Protein AF-A0A812N1G1-F1 (afdb_monomer_lite)

pLDDT: mean 72.77, std 21.5, range [26.52, 98.0]

Structure (mmCIF, N/CA/C/O backbone):
data_AF-A0A812N1G1-F1
#
_entry.id   AF-A0A812N1G1-F1
#
loop_
_atom_site.group_PDB
_atom_site.id
_atom_site.type_symbol
_atom_site.label_atom_id
_atom_site.label_alt_id
_atom_site.label_comp_id
_atom_site.label_asym_id
_atom_site.label_entity_id
_atom_site.label_seq_id
_atom_site.pdbx_PDB_ins_code
_atom_site.Cartn_x
_atom_site.Cartn_y
_atom_site.Cartn_z
_atom_site.occupancy
_atom_site.B_iso_or_equiv
_atom_site.auth_seq_id
_atom_site.auth_comp_id
_atom_site.auth_asym_id
_atom_site.auth_atom_id
_atom_site.pdbx_PDB_model_num
ATOM 1 N N . MET A 1 1 ? 7.914 1.542 13.125 1.00 34.09 1 MET A N 1
ATOM 2 C CA . MET A 1 1 ? 8.104 1.304 11.676 1.00 34.09 1 MET A CA 1
ATOM 3 C C . MET A 1 1 ? 8.320 -0.183 11.468 1.00 34.09 1 MET A C 1
ATOM 5 O O . MET A 1 1 ? 9.021 -0.764 12.292 1.00 34.09 1 MET A O 1
ATOM 9 N N . PRO A 1 2 ? 7.745 -0.803 10.423 1.00 41.12 2 PRO A N 1
ATOM 10 C CA . PRO A 1 2 ? 8.189 -2.124 9.988 1.00 41.12 2 PRO A CA 1
ATOM 11 C C . PRO A 1 2 ? 9.714 -2.097 9.828 1.00 41.12 2 PRO A C 1
ATOM 13 O O . PRO A 1 2 ? 10.240 -1.083 9.353 1.00 41.12 2 PRO A O 1
ATOM 16 N N . PRO A 1 3 ? 10.448 -3.144 10.231 1.00 51.81 3 PRO A N 1
ATOM 17 C CA . PRO A 1 3 ? 11.862 -3.180 9.941 1.00 51.81 3 PRO A CA 1
ATOM 18 C C . PRO A 1 3 ? 11.994 -3.311 8.424 1.00 51.81 3 PRO A C 1
ATOM 20 O O . PRO A 1 3 ? 11.591 -4.312 7.835 1.00 51.81 3 PRO A O 1
ATOM 23 N N . TYR A 1 4 ? 12.544 -2.285 7.785 1.00 61.75 4 TYR A N 1
ATOM 24 C CA . TYR A 1 4 ? 12.966 -2.333 6.391 1.00 61.75 4 TYR A CA 1
ATOM 25 C C . TYR A 1 4 ? 14.481 -2.571 6.369 1.00 61.75 4 TYR A C 1
ATOM 27 O O . TYR A 1 4 ? 15.245 -1.646 6.096 1.00 61.75 4 TYR A O 1
ATOM 35 N N . PRO A 1 5 ? 14.972 -3.789 6.683 1.00 64.75 5 PRO A N 1
ATOM 36 C CA . PRO A 1 5 ? 16.406 -4.042 6.807 1.00 64.75 5 PRO A CA 1
ATOM 37 C C . PRO A 1 5 ? 17.161 -3.805 5.495 1.00 64.75 5 PRO A C 1
ATOM 39 O O . PRO A 1 5 ? 18.369 -3.621 5.504 1.00 64.75 5 PRO A O 1
ATOM 42 N N . TRP A 1 6 ? 16.488 -3.785 4.342 1.00 66.44 6 TRP A N 1
ATOM 43 C CA . TRP A 1 6 ? 17.113 -3.390 3.078 1.00 66.44 6 TRP A CA 1
ATOM 44 C C . TRP A 1 6 ? 17.483 -1.894 3.030 1.00 66.44 6 TRP A C 1
ATOM 46 O O . TRP A 1 6 ? 18.548 -1.581 2.506 1.00 66.44 6 TRP A O 1
ATOM 56 N N . LEU A 1 7 ? 16.697 -1.000 3.649 1.00 64.31 7 LEU A N 1
ATOM 57 C CA . LEU A 1 7 ? 17.009 0.437 3.744 1.00 64.31 7 LEU A CA 1
ATOM 58 C C . LEU A 1 7 ? 18.233 0.711 4.628 1.00 64.31 7 LEU A C 1
ATOM 60 O O . LEU A 1 7 ? 18.977 1.655 4.385 1.00 64.31 7 LEU A O 1
ATOM 64 N N . MET A 1 8 ? 18.456 -0.140 5.631 1.00 73.31 8 MET A N 1
ATOM 65 C CA . MET A 1 8 ? 19.569 -0.018 6.579 1.00 73.31 8 MET A CA 1
ATOM 66 C C . MET A 1 8 ? 20.859 -0.693 6.085 1.00 73.31 8 MET A C 1
ATOM 68 O O . MET A 1 8 ? 21.927 -0.457 6.642 1.00 73.31 8 MET A O 1
ATOM 72 N N . ARG A 1 9 ? 20.777 -1.537 5.045 1.00 76.12 9 ARG A N 1
ATOM 73 C CA . ARG A 1 9 ? 21.927 -2.263 4.475 1.00 76.12 9 ARG A CA 1
ATOM 74 C C . ARG A 1 9 ? 22.626 -1.506 3.350 1.00 76.12 9 ARG A C 1
ATOM 76 O O . ARG A 1 9 ? 23.819 -1.711 3.138 1.00 76.12 9 ARG A O 1
ATOM 83 N N . LYS A 1 10 ? 21.903 -0.661 2.611 1.00 81.88 10 LYS A N 1
ATOM 84 C CA . LYS A 1 10 ? 22.451 0.023 1.436 1.00 81.88 10 LYS A CA 1
ATOM 85 C C . LYS A 1 10 ? 23.124 1.337 1.828 1.00 81.88 10 LYS A C 1
ATOM 87 O O . LYS A 1 10 ? 22.560 2.135 2.579 1.00 81.88 10 LYS A O 1
ATOM 92 N N . LYS A 1 11 ? 24.348 1.532 1.334 1.00 87.25 11 LYS A N 1
ATOM 93 C CA . LYS A 1 11 ? 25.136 2.740 1.580 1.00 87.25 11 LYS A CA 1
ATOM 94 C C . LYS A 1 11 ? 24.773 3.843 0.595 1.00 87.25 11 LYS A C 1
ATOM 96 O O . LYS A 1 11 ? 24.503 3.560 -0.569 1.00 87.25 11 LYS A O 1
ATOM 101 N N . LEU A 1 12 ? 24.795 5.079 1.071 1.00 86.75 12 LEU A N 1
ATOM 102 C CA . LEU A 1 12 ? 24.632 6.272 0.263 1.00 86.75 12 LEU A CA 1
ATOM 103 C C . LEU A 1 12 ? 25.886 6.493 -0.591 1.00 86.75 12 LEU A C 1
ATOM 105 O O . LEU A 1 12 ? 27.005 6.535 -0.082 1.00 86.75 12 LEU A O 1
ATOM 109 N N . ASP A 1 13 ? 25.682 6.646 -1.894 1.00 89.31 13 ASP A N 1
ATOM 110 C CA . ASP A 1 13 ? 26.738 6.941 -2.860 1.00 89.31 13 ASP A CA 1
ATOM 111 C C . ASP A 1 13 ? 27.028 8.450 -2.897 1.00 89.31 13 ASP A C 1
ATOM 113 O O . ASP A 1 13 ? 26.476 9.201 -3.709 1.00 89.31 13 ASP A O 1
ATOM 117 N N . PHE A 1 14 ? 27.889 8.889 -1.978 1.00 88.19 14 PHE A N 1
ATOM 118 C CA . PHE A 1 14 ? 28.350 10.275 -1.900 1.00 88.19 14 PHE A CA 1
ATOM 119 C C . PHE A 1 14 ? 29.261 10.676 -3.069 1.00 88.19 14 PHE A C 1
ATOM 121 O O . PHE A 1 14 ? 29.336 11.860 -3.392 1.00 88.19 14 PHE A O 1
ATOM 128 N N . ASP A 1 15 ? 29.942 9.722 -3.706 1.00 90.69 15 ASP A N 1
ATOM 129 C CA . ASP A 1 15 ? 30.887 9.988 -4.797 1.00 90.69 15 ASP A CA 1
ATOM 130 C C . ASP A 1 15 ? 30.173 10.466 -6.065 1.00 90.69 15 ASP A C 1
ATOM 132 O O . ASP A 1 15 ? 30.719 11.253 -6.834 1.00 90.69 15 ASP A O 1
ATOM 136 N N . SER A 1 16 ? 28.913 10.069 -6.253 1.00 90.19 16 SER A N 1
ATOM 137 C CA . SER A 1 16 ? 28.097 10.545 -7.375 1.00 90.19 16 SER A CA 1
ATOM 138 C C . SER A 1 16 ? 27.524 11.962 -7.207 1.00 90.19 16 SER A C 1
ATOM 140 O O . SER A 1 16 ? 26.968 12.508 -8.163 1.00 90.19 16 SER A O 1
ATOM 142 N N . ILE A 1 17 ? 27.619 12.577 -6.021 1.00 89.44 17 ILE A N 1
ATOM 143 C CA . ILE A 1 17 ? 26.977 13.872 -5.725 1.00 89.44 17 ILE A CA 1
ATOM 144 C C . ILE A 1 17 ? 27.522 15.020 -6.591 1.00 89.44 17 ILE A C 1
ATOM 146 O O . ILE A 1 17 ? 26.694 15.714 -7.188 1.00 89.44 17 ILE A O 1
ATOM 150 N N . PRO A 1 18 ? 28.850 15.204 -6.743 1.00 90.50 18 PRO A N 1
ATOM 151 C CA . PRO A 1 18 ? 29.418 16.218 -7.634 1.00 90.50 18 PRO A CA 1
ATOM 152 C C . PRO A 1 18 ? 28.842 16.144 -9.056 1.00 90.50 18 PRO A C 1
ATOM 154 O O . PRO A 1 18 ? 28.328 17.129 -9.587 1.00 90.50 18 PRO A O 1
ATOM 157 N N . LEU A 1 19 ? 28.821 14.943 -9.646 1.00 89.88 19 LEU A N 1
ATOM 158 C CA . LEU A 1 19 ? 28.306 14.722 -10.999 1.00 89.88 19 LEU A CA 1
ATOM 159 C C . LEU A 1 19 ? 26.812 15.055 -11.118 1.00 89.88 19 LEU A C 1
ATOM 161 O O . LEU A 1 19 ? 26.378 15.653 -12.102 1.00 89.88 19 LEU A O 1
ATOM 165 N N . ARG A 1 20 ? 26.013 14.705 -10.105 1.00 89.31 20 ARG A N 1
ATOM 166 C CA . ARG A 1 20 ? 24.575 15.014 -10.079 1.00 89.31 20 ARG A CA 1
ATOM 167 C C . ARG A 1 20 ? 24.312 16.514 -9.966 1.00 89.31 20 ARG A C 1
ATOM 169 O O . ARG A 1 20 ? 23.401 17.008 -10.625 1.00 89.31 20 ARG A O 1
ATOM 176 N N . VAL A 1 21 ? 25.091 17.234 -9.158 1.00 86.25 21 VAL A N 1
ATOM 177 C CA . VAL A 1 21 ? 24.985 18.698 -9.034 1.00 86.25 21 VAL A CA 1
ATOM 178 C C . VAL A 1 21 ? 25.343 19.373 -10.357 1.00 86.25 21 VAL A C 1
ATOM 180 O O . VAL A 1 21 ? 24.583 20.220 -10.820 1.00 86.25 21 VAL A O 1
ATOM 183 N N . MET A 1 22 ? 26.411 18.925 -11.018 1.00 86.12 22 MET A N 1
ATOM 184 C CA . MET A 1 22 ? 26.810 19.404 -12.346 1.00 86.12 22 MET A CA 1
ATOM 185 C C . MET A 1 22 ? 25.721 19.157 -13.404 1.00 86.12 22 MET A C 1
ATOM 187 O O . MET A 1 22 ? 25.381 20.050 -14.184 1.00 86.12 22 MET A O 1
ATOM 191 N N . ALA A 1 23 ? 25.113 17.966 -13.408 1.00 88.38 23 ALA A N 1
ATOM 192 C CA . ALA A 1 23 ? 23.999 17.650 -14.300 1.00 88.38 23 ALA A CA 1
ATOM 193 C C . ALA A 1 23 ? 22.779 18.549 -14.027 1.00 88.38 23 ALA A C 1
ATOM 195 O O . ALA A 1 23 ? 22.167 19.064 -14.959 1.00 88.38 23 ALA A O 1
ATOM 196 N N . MET A 1 24 ? 22.451 18.803 -12.756 1.00 84.88 24 MET A N 1
ATOM 197 C CA . MET A 1 24 ? 21.364 19.711 -12.373 1.00 84.88 24 MET A CA 1
ATOM 198 C C . MET A 1 24 ? 21.645 21.168 -12.772 1.00 84.88 24 MET A C 1
ATOM 200 O O . MET A 1 24 ? 20.750 21.832 -13.290 1.00 84.88 24 MET A O 1
ATOM 204 N N . GLN A 1 25 ? 22.877 21.653 -12.604 1.00 83.19 25 GLN A N 1
ATOM 205 C CA . GLN A 1 25 ? 23.302 22.977 -13.079 1.00 83.19 25 GLN A CA 1
ATOM 206 C C . GLN A 1 25 ? 23.191 23.088 -14.608 1.00 83.19 25 GLN A C 1
ATOM 208 O O . GLN A 1 25 ? 22.691 24.090 -15.114 1.00 83.19 25 GLN A O 1
ATOM 213 N N . THR A 1 26 ? 23.565 22.034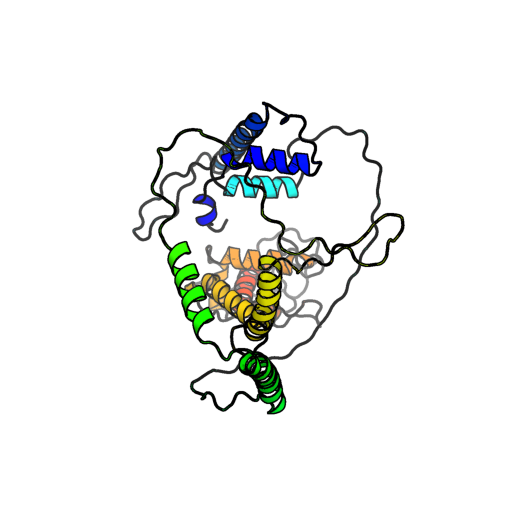 -15.344 1.00 85.25 26 THR A N 1
ATOM 214 C CA . THR A 1 26 ? 23.403 21.958 -16.812 1.00 85.25 26 THR A CA 1
ATOM 215 C C . THR A 1 26 ? 21.933 22.060 -17.232 1.00 85.25 26 THR A C 1
ATOM 217 O O . THR A 1 26 ? 21.614 22.642 -18.266 1.00 85.25 26 THR A O 1
ATOM 220 N N . LEU A 1 27 ? 21.022 21.541 -16.405 1.00 87.06 27 LEU A N 1
ATOM 221 C CA . LEU A 1 27 ? 19.570 21.645 -16.585 1.00 87.06 27 LEU A CA 1
ATOM 222 C C . LEU A 1 27 ? 18.979 22.969 -16.060 1.00 87.06 27 LEU A C 1
ATOM 224 O O . LEU A 1 27 ? 17.759 23.127 -16.034 1.00 87.06 27 LEU A O 1
ATOM 228 N N . GLY A 1 28 ? 19.818 23.925 -15.649 1.00 79.50 28 GLY A N 1
ATOM 229 C CA . GLY A 1 28 ? 19.403 25.259 -15.212 1.00 79.50 28 GLY A CA 1
ATOM 230 C C . GLY A 1 28 ? 19.010 25.370 -13.736 1.00 79.50 28 GLY A C 1
ATOM 231 O O . GLY A 1 28 ? 18.420 26.378 -13.347 1.00 79.50 28 GLY A O 1
ATOM 232 N N . VAL A 1 29 ? 19.318 24.375 -12.896 1.00 79.25 29 VAL A N 1
ATOM 233 C CA . VAL A 1 29 ? 19.081 24.461 -11.445 1.00 79.25 29 VAL A CA 1
ATOM 234 C C . VAL A 1 29 ? 20.180 25.313 -10.789 1.00 79.25 29 VAL A C 1
ATOM 236 O O . VAL A 1 29 ? 21.358 24.957 -10.882 1.00 79.25 29 VAL A O 1
ATOM 239 N N . PRO A 1 30 ? 19.842 26.420 -10.101 1.00 78.12 30 PRO A N 1
ATOM 240 C CA . PRO A 1 30 ? 20.842 27.335 -9.563 1.00 78.12 30 PRO A CA 1
ATOM 241 C C . PRO A 1 30 ? 21.447 26.798 -8.257 1.00 78.12 30 PRO A C 1
ATOM 243 O O . PRO A 1 30 ? 20.855 26.923 -7.184 1.00 78.12 30 PRO A O 1
ATOM 246 N N . TYR A 1 31 ? 22.660 26.249 -8.347 1.00 80.12 31 TYR A N 1
ATOM 247 C CA . TYR A 1 31 ? 23.514 25.896 -7.205 1.00 80.12 31 TYR A CA 1
ATOM 248 C C . TYR A 1 31 ? 24.803 26.734 -7.207 1.00 80.12 31 TYR A C 1
ATOM 250 O O . TYR A 1 31 ? 25.881 26.189 -7.457 1.00 80.12 31 TYR A O 1
ATOM 258 N N . PRO A 1 32 ? 24.712 28.053 -6.952 1.00 80.06 32 PRO A N 1
ATOM 259 C CA . PRO A 1 32 ? 25.849 28.972 -7.068 1.00 80.06 32 PRO A CA 1
ATOM 260 C C . PRO A 1 32 ? 26.983 28.666 -6.079 1.00 80.06 32 PRO A C 1
ATOM 262 O O . PRO A 1 32 ? 28.134 29.023 -6.308 1.00 80.06 32 PRO A O 1
ATOM 265 N N . GLN A 1 33 ? 26.681 27.982 -4.973 1.00 81.44 33 GLN A N 1
ATOM 266 C CA . GLN A 1 33 ? 27.672 27.569 -3.980 1.00 81.44 33 GLN A CA 1
ATOM 267 C C . GLN A 1 33 ? 28.557 26.388 -4.427 1.00 81.44 33 GLN A C 1
ATOM 269 O O . GLN A 1 33 ? 29.555 26.107 -3.770 1.00 81.44 33 GLN A O 1
ATOM 274 N N . TYR A 1 34 ? 28.210 25.707 -5.526 1.00 84.62 34 TYR A N 1
ATOM 275 C CA . TYR A 1 34 ? 28.883 24.491 -6.007 1.00 84.62 34 TYR A CA 1
ATOM 276 C C . TYR A 1 34 ? 29.448 24.653 -7.429 1.00 84.62 34 TYR A C 1
ATOM 278 O O . TYR A 1 34 ? 29.406 23.724 -8.232 1.00 84.62 34 TYR A O 1
ATOM 286 N N . GLU A 1 35 ? 29.937 25.845 -7.773 1.00 76.75 35 GLU A N 1
ATOM 287 C CA . GLU A 1 35 ? 30.547 26.134 -9.079 1.00 76.75 35 GLU A CA 1
ATOM 288 C C . GLU A 1 35 ? 32.069 25.885 -9.083 1.00 76.75 35 GLU A C 1
ATOM 290 O O . GLU A 1 35 ? 32.763 26.168 -8.102 1.00 76.75 35 GLU A O 1
ATOM 295 N N . GLY A 1 36 ? 32.602 25.390 -10.207 1.00 74.06 36 GLY A N 1
ATOM 296 C CA . GLY A 1 36 ? 34.043 25.194 -10.419 1.00 74.06 36 GLY A CA 1
ATOM 297 C C . GLY A 1 36 ? 34.683 24.228 -9.414 1.00 74.06 36 GLY A C 1
ATOM 298 O O . GLY A 1 36 ? 34.166 23.137 -9.177 1.00 74.06 36 GLY A O 1
ATOM 299 N N . ASP A 1 37 ? 35.790 24.646 -8.794 1.00 70.44 37 ASP A N 1
ATOM 300 C CA . ASP A 1 37 ? 36.552 23.848 -7.816 1.00 70.44 37 ASP A CA 1
ATOM 301 C C . ASP A 1 37 ? 35.759 23.521 -6.530 1.00 70.44 37 ASP A C 1
ATOM 303 O O . ASP A 1 37 ? 36.173 22.675 -5.737 1.00 70.44 37 ASP A O 1
ATOM 307 N N . ASN A 1 38 ? 34.595 24.151 -6.322 1.00 76.81 38 ASN A N 1
ATOM 308 C CA . ASN A 1 38 ? 33.728 23.917 -5.164 1.00 76.81 38 ASN A CA 1
ATOM 309 C C . ASN A 1 38 ? 32.743 22.751 -5.358 1.00 76.81 38 ASN A C 1
ATOM 311 O O . ASN A 1 38 ? 31.931 22.488 -4.472 1.00 76.81 38 ASN A O 1
ATOM 315 N N . LEU A 1 39 ? 32.780 22.030 -6.482 1.00 78.38 39 LEU A N 1
ATOM 316 C CA . LEU A 1 39 ? 31.870 20.903 -6.717 1.00 78.38 39 LEU A CA 1
ATOM 317 C C . LEU A 1 39 ? 32.075 19.764 -5.696 1.00 78.38 39 LEU A C 1
ATOM 319 O O . LEU A 1 39 ? 31.113 19.139 -5.250 1.00 78.38 39 LEU A O 1
ATOM 323 N N . GLU A 1 40 ? 33.315 19.564 -5.240 1.00 84.75 40 GLU A N 1
ATOM 324 C CA . GLU A 1 40 ? 33.643 18.617 -4.164 1.00 84.75 40 GLU A CA 1
ATOM 325 C C . GLU A 1 40 ? 33.078 19.046 -2.799 1.00 84.75 40 GLU A C 1
ATOM 327 O O . GLU A 1 40 ? 32.810 18.203 -1.938 1.00 84.75 40 GLU A O 1
ATOM 332 N N . GLN A 1 41 ? 32.802 20.342 -2.604 1.00 85.94 41 GLN A N 1
ATOM 333 C CA . GLN A 1 41 ? 32.149 20.837 -1.390 1.00 85.94 41 GLN A CA 1
ATOM 334 C C . GLN A 1 41 ? 30.716 20.301 -1.266 1.00 85.94 41 GLN A C 1
ATOM 336 O O . GLN A 1 41 ? 30.262 20.039 -0.155 1.00 85.94 41 GLN A O 1
ATOM 341 N N . ALA A 1 42 ? 30.023 20.038 -2.382 1.00 83.81 42 ALA A N 1
ATOM 342 C CA . ALA A 1 42 ? 28.674 19.465 -2.362 1.00 83.81 42 ALA A CA 1
ATOM 343 C C . ALA A 1 42 ? 28.642 18.077 -1.704 1.00 83.81 42 ALA A C 1
ATOM 345 O O . ALA A 1 42 ? 27.695 17.732 -0.994 1.00 83.81 42 ALA A O 1
ATOM 346 N N . LYS A 1 43 ? 29.700 17.285 -1.905 1.00 87.94 43 LYS A N 1
ATOM 347 C CA . LYS A 1 43 ? 29.862 15.982 -1.259 1.00 87.94 43 LYS A CA 1
ATOM 348 C C . LYS A 1 43 ? 30.072 16.135 0.247 1.00 87.94 43 LYS A C 1
ATOM 350 O O . LYS A 1 43 ? 29.409 15.445 1.022 1.00 87.94 43 LYS A O 1
ATOM 355 N N . ALA A 1 44 ? 30.957 17.042 0.660 1.00 86.25 44 ALA A N 1
ATOM 356 C CA . ALA A 1 44 ? 31.222 17.312 2.073 1.00 86.25 44 ALA A CA 1
ATOM 357 C C . ALA A 1 44 ? 29.969 17.827 2.804 1.00 86.25 44 ALA A C 1
ATOM 359 O O . ALA A 1 44 ? 29.649 17.355 3.897 1.00 86.25 44 ALA A O 1
ATOM 360 N N . ASP A 1 45 ? 29.215 18.727 2.175 1.00 85.62 45 ASP A N 1
ATOM 361 C CA . ASP A 1 45 ? 27.966 19.265 2.714 1.00 85.62 45 ASP A CA 1
ATOM 362 C C . ASP A 1 45 ? 26.897 18.174 2.855 1.00 85.62 45 ASP A C 1
ATOM 364 O O . ASP A 1 45 ? 26.227 18.083 3.887 1.00 85.62 45 ASP A O 1
ATOM 368 N N . ALA A 1 46 ? 26.775 17.288 1.862 1.00 85.25 46 ALA A N 1
ATOM 369 C CA . ALA A 1 46 ? 25.856 16.156 1.928 1.00 85.25 46 ALA A CA 1
ATOM 370 C C . ALA A 1 46 ? 26.224 15.169 3.047 1.00 85.25 46 ALA A C 1
ATOM 372 O O . ALA A 1 46 ? 25.338 14.676 3.748 1.00 85.25 46 ALA A O 1
ATOM 373 N N . GLN A 1 47 ? 27.517 14.898 3.254 1.00 88.00 47 GLN A N 1
ATOM 374 C CA . GLN A 1 47 ? 27.992 14.067 4.367 1.00 88.00 47 GLN A CA 1
ATOM 375 C C . GLN A 1 47 ? 27.690 14.713 5.721 1.00 88.00 47 GLN A C 1
ATOM 377 O O . GLN A 1 47 ? 27.203 14.041 6.632 1.00 88.00 47 GLN A O 1
ATOM 382 N N . ALA A 1 48 ? 27.926 16.020 5.848 1.00 85.94 48 ALA A N 1
ATOM 383 C CA . ALA A 1 48 ? 27.611 16.767 7.060 1.00 85.94 48 ALA A CA 1
ATOM 384 C C . ALA A 1 48 ? 26.104 16.743 7.359 1.00 85.94 48 ALA A C 1
ATOM 386 O O . ALA A 1 48 ? 25.700 16.492 8.496 1.00 85.94 48 ALA A O 1
ATOM 387 N N . GLN A 1 49 ? 25.264 16.930 6.339 1.00 84.31 49 GLN A N 1
ATOM 388 C CA . GLN A 1 49 ? 23.813 16.862 6.480 1.00 84.31 49 GLN A CA 1
ATOM 389 C C . GLN A 1 49 ? 23.342 15.457 6.875 1.00 84.31 49 GLN A C 1
ATOM 391 O O . GLN A 1 49 ? 22.525 15.318 7.785 1.00 84.31 49 GLN A O 1
ATOM 396 N N . ALA A 1 50 ? 23.881 14.410 6.249 1.00 86.38 50 ALA A N 1
ATOM 397 C CA . ALA A 1 50 ? 23.542 13.033 6.592 1.00 86.38 50 ALA A CA 1
ATOM 398 C C . ALA A 1 50 ? 23.937 12.688 8.038 1.00 86.38 50 ALA A C 1
ATOM 400 O O . ALA A 1 50 ? 23.159 12.055 8.753 1.00 86.38 50 ALA A O 1
ATOM 401 N N . ALA A 1 51 ? 25.094 13.169 8.506 1.00 87.25 51 ALA A N 1
ATOM 402 C CA . ALA A 1 51 ? 25.534 13.005 9.890 1.00 87.25 51 ALA A CA 1
ATOM 403 C C . ALA A 1 51 ? 24.619 13.726 10.896 1.00 87.25 51 ALA A C 1
ATOM 405 O O . ALA A 1 51 ? 24.326 13.178 11.960 1.00 87.25 51 ALA A O 1
ATOM 406 N N . LEU A 1 52 ? 24.135 14.929 10.564 1.00 87.25 52 LEU A N 1
ATOM 407 C CA . LEU A 1 52 ? 23.186 15.667 11.405 1.00 87.25 52 LEU A CA 1
ATOM 408 C C . LEU A 1 52 ? 21.862 14.917 11.553 1.00 87.25 52 LEU A C 1
ATOM 410 O O . LEU A 1 52 ? 21.395 14.722 12.675 1.00 87.25 52 LEU A O 1
ATOM 414 N N . ILE A 1 53 ? 21.299 14.448 10.439 1.00 85.69 53 ILE A N 1
ATOM 415 C CA . ILE A 1 53 ? 20.045 13.687 10.448 1.00 85.69 53 ILE A CA 1
ATOM 416 C C . ILE A 1 53 ? 20.248 12.382 11.224 1.00 85.69 53 ILE A C 1
ATOM 418 O O . ILE A 1 53 ? 19.492 12.085 12.143 1.00 85.69 53 ILE A O 1
ATOM 422 N N . ALA A 1 54 ? 21.310 11.626 10.934 1.00 87.00 54 ALA A N 1
ATOM 423 C CA . ALA A 1 54 ? 21.632 10.396 11.657 1.00 87.00 54 ALA A CA 1
ATOM 424 C C . ALA A 1 54 ? 21.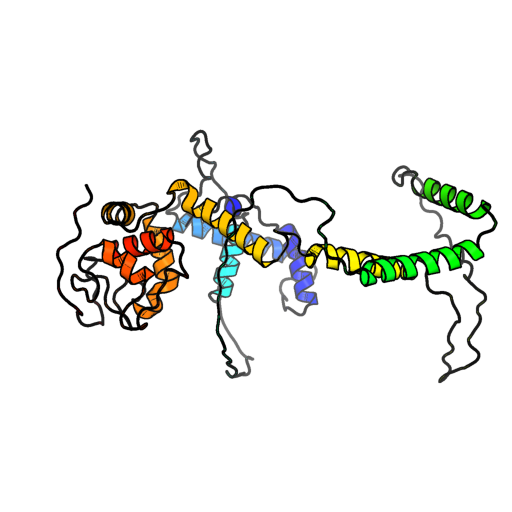732 10.610 13.177 1.00 87.00 54 ALA A C 1
ATOM 426 O O . ALA A 1 54 ? 21.204 9.809 13.952 1.00 87.00 54 ALA A O 1
ATOM 427 N N . LYS A 1 55 ? 22.362 11.708 13.612 1.00 86.50 55 LYS A N 1
ATOM 428 C CA . LYS A 1 55 ? 22.459 12.074 15.028 1.00 86.50 55 LYS A CA 1
ATOM 429 C C . LYS A 1 55 ? 21.085 12.338 15.643 1.00 86.50 55 LYS A C 1
ATOM 431 O O . LYS A 1 55 ? 20.800 11.814 16.718 1.00 86.50 55 LYS A O 1
ATOM 436 N N . GLU A 1 56 ? 20.232 13.095 14.959 1.00 85.88 56 GLU A N 1
ATOM 437 C CA . GLU A 1 56 ? 18.865 13.365 15.413 1.00 85.88 56 GLU A CA 1
ATOM 438 C C . GLU A 1 56 ? 18.073 12.062 15.595 1.00 85.88 56 GLU A C 1
ATOM 440 O O . GLU A 1 56 ? 17.395 11.876 16.604 1.00 85.88 56 GLU A O 1
ATOM 445 N N . PHE A 1 57 ? 18.227 11.105 14.679 1.00 82.44 57 PHE A N 1
ATOM 446 C CA . PHE A 1 57 ? 17.590 9.791 14.789 1.00 82.44 57 PHE A CA 1
ATOM 447 C C . PHE A 1 57 ? 18.050 8.993 16.011 1.00 82.44 57 PHE A C 1
ATOM 449 O O . PHE A 1 57 ? 17.243 8.284 16.617 1.00 82.44 57 PHE A O 1
ATOM 456 N N . VAL A 1 58 ? 19.331 9.080 16.374 1.00 83.50 58 VAL A N 1
ATOM 457 C CA . VAL A 1 58 ? 19.863 8.440 17.588 1.00 83.50 58 VAL A CA 1
ATOM 458 C C . VAL A 1 58 ? 19.326 9.135 18.840 1.00 83.50 58 VAL A C 1
ATOM 460 O O . VAL A 1 58 ? 18.926 8.460 19.788 1.00 83.50 58 VAL A O 1
ATOM 463 N N . GLU A 1 59 ? 19.252 10.467 18.844 1.00 85.31 59 GLU A N 1
ATOM 464 C CA . GLU A 1 59 ? 18.669 11.244 19.947 1.00 85.31 59 GLU A CA 1
ATOM 465 C C . GLU A 1 59 ? 17.178 10.918 20.146 1.00 85.31 59 GLU A C 1
ATOM 467 O O . GLU A 1 59 ? 16.752 10.641 21.271 1.00 85.31 59 GLU A O 1
ATOM 472 N N . GLN A 1 60 ? 16.400 10.848 19.060 1.00 81.25 60 GLN A N 1
ATOM 473 C CA . GLN A 1 60 ? 14.995 10.419 19.081 1.00 81.25 60 GLN A CA 1
ATOM 474 C C . GLN A 1 60 ? 14.835 8.969 19.563 1.00 81.25 60 GLN A C 1
ATOM 476 O O . GLN A 1 60 ? 13.842 8.638 20.211 1.00 81.25 60 GLN A O 1
ATOM 481 N N . ASN A 1 61 ? 15.837 8.119 19.327 1.00 81.69 61 ASN A N 1
ATOM 482 C CA . ASN A 1 61 ? 15.903 6.756 19.853 1.00 81.69 61 ASN A CA 1
ATOM 483 C C . ASN A 1 61 ? 16.470 6.687 21.287 1.00 81.69 61 ASN A C 1
ATOM 485 O O . ASN A 1 61 ? 17.093 5.699 21.672 1.00 81.69 61 ASN A O 1
ATOM 489 N N . GLN A 1 62 ? 16.293 7.743 22.092 1.00 85.00 62 GLN A N 1
ATOM 490 C CA . GLN A 1 62 ? 16.760 7.824 23.486 1.00 85.00 62 GLN A CA 1
ATOM 491 C C . GLN A 1 62 ? 18.278 7.609 23.638 1.00 85.00 62 GLN A C 1
ATOM 493 O O . GLN A 1 62 ? 18.752 7.081 24.648 1.00 85.00 62 GLN A O 1
ATOM 498 N N . GLY A 1 63 ? 19.052 7.978 22.616 1.00 78.38 63 GLY A N 1
ATOM 499 C CA . GLY A 1 63 ? 20.499 7.769 22.569 1.00 78.38 63 GLY A CA 1
ATOM 500 C C . GLY A 1 63 ? 20.923 6.318 22.322 1.00 78.38 63 GLY A C 1
ATOM 501 O O . GLY A 1 63 ? 22.117 6.027 22.380 1.00 78.38 63 GLY A O 1
ATOM 502 N N . GLN A 1 64 ? 19.984 5.401 22.064 1.00 76.56 64 GLN A N 1
ATOM 503 C CA . GLN A 1 64 ? 20.305 4.014 21.739 1.00 76.56 64 GLN A CA 1
ATOM 504 C C . GLN A 1 64 ? 20.733 3.898 20.267 1.00 76.56 64 GLN A C 1
ATOM 506 O O . GLN A 1 64 ? 20.060 4.445 19.384 1.00 76.56 64 GLN A O 1
ATOM 511 N N . PRO A 1 65 ? 21.824 3.171 19.963 1.00 74.50 65 PRO A N 1
ATOM 512 C CA . PRO A 1 65 ? 22.218 2.914 18.585 1.00 74.50 65 PRO A CA 1
ATOM 513 C C . PRO A 1 65 ? 21.189 2.022 17.881 1.00 74.50 65 PRO A C 1
ATOM 515 O O . PRO A 1 65 ? 20.534 1.181 18.501 1.00 74.50 65 PRO A O 1
ATOM 518 N N . TYR A 1 66 ? 21.071 2.177 16.565 1.00 75.62 66 TYR A N 1
ATOM 519 C CA . TYR A 1 66 ? 20.270 1.269 15.749 1.00 75.62 66 TYR A CA 1
ATOM 520 C C . TYR A 1 66 ? 21.030 -0.043 15.565 1.00 75.62 66 TYR A C 1
ATOM 522 O O . TYR A 1 66 ? 22.239 -0.037 15.355 1.00 75.62 66 TYR A O 1
ATOM 530 N N . THR A 1 67 ? 20.333 -1.171 15.654 1.00 74.50 67 THR A N 1
ATOM 531 C CA . THR A 1 67 ? 20.926 -2.510 15.540 1.00 74.50 67 THR A CA 1
ATOM 532 C C . THR A 1 67 ? 20.273 -3.281 14.404 1.00 74.50 67 THR A C 1
ATOM 534 O O . THR A 1 67 ? 19.095 -3.076 14.094 1.00 74.50 67 THR A O 1
ATOM 537 N N . GLU A 1 68 ? 21.047 -4.143 13.744 1.00 69.00 68 GLU A N 1
ATOM 538 C CA . GLU A 1 68 ? 20.481 -5.075 12.770 1.00 69.00 68 GLU A CA 1
ATOM 539 C C . GLU A 1 68 ? 19.471 -6.011 13.444 1.00 69.00 68 GLU A C 1
ATOM 541 O O . GLU A 1 68 ? 19.554 -6.310 14.639 1.00 69.00 68 GLU A O 1
ATOM 546 N N . LEU A 1 69 ? 18.501 -6.487 12.660 1.00 63.81 69 LEU A N 1
ATOM 547 C CA . LEU A 1 69 ? 17.611 -7.539 13.133 1.00 63.81 69 LEU A CA 1
ATOM 548 C C . LEU A 1 69 ? 18.439 -8.774 13.520 1.00 63.81 69 LEU A C 1
ATOM 550 O O . LEU A 1 69 ? 19.414 -9.073 12.825 1.00 63.81 69 LEU A O 1
ATOM 554 N N . PRO A 1 70 ? 18.046 -9.509 14.577 1.00 65.25 70 PRO A N 1
ATOM 555 C CA . PRO A 1 70 ? 18.731 -10.733 14.953 1.00 65.25 70 PRO A CA 1
ATOM 556 C C . PRO A 1 70 ? 18.809 -11.699 13.771 1.00 65.25 70 PRO A C 1
ATOM 558 O O . PRO A 1 70 ? 17.847 -11.835 13.006 1.00 65.25 70 PRO A O 1
ATOM 561 N N . ASP A 1 71 ? 19.944 -12.377 13.620 1.00 66.44 71 ASP A N 1
ATOM 562 C CA . ASP A 1 71 ? 20.066 -13.420 12.605 1.00 66.44 71 ASP A CA 1
ATOM 563 C C . ASP A 1 71 ? 19.121 -14.604 12.912 1.00 66.44 71 ASP A C 1
ATOM 565 O O . ASP A 1 71 ? 18.506 -14.699 13.977 1.00 66.44 71 ASP A O 1
ATOM 569 N N . ARG A 1 72 ? 18.993 -15.556 11.976 1.00 58.88 72 ARG A N 1
ATOM 570 C CA . ARG A 1 72 ? 18.165 -16.765 12.184 1.00 58.88 72 ARG A CA 1
ATOM 571 C C . ARG A 1 72 ? 18.606 -17.614 13.387 1.00 58.88 72 ARG A C 1
ATOM 573 O O . ARG A 1 72 ? 17.842 -18.480 13.804 1.00 58.88 72 ARG A O 1
ATOM 580 N N . ALA A 1 73 ? 19.811 -17.392 13.912 1.00 64.38 73 ALA A N 1
ATOM 581 C CA . ALA A 1 73 ? 20.348 -18.062 15.090 1.00 64.38 73 ALA A CA 1
ATOM 582 C C . ALA A 1 73 ? 20.100 -17.271 16.393 1.00 64.38 73 ALA A C 1
ATOM 584 O O . ALA A 1 73 ? 20.451 -17.756 17.467 1.00 64.38 73 ALA A O 1
ATOM 585 N N . GLY A 1 74 ? 19.456 -16.099 16.320 1.00 61.06 74 GLY A N 1
ATOM 586 C CA . GLY A 1 74 ? 19.130 -15.256 17.469 1.00 61.06 74 GLY A CA 1
ATOM 587 C C . GLY A 1 74 ? 20.297 -14.409 17.979 1.00 61.06 74 GLY A C 1
ATOM 588 O O . GLY A 1 74 ? 20.204 -13.859 19.077 1.00 61.06 74 GLY A O 1
ATOM 589 N N . ASN A 1 75 ? 21.388 -14.287 17.218 1.00 70.25 75 ASN A N 1
ATOM 590 C CA . ASN A 1 75 ? 22.499 -13.418 17.589 1.00 70.25 75 ASN A CA 1
ATOM 591 C C . ASN A 1 75 ? 22.081 -11.949 17.440 1.00 70.25 75 ASN A C 1
ATOM 593 O O . ASN A 1 75 ? 21.484 -11.567 16.433 1.00 70.25 75 ASN A O 1
ATOM 597 N N . LEU A 1 76 ? 22.397 -11.125 18.445 1.00 61.19 76 LEU A N 1
ATOM 598 C CA . LEU A 1 76 ? 22.170 -9.676 18.418 1.00 61.19 76 LEU A CA 1
ATOM 599 C C . LEU A 1 76 ? 22.896 -9.051 17.219 1.00 61.19 76 LEU A C 1
ATOM 601 O O . LEU A 1 76 ? 24.095 -9.266 17.037 1.00 61.19 76 LEU A O 1
ATOM 605 N N . GLY A 1 77 ? 22.160 -8.280 16.417 1.00 65.25 77 GLY A N 1
ATOM 606 C CA . GLY A 1 77 ? 22.695 -7.598 15.247 1.00 65.25 77 GLY A CA 1
ATOM 607 C C . GLY A 1 77 ? 23.740 -6.541 15.604 1.00 65.25 77 GLY A C 1
ATOM 608 O O . GLY A 1 77 ? 23.711 -5.944 16.684 1.00 65.25 77 GLY A O 1
ATOM 609 N N . GLN A 1 78 ? 24.677 -6.300 14.686 1.00 73.38 78 GLN A N 1
ATOM 610 C CA . GLN A 1 78 ? 25.713 -5.285 14.861 1.00 73.38 78 GLN A CA 1
ATOM 611 C C . GLN A 1 78 ? 25.090 -3.878 14.923 1.00 73.38 78 GLN A C 1
ATOM 613 O O . GLN A 1 78 ? 24.060 -3.609 14.301 1.00 73.38 78 GLN A O 1
ATOM 618 N N . SER A 1 79 ? 25.717 -2.973 15.682 1.00 75.69 79 SER A N 1
ATOM 619 C CA . SER A 1 79 ? 25.364 -1.549 15.676 1.00 75.69 79 SER A CA 1
ATOM 620 C C . SER A 1 79 ? 25.544 -0.969 14.273 1.00 75.69 79 SER A C 1
ATOM 622 O O . SER A 1 79 ? 26.602 -1.129 13.663 1.00 75.69 79 SER A O 1
ATOM 624 N N . ILE A 1 80 ? 24.528 -0.262 13.792 1.00 79.62 80 ILE A N 1
ATOM 625 C CA . ILE A 1 80 ? 24.478 0.354 12.470 1.00 79.62 80 ILE A CA 1
ATOM 626 C C . ILE A 1 80 ? 24.838 1.832 12.609 1.00 79.62 80 ILE A C 1
ATOM 628 O O . ILE A 1 80 ? 24.166 2.575 13.324 1.00 79.62 80 ILE A O 1
ATOM 632 N N . ASP A 1 81 ? 25.876 2.262 11.897 1.00 83.69 81 ASP A N 1
ATOM 633 C CA . ASP A 1 81 ? 26.090 3.682 11.622 1.00 83.69 81 ASP A CA 1
ATOM 634 C C . ASP A 1 81 ? 25.089 4.128 10.551 1.00 83.69 81 ASP A C 1
ATOM 636 O O . ASP A 1 81 ? 25.004 3.510 9.487 1.00 83.69 81 ASP A O 1
ATOM 640 N N . LEU A 1 82 ? 24.289 5.147 10.865 1.00 84.88 82 LEU A N 1
ATOM 641 C CA . LEU A 1 82 ? 23.234 5.646 9.989 1.00 84.88 82 LEU A CA 1
ATOM 642 C C . LEU A 1 82 ? 23.727 6.698 8.996 1.00 84.88 82 LEU A C 1
ATOM 644 O O . LEU A 1 82 ? 23.092 6.862 7.957 1.00 84.88 82 LEU A O 1
ATOM 648 N N . ALA A 1 83 ? 24.824 7.404 9.285 1.00 85.50 83 ALA A N 1
ATOM 649 C CA . ALA A 1 83 ? 25.234 8.579 8.511 1.00 85.50 83 ALA A CA 1
ATOM 650 C C . ALA A 1 83 ? 25.543 8.254 7.039 1.00 85.50 83 ALA A C 1
ATOM 652 O O . ALA A 1 83 ? 25.395 9.112 6.172 1.00 85.50 83 ALA A O 1
ATOM 653 N N . ASP A 1 84 ? 25.927 7.011 6.746 1.00 86.75 84 ASP A N 1
ATOM 654 C CA . ASP A 1 84 ? 26.229 6.533 5.399 1.00 86.75 84 ASP A CA 1
ATOM 655 C C . ASP A 1 84 ? 25.102 5.701 4.768 1.00 86.75 84 ASP A C 1
ATOM 657 O O . ASP A 1 84 ? 25.347 5.039 3.764 1.00 86.75 84 ASP A O 1
ATOM 661 N N . LYS A 1 85 ? 23.883 5.681 5.325 1.00 88.69 85 LYS A N 1
ATOM 662 C CA . LYS A 1 85 ? 22.790 4.807 4.854 1.00 88.69 85 LYS A CA 1
ATOM 663 C C . LYS A 1 85 ? 21.791 5.53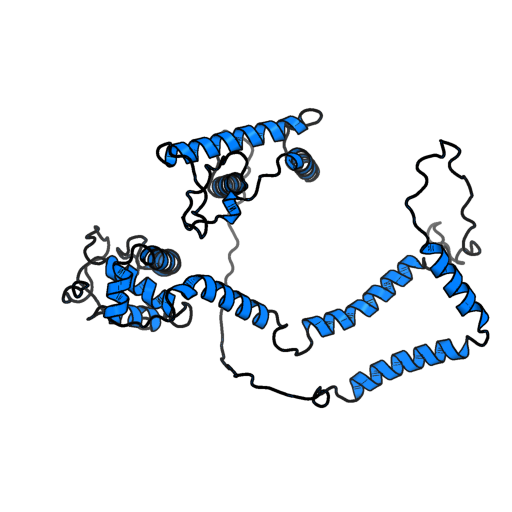0 3.960 1.00 88.69 85 LYS A C 1
ATOM 665 O O . LYS A 1 85 ? 21.368 6.646 4.253 1.00 88.69 85 LYS A O 1
ATOM 670 N N . GLU A 1 86 ? 21.321 4.853 2.909 1.00 84.00 86 GLU A N 1
ATOM 671 C CA . GLU A 1 86 ? 20.327 5.414 1.972 1.00 84.00 86 GLU A CA 1
ATOM 672 C C . GLU A 1 86 ? 19.004 5.797 2.645 1.00 84.00 86 GLU A C 1
ATOM 674 O O . GLU A 1 86 ? 18.314 6.704 2.179 1.00 84.00 86 GLU A O 1
ATOM 679 N N . VAL A 1 87 ? 18.663 5.154 3.767 1.00 83.31 87 VAL A N 1
ATOM 680 C CA . VAL A 1 87 ? 17.493 5.526 4.574 1.00 83.31 87 VAL A CA 1
ATOM 681 C C . VAL A 1 87 ? 17.516 7.004 4.976 1.00 83.31 87 VAL A C 1
ATOM 683 O O . VAL A 1 87 ? 16.473 7.652 4.946 1.00 83.31 87 VAL A O 1
ATOM 686 N N . ILE A 1 88 ? 18.694 7.561 5.281 1.00 86.88 88 ILE A N 1
ATOM 687 C CA . ILE A 1 88 ? 18.844 8.967 5.667 1.00 86.88 88 ILE A CA 1
ATOM 688 C C . ILE A 1 88 ? 18.534 9.885 4.486 1.00 86.88 88 ILE A C 1
ATOM 690 O O . ILE A 1 88 ? 17.820 10.872 4.651 1.00 86.88 88 ILE A O 1
ATOM 694 N N . ALA A 1 89 ? 18.978 9.525 3.279 1.00 81.25 89 ALA A N 1
ATOM 695 C CA . ALA A 1 89 ? 18.655 10.273 2.066 1.00 81.25 89 ALA A CA 1
ATOM 696 C C . ALA A 1 89 ? 17.154 10.226 1.737 1.00 81.25 89 ALA A C 1
ATOM 698 O O . ALA A 1 89 ? 16.569 11.248 1.379 1.00 81.25 89 ALA A O 1
ATOM 699 N N . LEU A 1 90 ? 16.510 9.065 1.899 1.00 80.31 90 LEU A N 1
ATOM 700 C CA . LEU A 1 90 ? 15.068 8.919 1.693 1.00 80.31 90 LEU A CA 1
ATOM 701 C C . LEU A 1 90 ? 14.266 9.771 2.685 1.00 80.31 90 LEU A C 1
ATOM 703 O O . LEU A 1 90 ? 13.320 10.449 2.288 1.00 80.31 90 LEU A O 1
ATOM 707 N N . VAL A 1 91 ? 14.646 9.766 3.964 1.00 78.56 91 VAL A N 1
ATOM 708 C CA . VAL A 1 91 ? 13.996 10.606 4.977 1.00 78.56 91 VAL A CA 1
ATOM 709 C C . VAL A 1 91 ? 14.197 12.085 4.664 1.00 78.56 91 VAL A C 1
ATOM 711 O O . VAL A 1 91 ? 13.218 12.827 4.672 1.00 78.56 91 VAL A O 1
ATOM 714 N N . ALA A 1 92 ? 15.420 12.508 4.331 1.00 77.06 92 ALA A N 1
ATOM 715 C CA . ALA A 1 92 ? 15.708 13.890 3.948 1.00 77.06 92 ALA A CA 1
ATOM 716 C C . ALA A 1 92 ? 14.851 14.335 2.750 1.00 77.06 92 ALA A C 1
ATOM 718 O O . ALA A 1 92 ? 14.308 15.440 2.735 1.00 77.06 92 ALA A O 1
ATOM 719 N N . PHE A 1 93 ? 14.677 13.451 1.763 1.00 75.75 93 PHE A N 1
ATOM 720 C CA . PHE A 1 93 ? 13.810 13.686 0.612 1.00 75.75 93 PHE A CA 1
ATOM 721 C C . PHE A 1 93 ? 12.339 13.838 1.018 1.00 75.75 93 PHE A C 1
ATOM 723 O O . PHE A 1 93 ? 11.693 14.804 0.620 1.00 75.75 93 PHE A O 1
ATOM 730 N N . ILE A 1 94 ? 11.811 12.936 1.849 1.00 71.56 94 ILE A N 1
ATOM 731 C CA . ILE A 1 94 ? 10.421 13.002 2.329 1.00 71.56 94 ILE A CA 1
ATOM 732 C C . ILE A 1 94 ? 10.190 14.263 3.173 1.00 71.56 94 ILE A C 1
ATOM 734 O O . ILE A 1 94 ? 9.166 14.922 3.005 1.00 71.56 94 ILE A O 1
ATOM 738 N N . GLN A 1 95 ? 11.143 14.641 4.032 1.00 68.88 95 GLN A N 1
ATOM 739 C CA . GLN A 1 95 ? 11.100 15.894 4.792 1.00 68.88 95 GLN A CA 1
ATOM 740 C C . GLN A 1 95 ? 11.067 17.104 3.854 1.00 68.88 95 GLN A C 1
ATOM 742 O O . GLN A 1 95 ? 10.222 17.978 4.022 1.00 68.88 95 GLN A O 1
ATOM 747 N N . ARG A 1 96 ? 11.904 17.113 2.808 1.00 63.91 96 ARG A N 1
ATOM 748 C CA . ARG A 1 96 ? 11.934 18.174 1.790 1.00 63.91 96 ARG A CA 1
ATOM 749 C C . ARG A 1 96 ? 10.626 18.288 1.002 1.00 63.91 96 ARG A C 1
ATOM 751 O O . ARG A 1 96 ? 10.199 19.399 0.706 1.00 63.91 96 ARG A O 1
ATOM 758 N N . VAL A 1 97 ? 9.994 17.165 0.667 1.00 68.06 97 VAL A N 1
ATOM 759 C CA . VAL A 1 97 ? 8.665 17.134 0.027 1.00 68.06 97 VAL A CA 1
ATOM 760 C C . VAL A 1 97 ? 7.565 17.558 1.017 1.00 68.06 97 VAL A C 1
ATOM 762 O O . VAL A 1 97 ? 6.532 18.079 0.605 1.00 68.06 97 VAL A O 1
ATOM 765 N N . GLY A 1 98 ? 7.800 17.366 2.320 1.00 55.75 98 GLY A N 1
ATOM 766 C CA . GLY A 1 98 ? 6.872 17.648 3.413 1.00 55.75 98 GLY A CA 1
ATOM 767 C C . GLY A 1 98 ? 6.864 19.086 3.953 1.00 55.75 98 GLY A C 1
ATOM 768 O O . GLY A 1 98 ? 5.805 19.480 4.433 1.00 55.75 98 GLY A O 1
ATOM 769 N N . THR A 1 99 ? 7.978 19.847 3.921 1.00 55.84 99 THR A N 1
ATOM 770 C CA . THR A 1 99 ? 8.133 21.338 3.993 1.00 55.84 99 THR A CA 1
ATOM 771 C C . THR A 1 99 ? 9.582 21.776 4.334 1.00 55.84 99 THR A C 1
ATOM 773 O O . THR A 1 99 ? 10.421 20.959 4.695 1.00 55.84 99 THR A O 1
ATOM 776 N N . ASP A 1 100 ? 9.883 23.076 4.156 1.00 52.59 100 ASP A N 1
ATOM 777 C CA . ASP A 1 100 ? 11.223 23.681 3.986 1.00 52.59 100 ASP A CA 1
ATOM 778 C C . ASP A 1 100 ? 12.156 23.621 5.216 1.00 52.59 100 ASP A C 1
ATOM 780 O O . ASP A 1 100 ? 11.824 24.110 6.295 1.00 52.59 100 ASP A O 1
ATOM 784 N N . LEU A 1 101 ? 13.362 23.073 5.029 1.00 50.25 101 LEU A N 1
ATOM 785 C CA . LEU A 1 101 ? 14.268 22.704 6.117 1.00 50.25 101 LEU A CA 1
ATOM 786 C C . LEU A 1 101 ? 14.970 23.884 6.818 1.00 50.25 101 LEU A C 1
ATOM 788 O O . LEU A 1 101 ? 15.448 23.647 7.919 1.00 50.25 101 LEU A O 1
ATOM 792 N N . PHE A 1 102 ? 14.997 25.125 6.285 1.00 49.97 102 PHE A N 1
ATOM 793 C CA . PHE A 1 102 ? 15.572 26.302 7.000 1.00 49.97 102 PHE A CA 1
ATOM 794 C C . PHE A 1 102 ? 15.077 27.717 6.568 1.00 49.97 102 PHE A C 1
ATOM 796 O O . PHE A 1 102 ? 15.785 28.699 6.790 1.00 49.97 102 PHE A O 1
ATOM 803 N N . LYS A 1 103 ? 13.916 27.900 5.923 1.00 45.69 103 LYS A N 1
ATOM 804 C CA . LYS A 1 103 ? 13.563 29.179 5.231 1.00 45.69 103 LYS A CA 1
ATOM 805 C C . LYS A 1 103 ? 13.619 30.452 6.138 1.00 45.69 103 LYS A C 1
ATOM 807 O O . LYS A 1 103 ? 13.207 30.374 7.292 1.00 45.69 103 LYS A O 1
ATOM 812 N N . THR A 1 104 ? 14.142 31.642 5.739 1.00 47.22 104 THR A N 1
ATOM 813 C CA . THR A 1 104 ? 13.696 32.639 4.692 1.00 47.22 104 THR A CA 1
ATOM 814 C C . THR A 1 104 ? 14.638 33.884 4.600 1.00 47.22 104 THR A C 1
ATOM 816 O O . THR A 1 104 ? 15.301 34.101 5.614 1.00 47.22 104 THR A O 1
ATOM 819 N N . PRO A 1 105 ? 14.704 34.756 3.532 1.00 43.50 105 PRO A N 1
ATOM 820 C CA . PRO A 1 105 ? 13.540 35.451 2.914 1.00 43.50 105 PRO A CA 1
ATOM 821 C C . PRO A 1 105 ? 13.550 35.863 1.409 1.00 43.50 105 PRO A C 1
ATOM 823 O O . PRO A 1 105 ? 14.578 35.967 0.751 1.00 43.50 105 PRO A O 1
ATOM 826 N N . ASP A 1 106 ? 12.331 36.121 0.910 1.00 52.53 106 ASP A N 1
ATOM 827 C CA . ASP A 1 106 ? 11.895 36.325 -0.490 1.00 52.53 106 ASP A CA 1
ATOM 828 C C . ASP A 1 106 ? 12.091 37.753 -1.057 1.00 52.53 106 ASP A C 1
ATOM 830 O O . ASP A 1 106 ? 12.084 38.709 -0.285 1.00 52.53 106 ASP A O 1
ATOM 834 N N . ALA A 1 107 ? 12.110 37.912 -2.401 1.00 36.34 107 ALA A N 1
ATOM 835 C CA . ALA A 1 107 ? 11.648 39.139 -3.095 1.00 36.34 107 ALA A CA 1
ATOM 836 C C . ALA A 1 107 ? 11.425 39.027 -4.635 1.00 36.34 107 ALA A C 1
ATOM 838 O O . ALA A 1 107 ? 11.700 39.991 -5.345 1.00 36.34 107 ALA A O 1
ATOM 839 N N . SER A 1 108 ? 10.951 37.911 -5.210 1.00 33.44 108 SER A N 1
ATOM 840 C CA . SER A 1 108 ? 10.542 37.931 -6.640 1.00 33.44 108 SER A CA 1
ATOM 841 C C . SER A 1 108 ? 9.535 36.861 -7.073 1.00 33.44 108 SER A C 1
ATOM 843 O O . SER A 1 108 ? 9.471 36.522 -8.252 1.00 33.44 108 SER A O 1
ATOM 845 N N . ALA A 1 109 ? 8.742 36.311 -6.154 1.00 34.97 109 ALA A N 1
ATOM 846 C CA . ALA A 1 109 ? 7.651 35.427 -6.551 1.00 34.97 109 ALA A CA 1
ATOM 847 C C . ALA A 1 109 ? 6.462 36.273 -7.032 1.00 34.97 109 ALA A C 1
ATOM 849 O O . ALA A 1 109 ? 5.634 36.703 -6.231 1.00 34.97 109 ALA A O 1
ATOM 850 N N . GLU A 1 110 ? 6.411 36.543 -8.337 1.00 33.69 110 GLU A N 1
ATOM 851 C CA . GLU A 1 110 ? 5.155 36.886 -9.003 1.00 33.69 110 GLU A CA 1
ATOM 852 C C . GLU A 1 110 ? 4.182 35.702 -8.907 1.00 33.69 110 GLU A C 1
ATOM 854 O O . GLU A 1 110 ? 4.549 34.535 -9.059 1.00 33.69 110 GLU A O 1
ATOM 859 N N . GLU A 1 111 ? 2.934 36.040 -8.595 1.00 36.88 111 GLU A N 1
ATOM 860 C CA . GLU A 1 111 ? 1.806 35.142 -8.380 1.00 36.88 111 GLU A CA 1
ATOM 861 C C . GLU A 1 111 ? 1.405 34.400 -9.664 1.00 36.88 111 GLU A C 1
ATOM 863 O O . GLU A 1 111 ? 1.212 35.022 -10.708 1.00 36.88 111 GLU A O 1
ATOM 868 N N . VAL A 1 112 ? 1.130 33.093 -9.572 1.00 30.38 112 VAL A N 1
ATOM 869 C CA . VAL A 1 112 ? 0.221 32.419 -10.515 1.00 30.38 112 VAL A CA 1
ATOM 870 C C . VAL A 1 112 ? -0.775 31.569 -9.726 1.00 30.38 112 VAL A C 1
ATOM 872 O O . VAL A 1 112 ? -0.408 30.797 -8.842 1.00 30.38 112 VAL A O 1
ATOM 875 N N . SER A 1 113 ? -2.055 31.801 -10.017 1.00 32.09 113 SER A N 1
ATOM 876 C CA . SER A 1 113 ? -3.222 31.393 -9.233 1.00 32.09 113 SER A CA 1
ATOM 877 C C . SER A 1 113 ? -3.791 30.015 -9.641 1.00 32.09 113 SER A C 1
ATOM 879 O O . SER A 1 113 ? -3.359 29.436 -10.641 1.00 32.09 113 SER A O 1
ATOM 881 N N . PRO A 1 114 ? -4.751 29.465 -8.866 1.00 40.91 114 PRO A N 1
ATOM 882 C CA . PRO A 1 114 ? -5.208 28.088 -8.975 1.00 40.91 114 PRO A CA 1
ATOM 883 C C . PRO A 1 114 ? -6.415 27.954 -9.914 1.00 40.91 114 PRO A C 1
ATOM 885 O O . PRO A 1 114 ? -7.520 28.382 -9.584 1.00 40.91 114 PRO A O 1
ATOM 888 N N . ALA A 1 115 ? -6.224 27.293 -11.053 1.00 30.59 115 ALA A N 1
ATOM 889 C CA . ALA A 1 115 ? -7.298 26.709 -11.853 1.00 30.59 115 ALA A CA 1
ATOM 890 C C . ALA A 1 115 ? -6.709 25.671 -12.819 1.00 30.59 115 ALA A C 1
ATOM 892 O O . ALA A 1 115 ? -6.149 26.045 -13.839 1.00 30.59 115 ALA A O 1
ATOM 893 N N . ASP A 1 116 ? -6.803 24.380 -12.499 1.00 30.48 116 ASP A N 1
ATOM 894 C CA . ASP A 1 116 ? -7.683 23.499 -13.273 1.00 30.48 116 ASP A CA 1
ATOM 895 C C . ASP A 1 116 ? -7.836 22.136 -12.589 1.00 30.48 116 ASP A C 1
ATOM 897 O O . ASP A 1 116 ? -6.883 21.527 -12.103 1.00 30.48 116 ASP A O 1
ATOM 901 N N . SER A 1 117 ? -9.075 21.671 -12.533 1.00 39.81 117 SER A N 1
ATOM 902 C CA . SER A 1 117 ? -9.501 20.428 -11.898 1.00 39.81 117 SER A CA 1
ATOM 903 C C . SER A 1 117 ? -10.360 19.644 -12.886 1.00 39.81 117 SER A C 1
ATOM 905 O O . SER A 1 117 ? -11.330 20.192 -13.399 1.00 39.81 117 SER A O 1
ATOM 907 N N . GLY A 1 118 ? -10.088 18.354 -13.077 1.00 29.52 118 GLY A N 1
ATOM 908 C CA . GLY A 1 118 ? -10.970 17.400 -13.773 1.00 29.52 118 GLY A CA 1
ATOM 909 C C . GLY A 1 118 ? -10.440 15.987 -13.513 1.00 29.52 118 GLY A C 1
ATOM 910 O O . GLY A 1 118 ? -9.308 15.716 -13.885 1.00 29.52 118 GLY A O 1
ATOM 911 N N . VAL A 1 119 ? -11.015 15.115 -12.673 1.00 31.94 119 VAL A N 1
ATOM 912 C CA . VAL A 1 119 ? -12.354 14.480 -12.585 1.00 31.94 119 VAL A CA 1
ATOM 913 C C . VAL A 1 119 ? -12.620 13.442 -13.693 1.00 31.94 119 VAL A C 1
ATOM 915 O O . VAL A 1 119 ? -12.443 13.728 -14.870 1.00 31.94 119 VAL A O 1
ATOM 918 N N . LEU A 1 120 ? -13.178 12.300 -13.244 1.00 26.52 120 LEU A N 1
ATOM 919 C CA . LEU A 1 120 ? -13.807 11.156 -13.941 1.00 26.52 120 LEU A CA 1
ATOM 920 C C . LEU A 1 120 ? -12.853 9.972 -14.219 1.00 26.52 120 LEU A C 1
ATOM 922 O O . LEU A 1 120 ? -11.816 10.144 -14.830 1.00 26.52 120 LEU A O 1
ATOM 926 N N . GLY A 1 121 ? -13.110 8.722 -13.825 1.00 28.80 121 GLY A N 1
ATOM 927 C CA . GLY A 1 121 ? -14.312 8.111 -13.263 1.00 28.80 121 GLY A CA 1
ATOM 928 C C . GLY A 1 121 ? -14.658 6.786 -13.967 1.00 28.80 121 GLY A C 1
ATOM 929 O O . GLY A 1 121 ? -14.867 6.771 -15.169 1.00 28.80 121 GLY A O 1
ATOM 930 N N . THR A 1 122 ? -14.817 5.735 -13.150 1.00 28.11 122 THR A N 1
ATOM 931 C CA . THR A 1 122 ? -15.829 4.649 -13.232 1.00 28.11 122 THR A CA 1
ATOM 932 C C . THR A 1 122 ? -15.655 3.498 -14.251 1.00 28.11 122 THR A C 1
ATOM 934 O O . THR A 1 122 ? -15.709 3.723 -15.450 1.00 28.11 122 THR A O 1
ATOM 937 N N . THR A 1 123 ? -15.426 2.261 -13.753 1.00 29.58 123 THR A N 1
ATOM 938 C CA . THR A 1 123 ? -16.339 1.062 -13.730 1.00 29.58 123 THR A CA 1
ATOM 939 C C . THR A 1 123 ? -16.480 0.316 -15.075 1.00 29.58 123 THR A C 1
ATOM 941 O O . THR A 1 123 ? -16.527 0.968 -16.101 1.00 29.58 123 THR A O 1
ATOM 944 N N . ALA A 1 124 ? -16.600 -1.011 -15.224 1.00 27.42 124 ALA A N 1
ATOM 945 C CA . ALA A 1 124 ? -17.016 -2.152 -14.392 1.00 27.42 124 ALA A CA 1
ATOM 946 C C . ALA A 1 124 ? -16.441 -3.447 -15.054 1.00 27.42 124 ALA A C 1
ATOM 948 O O . ALA A 1 124 ? -16.319 -3.496 -16.272 1.00 27.42 124 ALA A O 1
ATOM 949 N N . GLU A 1 125 ? -15.885 -4.413 -14.315 1.00 31.19 125 GLU A N 1
ATOM 950 C CA . GLU A 1 125 ? -16.542 -5.651 -13.830 1.00 31.19 125 GLU A CA 1
ATOM 951 C C . GLU A 1 125 ? -16.714 -6.779 -14.882 1.00 31.19 125 GLU A C 1
ATOM 953 O O . GLU A 1 125 ? -17.597 -6.714 -15.732 1.00 31.19 125 GLU A O 1
ATOM 958 N N . LYS A 1 126 ? -15.941 -7.875 -14.766 1.00 26.61 126 LYS A N 1
ATOM 959 C CA . LYS A 1 126 ? -16.463 -9.202 -14.364 1.00 26.61 126 LYS A CA 1
ATOM 960 C C . LYS A 1 126 ? -15.393 -10.300 -14.297 1.00 26.61 126 LYS A C 1
ATOM 962 O O . LYS A 1 126 ? -14.475 -10.380 -15.101 1.00 26.61 126 LYS A O 1
ATOM 967 N N . SER A 1 127 ? -15.604 -11.141 -13.293 1.00 33.03 127 SER A N 1
ATOM 968 C CA . SER A 1 127 ? -14.865 -12.304 -12.809 1.00 33.03 127 SER A CA 1
ATOM 969 C C . SER A 1 127 ? -14.871 -13.515 -13.744 1.00 33.03 127 SER A C 1
ATOM 971 O O . SER A 1 127 ? -15.952 -13.898 -14.186 1.00 33.03 127 SER A O 1
ATOM 973 N N . VAL A 1 128 ? -13.735 -14.210 -13.875 1.00 26.86 128 VAL A N 1
ATOM 974 C CA . VAL A 1 128 ? -13.662 -15.674 -14.063 1.00 26.86 128 VAL A CA 1
ATOM 975 C C . VAL A 1 128 ? -12.312 -16.157 -13.515 1.00 26.86 128 VAL A C 1
ATOM 977 O O . VAL A 1 128 ? -11.271 -15.715 -13.987 1.00 26.86 128 VAL A O 1
ATOM 980 N N . THR A 1 129 ? -12.310 -17.060 -12.535 1.00 39.47 129 THR A N 1
ATOM 981 C CA . THR A 1 129 ? -11.158 -17.935 -12.271 1.00 39.47 129 THR A CA 1
ATOM 982 C C . THR A 1 129 ? -11.283 -19.175 -13.155 1.00 39.47 129 THR A C 1
ATOM 984 O O . THR A 1 129 ? -12.382 -19.723 -13.275 1.00 39.47 129 THR A O 1
ATOM 987 N N . PRO A 1 130 ? -10.180 -19.662 -13.743 1.00 34.09 130 PRO A N 1
ATOM 988 C CA . PRO A 1 130 ? -10.067 -21.101 -13.897 1.00 34.09 130 PRO A CA 1
ATOM 989 C C . PRO A 1 130 ? -8.726 -21.624 -13.377 1.00 34.09 130 PRO A C 1
ATOM 991 O O . PRO A 1 130 ? -7.645 -21.181 -13.752 1.00 34.09 130 PRO A O 1
ATOM 994 N N . GLU A 1 131 ? -8.858 -22.607 -12.493 1.00 36.56 131 GLU A N 1
ATOM 995 C CA . GLU A 1 131 ? -8.020 -23.801 -12.404 1.00 36.56 131 GLU A CA 1
ATOM 996 C C . GLU A 1 131 ? -7.329 -24.127 -13.741 1.00 36.56 131 GLU A C 1
ATOM 998 O O . GLU A 1 131 ? -8.004 -24.328 -14.750 1.00 36.56 131 GLU A O 1
ATOM 1003 N N . ILE A 1 132 ? -5.997 -24.237 -13.759 1.00 29.39 132 ILE A N 1
ATOM 1004 C CA . ILE A 1 132 ? -5.284 -24.811 -14.907 1.00 29.39 132 ILE A CA 1
ATOM 1005 C C . ILE A 1 132 ? -4.583 -26.088 -14.456 1.00 29.39 132 ILE A C 1
ATOM 1007 O O . ILE A 1 132 ? -3.456 -26.093 -13.962 1.00 29.39 132 ILE A O 1
ATOM 1011 N N . MET A 1 133 ? -5.295 -27.193 -14.668 1.00 28.45 133 MET A N 1
ATOM 1012 C CA . MET A 1 133 ? -4.721 -28.514 -14.875 1.00 28.45 133 MET A CA 1
ATOM 1013 C C . MET A 1 133 ? -4.479 -28.716 -16.379 1.00 28.45 133 MET A C 1
ATOM 1015 O O . MET A 1 133 ? -5.422 -28.866 -17.139 1.00 28.45 133 MET A O 1
ATOM 1019 N N . VAL A 1 134 ? -3.192 -28.771 -16.739 1.00 41.69 134 VAL A N 1
ATOM 1020 C CA . VAL A 1 134 ? -2.533 -29.733 -17.650 1.00 41.69 134 VAL A CA 1
ATOM 1021 C C . VAL A 1 134 ? -2.977 -29.850 -19.132 1.00 41.69 134 VAL A C 1
ATOM 1023 O O . VAL A 1 134 ? -4.101 -30.229 -19.426 1.00 41.69 134 VAL A O 1
ATOM 1026 N N . LYS A 1 135 ? -1.949 -29.794 -20.012 1.00 40.25 135 LYS A N 1
ATOM 1027 C CA . LYS A 1 135 ? -1.819 -30.310 -21.405 1.00 40.25 135 LYS A CA 1
ATOM 1028 C C . LYS A 1 135 ? -2.665 -29.634 -22.484 1.00 40.25 135 LYS A C 1
ATOM 1030 O O . LYS A 1 135 ? -3.822 -29.990 -22.578 1.00 40.25 135 LYS A O 1
ATOM 1035 N N . GLU A 1 136 ? -2.025 -28.921 -23.422 1.00 33.38 136 GLU A N 1
ATOM 1036 C CA . GLU A 1 136 ? -2.392 -28.971 -24.852 1.00 33.38 136 GLU A CA 1
ATOM 1037 C C . GLU A 1 136 ? -1.175 -28.805 -25.784 1.00 33.38 136 GLU A C 1
ATOM 1039 O O . GLU A 1 136 ? -0.118 -28.295 -25.409 1.00 33.38 136 GLU A O 1
ATOM 1044 N N . SER A 1 137 ? -1.343 -29.377 -26.976 1.00 39.62 137 SER A N 1
ATOM 1045 C CA . SER A 1 137 ? -0.392 -29.586 -28.069 1.00 39.62 137 SER A CA 1
ATOM 1046 C C . SER A 1 137 ? -0.301 -28.351 -28.977 1.00 39.62 137 SER A C 1
ATOM 1048 O O . SER A 1 137 ? -1.213 -27.538 -29.029 1.00 39.62 137 SER A O 1
ATOM 1050 N N . ILE A 1 138 ? 0.772 -28.258 -29.767 1.00 36.41 138 ILE A N 1
ATOM 1051 C CA . ILE A 1 138 ? 1.118 -27.173 -30.713 1.00 36.41 138 ILE A CA 1
ATOM 1052 C C . ILE A 1 138 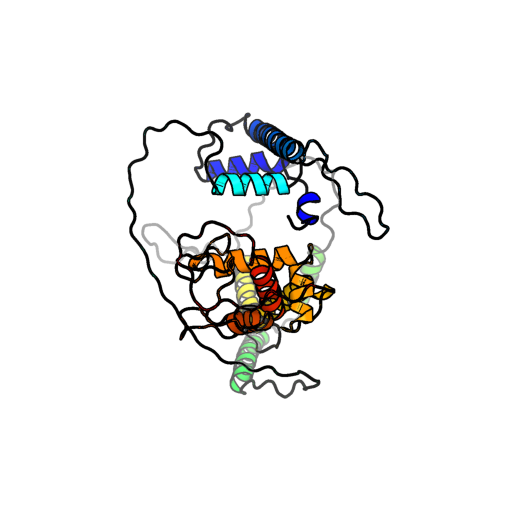? 0.041 -26.959 -31.817 1.00 36.41 138 ILE A C 1
ATOM 1054 O O . ILE A 1 138 ? 0.141 -26.037 -32.621 1.00 36.41 138 ILE A O 1
ATOM 1058 N N . ALA A 1 139 ? -1.009 -27.784 -31.869 1.00 35.59 139 ALA A N 1
ATOM 1059 C CA . ALA A 1 139 ? -2.016 -27.782 -32.929 1.00 35.59 139 ALA A CA 1
ATOM 1060 C C . ALA A 1 139 ? -3.165 -26.763 -32.757 1.00 35.59 139 ALA A C 1
ATOM 1062 O O . ALA A 1 139 ? -3.831 -26.470 -33.746 1.00 35.59 139 ALA A O 1
ATOM 1063 N N . ASP A 1 140 ? -3.377 -26.184 -31.568 1.00 39.84 140 ASP A N 1
ATOM 1064 C CA . ASP A 1 140 ? -4.557 -25.335 -31.291 1.00 39.84 140 ASP A CA 1
ATOM 1065 C C . ASP A 1 140 ? -4.293 -23.815 -31.376 1.00 39.84 140 ASP A C 1
ATOM 1067 O O . ASP A 1 140 ? -5.141 -22.983 -31.045 1.00 39.84 140 ASP A O 1
ATOM 1071 N N . LEU A 1 141 ? -3.125 -23.417 -31.893 1.00 46.88 141 LEU A N 1
ATOM 1072 C CA . LEU A 1 141 ? -2.818 -22.029 -32.245 1.00 46.88 141 LEU A CA 1
ATOM 1073 C C . LEU A 1 141 ? -3.622 -21.628 -33.491 1.00 46.88 141 LEU A C 1
ATOM 1075 O O . LEU A 1 141 ? -3.176 -21.836 -34.617 1.00 46.88 141 LEU A O 1
ATOM 1079 N N . GLY A 1 142 ? -4.807 -21.046 -33.292 1.00 40.72 142 GLY A N 1
ATOM 1080 C CA . GLY A 1 142 ? -5.703 -20.522 -34.331 1.00 40.72 142 GLY A CA 1
ATOM 1081 C C . GLY A 1 142 ? -5.142 -19.350 -35.153 1.00 40.72 142 GLY A C 1
ATOM 1082 O O . GLY A 1 142 ? -5.781 -18.303 -35.261 1.00 40.72 142 GLY A O 1
ATOM 1083 N N . LEU A 1 143 ? -3.967 -19.509 -35.767 1.00 44.78 143 LEU A N 1
ATOM 1084 C CA . LEU A 1 143 ? -3.540 -18.668 -36.876 1.00 44.78 143 LEU A CA 1
ATOM 1085 C C . LEU A 1 143 ? -4.440 -18.982 -38.071 1.00 44.78 143 LEU A C 1
ATOM 1087 O O . LEU A 1 143 ? -4.414 -20.079 -38.627 1.00 44.78 143 LEU A O 1
ATOM 1091 N N . THR A 1 144 ? -5.244 -18.005 -38.485 1.00 45.47 144 THR A N 1
ATOM 1092 C CA . THR A 1 144 ? -5.952 -18.110 -39.763 1.00 45.47 144 THR A CA 1
ATOM 1093 C C . THR A 1 144 ? -4.932 -18.326 -40.891 1.00 45.47 144 THR A C 1
ATOM 1095 O O . THR A 1 144 ? -3.851 -17.725 -40.862 1.00 45.47 144 THR A O 1
ATOM 1098 N N . PRO A 1 145 ? -5.248 -19.162 -41.899 1.00 41.66 145 PRO A N 1
ATOM 1099 C CA . PRO A 1 145 ? -4.294 -19.577 -42.929 1.00 41.66 145 PRO A CA 1
ATOM 1100 C C . PRO A 1 145 ? -3.658 -18.405 -43.693 1.00 41.66 145 PRO A C 1
ATOM 1102 O O . PRO A 1 145 ? -2.588 -18.571 -44.260 1.00 41.66 145 PRO A O 1
ATOM 1105 N N . TYR A 1 146 ? -4.247 -17.206 -43.648 1.00 39.81 146 TYR A N 1
ATOM 1106 C CA . TYR A 1 146 ? -3.739 -16.002 -44.305 1.00 39.81 146 TYR A CA 1
ATOM 1107 C C . TYR A 1 146 ? -2.515 -15.364 -43.625 1.00 39.81 146 TYR A C 1
ATOM 1109 O O . TYR A 1 146 ? -1.687 -14.782 -44.321 1.00 39.81 146 TYR A O 1
ATOM 1117 N N . ALA A 1 147 ? -2.350 -15.491 -42.302 1.00 44.00 147 ALA A N 1
ATOM 1118 C CA . ALA A 1 147 ? -1.220 -14.876 -41.589 1.00 44.00 147 ALA A CA 1
ATOM 1119 C C . ALA A 1 147 ? 0.099 -15.638 -41.815 1.00 44.00 147 ALA A C 1
ATOM 1121 O O . ALA A 1 147 ? 1.158 -15.034 -41.971 1.00 44.00 147 ALA A O 1
ATOM 1122 N N . VAL A 1 148 ? 0.018 -16.969 -41.910 1.00 45.06 148 VAL A N 1
ATOM 1123 C CA . VAL A 1 148 ? 1.163 -17.834 -42.235 1.00 45.06 148 VAL A CA 1
ATOM 1124 C C . VAL A 1 148 ? 1.483 -17.770 -43.730 1.00 45.06 148 VAL A C 1
ATOM 1126 O O . VAL A 1 148 ? 2.654 -17.706 -44.095 1.00 45.06 148 VAL A O 1
ATOM 1129 N N . TYR A 1 149 ? 0.464 -17.696 -44.599 1.00 40.09 149 TYR A N 1
ATOM 1130 C CA . TYR A 1 149 ? 0.681 -17.512 -46.038 1.00 40.09 149 TYR A CA 1
ATOM 1131 C C . TYR A 1 149 ? 1.323 -16.155 -46.345 1.00 40.09 149 TYR A C 1
ATOM 1133 O O . TYR A 1 149 ? 2.245 -16.107 -47.145 1.00 40.09 149 TYR A O 1
ATOM 1141 N N . GLY A 1 150 ? 0.915 -15.075 -45.664 1.00 42.66 150 GLY A N 1
ATOM 1142 C CA . GLY A 1 150 ? 1.499 -13.741 -45.840 1.00 42.66 150 GLY A CA 1
ATOM 1143 C C . GLY A 1 150 ? 2.993 -13.690 -45.507 1.00 42.66 150 GLY A C 1
ATOM 1144 O O . GLY A 1 150 ? 3.783 -13.209 -46.318 1.00 42.66 150 GLY A O 1
ATOM 1145 N N . LEU A 1 151 ? 3.399 -14.269 -44.372 1.00 46.03 151 LEU A N 1
ATOM 1146 C CA . LEU A 1 151 ? 4.808 -14.346 -43.964 1.00 46.03 151 LEU A CA 1
ATOM 1147 C C . LEU A 1 151 ? 5.634 -15.281 -44.864 1.00 46.03 151 LEU A C 1
ATOM 1149 O O . LEU A 1 151 ? 6.737 -14.915 -45.262 1.00 46.03 151 LEU A O 1
ATOM 1153 N N . LEU A 1 152 ? 5.094 -16.437 -45.265 1.00 45.00 152 LEU A N 1
ATOM 1154 C CA . LEU A 1 152 ? 5.789 -17.357 -46.175 1.00 45.00 152 LEU A CA 1
ATOM 1155 C C . LEU A 1 152 ? 5.904 -16.808 -47.602 1.00 45.00 152 LEU A C 1
ATOM 1157 O O . LEU A 1 152 ? 6.909 -17.055 -48.261 1.00 45.00 152 LEU A O 1
ATOM 1161 N N . THR A 1 153 ? 4.932 -16.024 -48.078 1.00 47.41 153 THR A N 1
ATOM 1162 C CA . THR A 1 153 ? 5.046 -15.344 -49.378 1.00 47.41 153 THR A CA 1
ATOM 1163 C C . THR A 1 153 ? 6.042 -14.191 -49.343 1.00 47.41 153 THR A C 1
ATOM 1165 O O . THR A 1 153 ? 6.739 -13.984 -50.328 1.00 47.41 153 THR A O 1
ATOM 1168 N N . PHE A 1 154 ? 6.182 -13.482 -48.219 1.00 46.72 154 PHE A N 1
ATOM 1169 C CA . PHE A 1 154 ? 7.138 -12.379 -48.107 1.00 46.72 154 PHE A CA 1
ATOM 1170 C C . PHE A 1 154 ? 8.586 -12.889 -48.030 1.00 46.72 154 PHE A C 1
ATOM 1172 O O . PHE A 1 154 ? 9.447 -12.404 -48.761 1.00 46.72 154 PHE A O 1
ATOM 1179 N N . PHE A 1 155 ? 8.840 -13.941 -47.240 1.00 50.97 155 PHE A N 1
ATOM 1180 C CA . PHE A 1 155 ? 10.153 -14.596 -47.191 1.00 50.97 155 PHE A CA 1
ATOM 1181 C C . PHE A 1 155 ? 10.452 -15.433 -48.441 1.00 50.97 155 PHE A C 1
ATOM 1183 O O . PHE A 1 155 ? 11.595 -15.468 -48.878 1.00 50.97 155 PHE A O 1
ATOM 1190 N N . GLY A 1 156 ? 9.446 -16.061 -49.058 1.00 47.16 156 GLY A N 1
ATOM 1191 C CA . GLY A 1 156 ? 9.612 -16.826 -50.297 1.00 47.16 156 GLY A CA 1
ATOM 1192 C C . GLY A 1 156 ? 9.892 -15.949 -51.519 1.00 47.16 156 GLY A C 1
ATOM 1193 O O . GLY A 1 156 ? 10.696 -16.328 -52.362 1.00 47.16 156 GLY A O 1
ATOM 1194 N N . VAL A 1 157 ? 9.286 -14.759 -51.602 1.00 46.56 157 VAL A N 1
ATOM 1195 C CA . VAL A 1 157 ? 9.582 -13.776 -52.657 1.00 46.56 157 VAL A CA 1
ATOM 1196 C C . VAL A 1 157 ? 10.941 -13.118 -52.419 1.00 46.56 157 VAL A C 1
ATOM 1198 O O . VAL A 1 157 ? 11.692 -12.966 -53.373 1.00 46.56 157 VAL A O 1
ATOM 1201 N N . TYR A 1 158 ? 11.312 -12.809 -51.170 1.00 50.25 158 TYR A N 1
ATOM 1202 C CA . TYR A 1 158 ? 12.652 -12.300 -50.852 1.00 50.25 158 TYR A CA 1
ATOM 1203 C C . TYR A 1 158 ? 13.746 -13.337 -51.157 1.00 50.25 158 TYR A C 1
ATOM 1205 O O . TYR A 1 158 ? 14.704 -13.009 -51.845 1.00 50.25 158 TYR A O 1
ATOM 1213 N N . ALA A 1 159 ? 13.550 -14.600 -50.756 1.00 48.12 159 ALA A N 1
ATOM 1214 C CA . ALA A 1 159 ? 14.465 -15.703 -51.052 1.00 48.12 159 ALA A CA 1
ATOM 1215 C C . ALA A 1 159 ? 14.536 -16.047 -52.550 1.00 48.12 159 ALA A C 1
ATOM 1217 O O . ALA A 1 159 ? 15.595 -16.424 -53.032 1.00 48.12 159 ALA A O 1
ATOM 1218 N N . ALA A 1 160 ? 13.443 -15.906 -53.308 1.00 42.75 160 ALA A N 1
ATOM 1219 C CA . ALA A 1 160 ? 13.463 -16.094 -54.761 1.00 42.75 160 ALA A CA 1
ATOM 1220 C C . ALA A 1 160 ? 14.152 -14.926 -55.491 1.00 42.75 160 ALA A C 1
ATOM 1222 O O . ALA A 1 160 ? 14.848 -15.152 -56.473 1.00 42.75 160 ALA A O 1
ATOM 1223 N N . ILE A 1 161 ? 13.998 -13.689 -55.001 1.00 49.16 161 ILE A N 1
ATOM 1224 C CA . ILE A 1 161 ? 14.677 -12.500 -55.545 1.00 49.16 161 ILE A CA 1
ATOM 1225 C C . ILE A 1 161 ? 16.186 -12.533 -55.256 1.00 49.16 161 ILE A C 1
ATOM 1227 O O . ILE A 1 161 ? 16.964 -12.042 -56.075 1.00 49.16 161 ILE A O 1
ATOM 1231 N N . THR A 1 162 ? 16.608 -13.108 -54.124 1.00 48.12 162 THR A N 1
ATOM 1232 C CA . THR A 1 162 ? 18.030 -13.299 -53.801 1.00 48.12 162 THR A CA 1
ATOM 1233 C C . THR A 1 162 ? 18.624 -14.548 -54.455 1.00 48.12 162 THR A C 1
ATOM 1235 O O . THR A 1 162 ? 19.763 -14.491 -54.905 1.00 48.12 162 THR A O 1
ATOM 1238 N N . ALA A 1 163 ? 17.868 -15.642 -54.599 1.00 41.72 163 ALA A N 1
ATOM 1239 C CA . ALA A 1 163 ? 18.343 -16.860 -55.265 1.00 41.72 163 ALA A CA 1
ATOM 1240 C C . ALA A 1 163 ? 18.519 -16.706 -56.787 1.00 4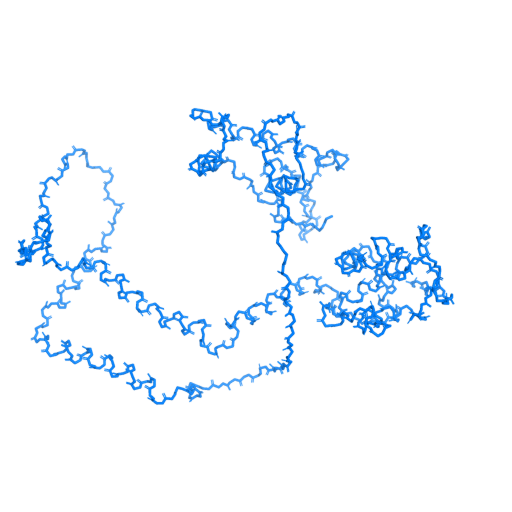1.72 163 ALA A C 1
ATOM 1242 O O . ALA A 1 163 ? 19.386 -17.355 -57.355 1.00 41.72 163 ALA A O 1
ATOM 1243 N N . ASP A 1 164 ? 17.765 -15.821 -57.451 1.00 39.50 164 ASP A N 1
ATOM 1244 C CA . ASP A 1 164 ? 17.929 -15.533 -58.892 1.00 39.50 164 ASP A CA 1
ATOM 1245 C C . ASP A 1 164 ? 19.136 -14.609 -59.186 1.00 39.50 164 ASP A C 1
ATOM 1247 O O . ASP A 1 164 ? 19.366 -14.209 -60.326 1.00 39.50 164 ASP A O 1
ATOM 1251 N N . ARG A 1 165 ? 19.904 -14.223 -58.152 1.00 48.44 165 ARG A N 1
ATOM 1252 C CA . ARG A 1 165 ? 21.072 -13.329 -58.255 1.00 48.44 165 ARG A CA 1
ATOM 1253 C C . ARG A 1 165 ? 22.393 -13.915 -57.757 1.00 48.44 165 ARG A C 1
ATOM 1255 O O . ARG A 1 165 ? 23.408 -13.244 -57.907 1.00 48.44 165 ARG A O 1
ATOM 1262 N N . VAL A 1 166 ? 22.401 -15.120 -57.193 1.00 44.66 166 VAL A N 1
ATOM 1263 C CA . VAL A 1 166 ? 23.608 -15.733 -56.622 1.00 44.66 166 VAL A CA 1
ATOM 1264 C C . VAL A 1 166 ? 23.842 -17.065 -57.321 1.00 44.66 166 VAL A C 1
ATOM 1266 O O . VAL A 1 166 ? 23.275 -18.087 -56.951 1.00 44.66 166 VAL A O 1
ATOM 1269 N N . GLU A 1 167 ? 24.645 -17.020 -58.380 1.00 47.59 167 GLU A N 1
ATOM 1270 C CA . GLU A 1 167 ? 25.135 -18.199 -59.105 1.00 47.59 167 GLU A CA 1
ATOM 1271 C C . GLU A 1 167 ? 26.644 -18.418 -58.875 1.00 47.59 167 GLU A C 1
ATOM 1273 O O . GLU A 1 167 ? 27.272 -19.174 -59.609 1.00 47.59 167 GLU A O 1
ATOM 1278 N N . ASP A 1 168 ? 27.232 -17.777 -57.858 1.00 47.09 168 ASP A N 1
ATOM 1279 C CA . ASP A 1 168 ? 28.652 -17.926 -57.530 1.00 47.09 168 ASP A CA 1
ATOM 1280 C C . ASP A 1 168 ? 28.843 -18.068 -56.011 1.00 47.09 168 ASP A C 1
ATOM 1282 O O . ASP A 1 168 ? 28.610 -17.136 -55.241 1.00 47.09 168 ASP A O 1
ATOM 1286 N N . ASP A 1 169 ? 29.231 -19.270 -55.580 1.00 50.72 169 ASP A N 1
ATOM 1287 C CA . ASP A 1 169 ? 29.408 -19.662 -54.173 1.00 50.72 169 ASP A CA 1
ATOM 1288 C C . ASP A 1 169 ? 30.666 -19.029 -53.527 1.00 50.72 169 ASP A C 1
ATOM 1290 O O . ASP A 1 169 ? 30.960 -19.282 -52.359 1.00 50.72 169 ASP A O 1
ATOM 1294 N N . SER A 1 170 ? 31.407 -18.184 -54.256 1.00 51.94 170 SER A N 1
ATOM 1295 C CA . SER A 1 170 ? 32.656 -17.563 -53.794 1.00 51.94 170 SER A CA 1
ATOM 1296 C C . SER A 1 170 ? 32.469 -16.448 -52.759 1.00 51.94 170 SER A C 1
ATOM 1298 O O . SER A 1 170 ? 33.371 -16.210 -51.962 1.00 51.94 170 SER A O 1
ATOM 1300 N N . GLU A 1 171 ? 31.314 -15.771 -52.726 1.00 53.56 171 GLU A N 1
ATOM 1301 C CA . GLU A 1 171 ? 31.088 -14.654 -51.785 1.00 53.56 171 GLU A CA 1
ATOM 1302 C C . GLU A 1 171 ? 30.740 -15.119 -50.360 1.00 53.56 171 GLU A C 1
ATOM 1304 O O . GLU A 1 171 ? 30.908 -14.372 -49.396 1.00 53.56 171 GLU A O 1
ATOM 1309 N N . LEU A 1 172 ? 30.276 -16.363 -50.195 1.00 50.16 172 LEU A N 1
ATOM 1310 C CA . LEU A 1 172 ? 29.963 -16.924 -48.877 1.00 50.16 172 LEU A CA 1
ATOM 1311 C C . LEU A 1 172 ? 31.222 -17.340 -48.104 1.00 50.16 172 LEU A C 1
ATOM 1313 O O . LEU A 1 172 ? 31.237 -17.223 -46.880 1.00 50.16 172 LEU A O 1
ATOM 1317 N N . GLU A 1 173 ? 32.275 -17.778 -48.799 1.00 53.16 173 GLU A N 1
ATOM 1318 C CA . GLU A 1 173 ? 33.570 -18.086 -48.176 1.00 53.16 173 GLU A CA 1
ATOM 1319 C C . GLU A 1 173 ? 34.293 -16.801 -47.730 1.00 53.16 173 GLU A C 1
ATOM 1321 O O . GLU A 1 173 ? 34.825 -16.752 -46.621 1.00 53.16 173 GLU A O 1
ATOM 1326 N N . GLU A 1 174 ? 34.203 -15.721 -48.517 1.00 56.47 174 GLU A N 1
ATOM 1327 C CA . GLU A 1 174 ? 34.787 -14.409 -48.187 1.00 56.47 174 GLU A CA 1
ATOM 1328 C C . GLU A 1 174 ? 34.106 -13.759 -46.967 1.00 56.47 174 GLU A C 1
ATOM 1330 O O . GLU A 1 174 ? 34.758 -13.157 -46.111 1.00 56.47 174 GLU A O 1
ATOM 1335 N N . PHE A 1 175 ? 32.788 -13.943 -46.825 1.00 44.47 175 PHE A N 1
ATOM 1336 C CA . PHE A 1 175 ? 32.033 -13.445 -45.671 1.00 44.47 175 PHE A CA 1
ATOM 1337 C C . PHE A 1 175 ? 32.354 -14.203 -44.372 1.00 44.47 175 PHE A C 1
ATOM 1339 O O . PHE A 1 175 ? 32.247 -13.642 -43.279 1.00 44.47 175 PHE A O 1
ATOM 1346 N N . GLN A 1 176 ? 32.740 -15.477 -44.476 1.00 51.81 176 GLN A N 1
ATOM 1347 C CA . GLN A 1 176 ? 33.055 -16.319 -43.325 1.00 51.81 176 GLN A CA 1
ATOM 1348 C C . GLN A 1 176 ? 34.479 -16.059 -42.801 1.00 51.81 176 GLN A C 1
ATOM 1350 O O . GLN A 1 176 ? 34.659 -15.986 -41.585 1.00 51.81 176 GLN A O 1
ATOM 1355 N N . GLU A 1 177 ? 35.452 -15.807 -43.688 1.00 55.59 177 GLU A N 1
ATOM 1356 C CA . GLU A 1 177 ? 36.812 -15.380 -43.302 1.00 55.59 177 GLU A CA 1
ATOM 1357 C C . GLU A 1 177 ? 36.825 -14.000 -42.623 1.00 55.59 177 GLU A C 1
ATOM 1359 O O . GLU A 1 177 ? 37.501 -13.819 -41.609 1.00 55.59 177 GLU A O 1
ATOM 1364 N N . LEU A 1 178 ? 36.027 -13.044 -43.117 1.00 56.84 178 LEU A N 1
ATOM 1365 C CA . LEU A 1 178 ? 35.894 -11.704 -42.522 1.00 56.84 178 LEU A CA 1
ATOM 1366 C C . LEU A 1 178 ? 35.310 -11.731 -41.104 1.00 56.84 178 LEU A C 1
ATOM 1368 O O . LEU A 1 178 ? 35.659 -10.907 -40.260 1.00 56.84 178 LEU A O 1
ATOM 1372 N N . PHE A 1 179 ? 34.406 -12.672 -40.833 1.00 46.91 179 PHE A N 1
ATOM 1373 C CA . PHE A 1 179 ? 33.785 -12.798 -39.519 1.00 46.91 179 PHE A CA 1
ATOM 1374 C C . PHE A 1 179 ? 34.722 -13.467 -38.506 1.00 46.91 179 PHE A C 1
ATOM 1376 O O . PHE A 1 179 ? 34.715 -13.096 -37.334 1.00 46.91 179 PHE A O 1
ATOM 1383 N N . GLU A 1 180 ? 35.552 -14.419 -38.943 1.00 52.62 180 GLU A N 1
ATOM 1384 C CA . GLU A 1 180 ? 36.552 -15.061 -38.081 1.00 52.62 180 GLU A CA 1
ATOM 1385 C C . GLU A 1 180 ? 37.729 -14.128 -37.752 1.00 52.62 180 GLU A C 1
ATOM 1387 O O . GLU A 1 180 ? 38.224 -14.179 -36.626 1.00 52.62 180 GLU A O 1
ATOM 1392 N N . SER A 1 181 ? 38.116 -13.212 -38.651 1.00 50.25 181 SER A N 1
ATOM 1393 C CA . SER A 1 181 ? 39.199 -12.250 -38.380 1.00 50.25 181 SER A CA 1
ATOM 1394 C C . SER A 1 181 ? 38.849 -11.169 -37.350 1.00 50.25 181 SER A C 1
ATOM 1396 O O . SER A 1 181 ? 39.740 -10.629 -36.702 1.00 50.25 181 SER A O 1
ATOM 1398 N N . GLU A 1 182 ? 37.564 -10.852 -37.169 1.00 55.56 182 GLU A N 1
ATOM 1399 C CA . GLU A 1 182 ? 37.102 -9.830 -36.211 1.00 55.56 182 GLU A CA 1
ATOM 1400 C C . GLU A 1 182 ? 36.937 -10.390 -34.778 1.00 55.56 182 GLU A C 1
ATOM 1402 O O . GLU A 1 182 ? 36.639 -9.656 -33.835 1.00 55.56 182 GLU A O 1
ATOM 1407 N N . LEU A 1 183 ? 37.100 -11.708 -34.606 1.00 48.09 183 LEU A N 1
ATOM 1408 C CA . LEU A 1 183 ? 36.910 -12.433 -33.343 1.00 48.09 183 LEU A CA 1
ATOM 1409 C C . LEU A 1 183 ? 38.225 -12.755 -32.608 1.00 48.09 183 LEU A C 1
ATOM 1411 O O . LEU A 1 183 ? 38.177 -13.314 -31.509 1.00 48.09 183 LEU A O 1
ATOM 1415 N N . GLU A 1 184 ? 39.382 -12.383 -33.162 1.00 46.66 184 GLU A N 1
ATOM 1416 C CA . GLU A 1 184 ? 40.688 -12.560 -32.516 1.00 46.66 184 GLU A CA 1
ATOM 1417 C C . GLU A 1 184 ? 41.036 -11.360 -31.602 1.00 46.66 184 GLU A C 1
ATOM 1419 O O . GLU A 1 184 ? 41.420 -10.285 -32.046 1.00 46.66 184 GLU A O 1
ATOM 1424 N N . ASP A 1 185 ? 40.796 -11.585 -30.303 1.00 39.97 185 ASP A N 1
ATOM 1425 C CA . ASP A 1 185 ? 41.192 -10.885 -29.061 1.00 39.97 185 ASP A CA 1
ATOM 1426 C C . ASP A 1 185 ? 41.687 -9.409 -29.117 1.00 39.97 185 ASP A C 1
ATOM 1428 O O . ASP A 1 185 ? 42.805 -9.138 -29.553 1.00 39.97 185 ASP A O 1
ATOM 1432 N N . PRO A 1 186 ? 40.951 -8.431 -28.539 1.00 47.75 186 PRO A N 1
ATOM 1433 C CA . PRO A 1 186 ? 41.331 -7.014 -28.580 1.00 47.75 186 PRO A CA 1
ATOM 1434 C C . PRO A 1 186 ? 42.190 -6.522 -27.391 1.00 47.75 186 PRO A C 1
ATOM 1436 O O . PRO A 1 186 ? 42.284 -5.312 -27.182 1.00 47.75 186 PRO A O 1
ATOM 1439 N N . PHE A 1 187 ? 42.794 -7.401 -26.577 1.00 39.56 187 PHE A N 1
ATOM 1440 C CA . PHE A 1 187 ? 43.407 -7.001 -25.291 1.00 39.56 187 PHE A CA 1
ATOM 1441 C C . PHE A 1 187 ? 44.810 -7.555 -24.989 1.00 39.56 187 PHE A C 1
ATOM 1443 O O . PHE A 1 187 ? 45.106 -7.844 -23.832 1.00 39.56 187 PHE A O 1
ATOM 1450 N N . ASP A 1 188 ? 45.709 -7.629 -25.969 1.00 41.03 188 ASP A N 1
ATOM 1451 C CA . ASP A 1 188 ? 47.140 -7.796 -25.668 1.00 41.03 188 ASP A CA 1
ATOM 1452 C C . ASP A 1 188 ? 47.988 -6.967 -26.644 1.00 41.03 188 ASP A C 1
ATOM 1454 O O . ASP A 1 188 ? 48.255 -7.394 -27.758 1.00 41.03 188 ASP A O 1
ATOM 1458 N N . ASP A 1 189 ? 48.314 -5.729 -26.253 1.00 38.00 189 ASP A N 1
ATOM 1459 C CA . ASP A 1 189 ? 49.581 -5.051 -26.586 1.00 38.00 189 ASP A CA 1
ATOM 1460 C C . ASP A 1 189 ? 49.604 -3.643 -25.963 1.00 38.00 189 ASP A C 1
ATOM 1462 O O . ASP A 1 189 ? 49.496 -2.596 -26.607 1.00 38.00 189 ASP A O 1
ATOM 1466 N N . GLU A 1 190 ? 49.790 -3.620 -24.645 1.00 45.47 190 GLU A N 1
ATOM 1467 C CA . GLU A 1 190 ? 50.159 -2.444 -23.857 1.00 45.47 190 GLU A CA 1
ATOM 1468 C C . GLU A 1 190 ? 51.640 -2.064 -24.093 1.00 45.47 190 GLU A C 1
ATOM 1470 O O . GLU A 1 190 ? 52.379 -1.912 -23.133 1.00 45.47 190 GLU A O 1
ATOM 1475 N N . GLU A 1 191 ? 52.140 -1.940 -25.334 1.00 47.12 191 GLU A N 1
ATOM 1476 C CA . GLU A 1 191 ? 53.503 -1.402 -25.563 1.00 47.12 191 GLU A CA 1
ATOM 1477 C C . GLU A 1 191 ? 53.857 -1.061 -27.030 1.00 47.12 191 GLU A C 1
ATOM 1479 O O . GLU A 1 191 ? 54.850 -1.535 -27.589 1.00 47.12 191 GLU A O 1
ATOM 1484 N N . ARG A 1 192 ? 53.129 -0.144 -27.684 1.00 36.94 192 ARG A N 1
ATOM 1485 C CA . ARG A 1 192 ? 53.713 0.550 -28.849 1.00 36.94 192 ARG A CA 1
ATOM 1486 C C . ARG A 1 192 ? 53.433 2.042 -28.829 1.00 36.94 192 ARG A C 1
ATOM 1488 O O . ARG A 1 192 ? 52.319 2.511 -29.018 1.00 36.94 192 ARG A O 1
ATOM 1495 N N . GLY A 1 193 ? 54.503 2.768 -28.517 1.00 28.98 193 GLY A N 1
ATOM 1496 C CA . GLY A 1 193 ? 54.520 4.201 -28.306 1.00 28.98 193 GLY A CA 1
ATOM 1497 C C . GLY A 1 193 ? 54.024 5.022 -29.490 1.00 28.98 193 GLY A C 1
ATOM 1498 O O . GLY A 1 193 ? 54.030 4.592 -30.639 1.00 28.98 193 GLY A O 1
ATOM 1499 N N . MET A 1 194 ? 53.646 6.247 -29.133 1.00 39.38 194 MET A N 1
ATOM 1500 C CA . MET A 1 194 ? 53.329 7.373 -30.001 1.00 39.38 194 MET A CA 1
ATOM 1501 C C . MET A 1 194 ? 54.052 7.325 -31.355 1.00 39.38 194 MET A C 1
ATOM 1503 O O . MET A 1 194 ? 55.247 7.607 -31.438 1.00 39.38 194 MET A O 1
ATOM 1507 N N . ALA A 1 195 ? 53.303 7.039 -32.415 1.00 36.09 195 ALA A N 1
ATOM 1508 C CA . ALA A 1 195 ? 53.664 7.386 -33.778 1.00 36.09 195 ALA A CA 1
ATOM 1509 C C . ALA A 1 195 ? 52.383 7.508 -34.611 1.00 36.09 195 ALA A C 1
ATOM 1511 O O . ALA A 1 195 ? 51.673 6.531 -34.801 1.00 36.09 195 ALA A O 1
ATOM 1512 N N . GLU A 1 196 ? 52.138 8.739 -35.059 1.00 37.03 196 GLU A N 1
ATOM 1513 C CA . GLU A 1 196 ? 51.320 9.129 -36.211 1.00 37.03 196 GLU A CA 1
ATOM 1514 C C . GLU A 1 196 ? 49.862 8.646 -36.249 1.00 37.03 196 GLU A C 1
ATOM 1516 O O . GLU A 1 196 ? 49.529 7.529 -36.626 1.00 37.03 196 GLU A O 1
ATOM 1521 N N . GLU A 1 197 ? 48.971 9.597 -35.958 1.00 43.00 197 GLU A N 1
ATOM 1522 C CA . GLU A 1 197 ? 47.633 9.673 -36.539 1.00 43.00 197 GLU A CA 1
ATOM 1523 C C . GLU A 1 197 ? 47.730 9.387 -38.047 1.00 43.00 197 GLU A C 1
ATOM 1525 O O . GLU A 1 197 ? 48.223 10.207 -38.828 1.00 43.00 197 GLU A O 1
ATOM 1530 N N . SER A 1 198 ? 47.332 8.172 -38.434 1.00 35.00 198 SER A N 1
ATOM 1531 C CA . SER A 1 198 ? 47.289 7.723 -39.820 1.00 35.00 198 SER A CA 1
ATOM 1532 C C . SER A 1 198 ? 46.291 8.587 -40.575 1.00 35.00 198 SER A C 1
ATOM 1534 O O . SER A 1 198 ? 45.088 8.339 -40.594 1.00 35.00 198 SER A O 1
ATOM 1536 N N . THR A 1 199 ? 46.825 9.613 -41.224 1.00 38.09 199 THR A N 1
ATOM 1537 C CA . THR A 1 199 ? 46.178 10.435 -42.247 1.00 38.09 199 THR A CA 1
ATOM 1538 C C . THR A 1 199 ? 45.988 9.647 -43.544 1.00 38.09 199 THR A C 1
ATOM 1540 O O . THR A 1 199 ? 46.247 10.153 -44.631 1.00 38.09 199 THR A O 1
ATOM 1543 N N . THR A 1 200 ? 45.541 8.395 -43.456 1.00 41.19 200 THR A N 1
ATOM 1544 C CA . THR A 1 200 ? 45.000 7.671 -44.607 1.00 41.19 200 THR A CA 1
ATOM 1545 C C . THR A 1 200 ? 43.654 8.302 -44.939 1.00 41.19 200 THR A C 1
ATOM 1547 O O . THR A 1 200 ? 42.730 8.186 -44.130 1.00 41.19 200 THR A O 1
ATOM 1550 N N . PRO A 1 201 ? 43.511 8.990 -46.088 1.00 39.06 201 PRO A N 1
ATOM 1551 C CA . PRO A 1 201 ? 42.198 9.398 -46.551 1.00 39.06 201 PRO A CA 1
ATOM 1552 C C . PRO A 1 201 ? 41.363 8.127 -46.697 1.00 39.06 201 PRO A C 1
ATOM 1554 O O . PRO A 1 201 ? 41.794 7.186 -47.361 1.00 39.06 201 PRO A O 1
ATOM 1557 N N . LEU A 1 202 ? 40.204 8.084 -46.040 1.00 48.91 202 LEU A N 1
ATOM 1558 C CA . LEU A 1 202 ? 39.189 7.080 -46.335 1.00 48.91 202 LEU A CA 1
ATOM 1559 C C . LEU A 1 202 ? 38.916 7.181 -47.839 1.00 48.91 202 LEU A C 1
ATOM 1561 O O . LEU A 1 202 ? 38.539 8.256 -48.311 1.00 48.91 202 LEU A O 1
ATOM 1565 N N . GLU A 1 203 ? 39.183 6.113 -48.594 1.00 49.69 203 GLU A N 1
ATOM 1566 C CA . GLU A 1 203 ? 38.818 6.079 -50.008 1.00 49.69 203 GLU A CA 1
ATOM 1567 C C . GLU A 1 203 ? 37.321 6.404 -50.129 1.00 49.69 203 GLU A C 1
ATOM 1569 O O . GLU A 1 203 ? 36.517 5.855 -49.365 1.00 49.69 203 GLU A O 1
ATOM 1574 N N . PRO A 1 204 ? 36.924 7.328 -51.024 1.00 46.44 204 PRO A N 1
ATOM 1575 C CA . PRO A 1 204 ? 35.526 7.691 -51.178 1.00 46.44 204 PRO A CA 1
ATOM 1576 C C . PRO A 1 204 ? 34.749 6.456 -51.633 1.00 46.44 204 PRO A C 1
ATOM 1578 O O . PRO A 1 204 ? 34.973 5.908 -52.712 1.00 46.44 204 PRO A O 1
ATOM 1581 N N . ALA A 1 205 ? 33.846 5.992 -50.775 1.00 48.00 205 ALA A N 1
ATOM 1582 C CA . ALA A 1 205 ? 32.926 4.923 -51.108 1.00 48.00 205 ALA A CA 1
ATOM 1583 C C . ALA A 1 205 ? 31.902 5.449 -52.127 1.00 48.00 205 ALA A C 1
ATOM 1585 O O . ALA A 1 205 ? 30.919 6.084 -51.752 1.00 48.00 205 ALA A O 1
ATOM 1586 N N . GLY A 1 206 ? 32.149 5.164 -53.407 1.00 50.09 206 GLY A N 1
ATOM 1587 C CA . GLY A 1 206 ? 31.270 5.488 -54.531 1.00 50.09 206 GLY A CA 1
ATOM 1588 C C . GLY A 1 206 ? 31.704 6.748 -55.272 1.00 50.09 206 GLY A C 1
ATOM 1589 O O . GLY A 1 206 ? 32.104 7.732 -54.656 1.00 50.09 206 GLY A O 1
ATOM 1590 N N . ASP A 1 207 ? 31.644 6.699 -56.605 1.00 55.69 207 ASP A N 1
ATOM 1591 C CA . ASP A 1 207 ? 31.837 7.867 -57.464 1.00 55.69 207 ASP A CA 1
ATOM 1592 C C . ASP A 1 207 ? 31.039 9.051 -56.887 1.00 55.69 207 ASP A C 1
ATOM 1594 O O . ASP A 1 207 ? 29.857 8.889 -56.587 1.00 55.69 207 ASP A O 1
ATOM 1598 N N . GLU A 1 208 ? 31.666 10.222 -56.702 1.00 64.19 208 GLU A N 1
ATOM 1599 C CA . GLU A 1 208 ? 31.041 11.460 -56.198 1.00 64.19 208 GLU A CA 1
ATOM 1600 C C . GLU A 1 208 ? 30.003 12.006 -57.203 1.00 64.19 208 GLU A C 1
ATOM 1602 O O . GLU A 1 208 ? 30.139 13.090 -57.781 1.00 64.19 208 GLU A O 1
ATOM 1607 N N . VAL A 1 209 ? 28.965 11.223 -57.484 1.00 72.12 209 VAL A N 1
ATOM 1608 C CA . VAL A 1 209 ? 27.927 11.546 -58.449 1.00 72.12 209 VAL A CA 1
ATOM 1609 C C . VAL A 1 209 ? 26.953 12.488 -57.764 1.00 72.12 209 VAL A C 1
ATOM 1611 O O . VAL A 1 209 ? 26.115 12.102 -56.949 1.00 72.12 209 VAL A O 1
ATOM 1614 N N . LEU A 1 210 ? 27.090 13.767 -58.098 1.00 78.25 210 LEU A N 1
ATOM 1615 C CA . LEU A 1 210 ? 26.096 14.772 -57.765 1.00 78.25 210 LEU A CA 1
ATOM 1616 C C . LEU A 1 210 ? 24.828 14.516 -58.579 1.00 78.25 210 LEU A C 1
ATOM 1618 O O . LEU A 1 210 ? 24.864 14.269 -59.789 1.00 78.25 210 LEU A O 1
ATOM 1622 N N . THR A 1 211 ? 23.690 14.621 -57.910 1.00 77.56 211 THR A N 1
ATOM 1623 C CA . THR A 1 211 ? 22.381 14.607 -58.560 1.00 77.56 211 THR A CA 1
ATOM 1624 C C . THR A 1 211 ? 22.257 15.784 -59.540 1.00 77.56 211 THR A C 1
ATOM 1626 O O . THR A 1 211 ? 22.784 16.874 -59.327 1.00 77.56 211 THR A O 1
ATOM 1629 N N . GLY A 1 212 ? 21.556 15.584 -60.662 1.00 77.31 212 GLY A N 1
ATOM 1630 C CA . GLY A 1 212 ? 21.521 16.545 -61.781 1.00 77.31 212 GLY A CA 1
ATOM 1631 C C . GLY A 1 212 ? 20.761 17.858 -61.530 1.00 77.31 212 GLY A C 1
ATOM 1632 O O . GLY A 1 212 ? 20.561 18.636 -62.466 1.00 77.31 212 GLY A O 1
ATOM 1633 N N . HIS A 1 213 ? 20.307 18.111 -60.303 1.00 84.38 213 HIS A N 1
ATOM 1634 C CA . HIS A 1 213 ? 19.542 19.295 -59.928 1.00 84.38 213 HIS A CA 1
ATOM 1635 C C . HIS A 1 213 ? 20.234 20.036 -58.785 1.00 84.38 213 HIS A C 1
ATOM 1637 O O . HIS A 1 213 ? 20.711 19.428 -57.835 1.00 84.38 213 HIS A O 1
ATOM 1643 N N . SER A 1 214 ? 20.251 21.368 -58.865 1.00 87.50 214 SER A N 1
ATOM 1644 C CA . SER A 1 214 ? 20.670 22.224 -57.758 1.00 87.50 214 SER A CA 1
ATOM 1645 C C . SER A 1 214 ? 19.478 23.022 -57.254 1.00 87.50 214 SER A C 1
ATOM 1647 O O . SER A 1 214 ? 18.773 23.667 -58.037 1.00 87.50 214 SER A O 1
ATOM 1649 N N . TYR A 1 215 ? 19.277 22.985 -55.942 1.00 85.12 215 TYR A N 1
ATOM 1650 C CA . TYR A 1 215 ? 18.266 23.760 -55.241 1.00 85.12 215 TYR A CA 1
ATOM 1651 C C . TYR A 1 215 ? 18.978 24.814 -54.398 1.00 85.12 215 TYR A C 1
ATOM 1653 O O . TYR A 1 215 ? 19.652 24.483 -53.431 1.00 85.12 215 TYR A O 1
ATOM 1661 N N . ASP A 1 216 ? 18.864 26.086 -54.790 1.00 87.50 216 ASP A N 1
ATOM 1662 C CA . ASP A 1 216 ? 19.463 27.221 -54.063 1.00 87.50 216 ASP A CA 1
ATOM 1663 C C . ASP A 1 216 ? 20.975 27.060 -53.790 1.00 87.50 216 ASP A C 1
ATOM 1665 O O . ASP A 1 216 ? 21.487 27.335 -52.709 1.00 87.50 216 ASP A O 1
ATOM 1669 N N . GLY A 1 217 ? 21.704 26.531 -54.778 1.00 85.38 217 GLY A N 1
ATOM 1670 C CA . GLY A 1 217 ? 23.144 26.279 -54.671 1.00 85.38 217 GLY A CA 1
ATOM 1671 C C . GLY A 1 217 ? 23.524 25.023 -53.880 1.00 85.38 217 GLY A C 1
ATOM 1672 O O . GLY A 1 217 ? 24.692 24.640 -53.909 1.00 85.38 217 GLY A O 1
ATOM 1673 N N . ILE A 1 218 ? 22.566 24.344 -53.243 1.00 82.88 218 ILE A N 1
ATOM 1674 C CA . ILE A 1 218 ? 22.757 23.034 -52.612 1.00 82.88 218 ILE A CA 1
ATOM 1675 C C . ILE A 1 218 ? 22.561 21.947 -53.676 1.00 82.88 218 ILE A C 1
ATOM 1677 O O . ILE A 1 218 ? 21.690 22.051 -54.546 1.00 82.88 218 ILE A O 1
ATOM 1681 N N . GLN A 1 219 ? 23.417 20.931 -53.639 1.00 84.75 219 GLN A N 1
ATOM 1682 C CA . GLN A 1 219 ? 23.368 19.747 -54.495 1.00 84.75 219 GLN A CA 1
ATOM 1683 C C . GLN A 1 219 ? 23.481 18.511 -53.607 1.00 84.75 219 GLN A C 1
ATOM 1685 O O . GLN A 1 219 ? 24.149 18.549 -52.573 1.00 84.75 219 GLN A O 1
ATOM 1690 N N . GLU A 1 220 ? 22.801 17.440 -53.998 1.00 85.50 220 GLU A N 1
ATOM 1691 C CA . GLU A 1 220 ? 22.735 16.204 -53.220 1.00 85.50 220 GLU A CA 1
ATOM 1692 C C . GLU A 1 220 ? 23.649 15.150 -53.844 1.00 85.50 220 GLU A C 1
ATOM 1694 O O . GLU A 1 220 ? 23.702 15.026 -55.071 1.00 85.50 220 GLU A O 1
ATOM 1699 N N . TYR A 1 221 ? 24.356 14.402 -52.999 1.00 85.94 221 TYR A N 1
ATOM 1700 C CA . TYR A 1 221 ? 25.153 13.248 -53.408 1.00 85.94 221 TYR A CA 1
ATOM 1701 C C . TYR A 1 221 ? 24.265 12.010 -53.543 1.00 85.94 221 TYR A C 1
ATOM 1703 O O . TYR A 1 221 ? 23.450 11.748 -52.657 1.00 85.94 221 TYR A O 1
ATOM 1711 N N . ASP A 1 222 ? 24.465 11.227 -54.603 1.00 84.38 222 ASP A N 1
ATOM 1712 C CA . ASP A 1 222 ? 23.817 9.922 -54.792 1.00 84.38 222 ASP A CA 1
ATOM 1713 C C . ASP A 1 222 ? 24.623 8.802 -54.109 1.00 84.38 222 ASP A C 1
ATOM 1715 O O . ASP A 1 222 ? 25.075 7.842 -54.732 1.00 84.38 222 ASP A O 1
ATOM 1719 N N . ASN A 1 223 ? 24.870 8.968 -52.806 1.00 83.56 223 ASN A N 1
ATOM 1720 C CA . ASN A 1 223 ? 25.630 7.999 -52.022 1.00 83.56 223 ASN A CA 1
ATOM 1721 C C . ASN A 1 223 ? 24.710 6.880 -51.509 1.00 83.56 223 ASN A C 1
ATOM 1723 O O . ASN A 1 223 ? 23.602 7.162 -51.039 1.00 83.56 223 ASN A O 1
ATOM 1727 N N . PRO A 1 224 ? 25.171 5.616 -51.500 1.00 85.38 224 PRO A N 1
ATOM 1728 C CA . PRO A 1 224 ? 24.427 4.541 -50.862 1.00 85.38 224 PRO A CA 1
ATOM 1729 C C . PRO A 1 224 ? 24.306 4.795 -49.354 1.00 85.38 224 PRO A C 1
ATOM 1731 O O . PRO A 1 224 ? 25.195 5.370 -48.718 1.00 85.38 224 PRO A O 1
ATOM 1734 N N . THR A 1 225 ? 23.203 4.345 -48.753 1.00 89.38 225 THR A N 1
ATOM 1735 C CA . THR A 1 225 ? 23.008 4.473 -47.306 1.00 89.38 225 THR A CA 1
ATOM 1736 C C . THR A 1 225 ? 24.088 3.704 -46.537 1.00 89.38 225 THR A C 1
ATOM 1738 O O . THR A 1 225 ? 24.426 2.585 -46.933 1.00 89.38 225 THR A O 1
ATOM 1741 N N . PRO A 1 226 ? 24.614 4.241 -45.417 1.00 91.81 226 PRO A N 1
ATOM 1742 C CA . PRO A 1 226 ? 25.619 3.541 -44.623 1.00 91.81 226 PRO A CA 1
ATOM 1743 C C . PRO A 1 226 ? 25.134 2.159 -44.172 1.00 91.81 226 PRO A C 1
ATOM 1745 O O . PRO A 1 226 ? 24.049 2.034 -43.601 1.00 91.81 226 PRO A O 1
ATOM 1748 N N . ARG A 1 227 ? 25.956 1.119 -44.361 1.00 84.44 227 ARG A N 1
ATOM 1749 C CA . ARG A 1 227 ? 25.554 -0.270 -44.062 1.00 84.44 227 ARG A CA 1
ATOM 1750 C C . ARG A 1 227 ? 25.160 -0.507 -42.605 1.00 84.44 227 ARG A C 1
ATOM 1752 O O . ARG A 1 227 ? 24.230 -1.257 -42.335 1.00 84.44 227 ARG A O 1
ATOM 1759 N N . TRP A 1 228 ? 25.817 0.158 -41.657 1.00 87.44 228 TRP A N 1
ATOM 1760 C CA . TRP A 1 228 ? 25.453 0.061 -40.239 1.00 87.44 228 TRP A CA 1
ATOM 1761 C C . TRP A 1 228 ? 24.051 0.631 -39.961 1.00 87.44 228 TRP A C 1
ATOM 1763 O O . TRP A 1 228 ? 23.320 0.100 -39.125 1.00 87.44 228 TRP A O 1
ATOM 1773 N N . TRP A 1 229 ? 23.659 1.690 -40.681 1.00 91.50 229 TRP A N 1
ATOM 1774 C CA . TRP A 1 229 ? 22.344 2.313 -40.551 1.00 91.50 229 TRP A CA 1
ATOM 1775 C C . TRP A 1 229 ? 21.260 1.397 -41.121 1.00 91.50 229 TRP A C 1
ATOM 1777 O O . TRP A 1 229 ? 20.229 1.186 -40.482 1.00 91.50 229 TRP A O 1
ATOM 1787 N N . GLU A 1 230 ? 21.527 0.786 -42.276 1.00 86.75 230 GLU A N 1
ATOM 1788 C CA . GLU A 1 230 ? 20.649 -0.221 -42.875 1.00 86.75 230 GLU A CA 1
ATOM 1789 C C . GLU A 1 230 ? 20.477 -1.435 -41.949 1.00 86.75 230 GLU A C 1
ATOM 1791 O O . GLU A 1 230 ? 19.353 -1.877 -41.707 1.00 86.75 230 GLU A O 1
ATOM 1796 N N . LEU A 1 231 ? 21.565 -1.917 -41.344 1.00 91.94 231 LEU A N 1
ATOM 1797 C CA . LEU A 1 231 ? 21.522 -3.018 -40.382 1.00 91.94 231 LEU A CA 1
ATOM 1798 C C . LEU A 1 231 ? 20.672 -2.675 -39.153 1.00 91.94 231 LEU A C 1
ATOM 1800 O O . LEU A 1 231 ? 19.856 -3.495 -38.732 1.00 91.94 231 LEU A O 1
ATOM 1804 N N . MET A 1 232 ? 20.802 -1.467 -38.595 1.00 92.94 232 MET A N 1
ATOM 1805 C CA . MET A 1 232 ? 19.935 -1.022 -37.497 1.00 92.94 232 MET A CA 1
ATOM 1806 C C . MET A 1 232 ? 18.469 -0.953 -37.925 1.00 92.94 232 MET A C 1
ATOM 1808 O O . MET A 1 232 ? 17.590 -1.399 -37.184 1.00 92.94 232 MET A O 1
ATOM 1812 N N . PHE A 1 233 ? 18.193 -0.435 -39.122 1.00 93.88 233 PHE A N 1
ATOM 1813 C CA . PHE A 1 233 ? 16.838 -0.378 -39.659 1.00 93.88 233 PHE A CA 1
ATOM 1814 C C . PHE A 1 233 ? 16.231 -1.784 -39.772 1.00 93.88 233 PHE A C 1
ATOM 1816 O O . PHE A 1 233 ? 15.152 -2.036 -39.228 1.00 93.88 233 PHE A O 1
ATOM 1823 N N . VAL A 1 234 ? 16.962 -2.738 -40.351 1.00 94.25 234 VAL A N 1
ATOM 1824 C CA . VAL A 1 234 ? 16.540 -4.145 -40.437 1.00 94.25 234 VAL A CA 1
ATOM 1825 C C . VAL A 1 234 ? 16.377 -4.772 -39.048 1.00 94.25 234 VAL A C 1
ATOM 1827 O O . VAL A 1 234 ? 15.379 -5.451 -38.798 1.00 94.25 234 VAL A O 1
ATOM 1830 N N . ALA A 1 235 ? 17.280 -4.500 -38.104 1.00 94.75 235 ALA A N 1
ATOM 1831 C CA . ALA A 1 235 ? 17.178 -5.005 -36.736 1.00 94.75 235 ALA A CA 1
ATOM 1832 C C . ALA A 1 235 ? 15.888 -4.540 -36.042 1.00 94.75 235 ALA A C 1
ATOM 1834 O O . ALA A 1 235 ? 15.233 -5.338 -35.370 1.00 94.75 235 ALA A O 1
ATOM 1835 N N . THR A 1 236 ? 15.465 -3.285 -36.241 1.00 95.00 236 THR A N 1
ATOM 1836 C CA . THR A 1 236 ? 14.184 -2.801 -35.691 1.00 95.00 236 THR A CA 1
ATOM 1837 C C . THR A 1 236 ? 12.978 -3.500 -36.318 1.00 95.00 236 THR A C 1
ATOM 1839 O O . THR A 1 236 ? 12.028 -3.839 -35.606 1.00 95.00 236 THR A O 1
ATOM 1842 N N . ILE A 1 237 ? 13.033 -3.784 -37.624 1.00 95.56 237 ILE A N 1
ATOM 1843 C CA . ILE A 1 237 ? 11.986 -4.526 -38.335 1.00 95.56 237 ILE A CA 1
ATOM 1844 C C . ILE A 1 237 ? 11.883 -5.953 -37.801 1.00 95.56 237 ILE A C 1
ATOM 1846 O O . ILE A 1 237 ? 10.772 -6.434 -37.612 1.00 95.56 237 ILE A O 1
ATOM 1850 N N . VAL A 1 238 ? 13.007 -6.616 -37.515 1.00 94.81 238 VAL A N 1
ATOM 1851 C CA . VAL A 1 238 ? 13.032 -7.973 -36.938 1.00 94.81 238 VAL A CA 1
ATOM 1852 C C . VAL A 1 238 ? 12.593 -7.974 -35.471 1.00 94.81 238 VAL A C 1
ATOM 1854 O O . VAL A 1 238 ? 11.852 -8.859 -35.042 1.00 94.81 238 VAL A O 1
ATOM 1857 N N . PHE A 1 239 ? 12.999 -6.970 -34.694 1.00 95.06 239 PHE A N 1
ATOM 1858 C CA . PHE A 1 239 ? 12.606 -6.829 -33.292 1.00 95.06 239 PHE A CA 1
ATOM 1859 C C . PHE A 1 239 ? 11.096 -6.613 -33.133 1.00 95.06 239 PHE A C 1
ATOM 1861 O O . PHE A 1 239 ? 10.490 -7.165 -32.217 1.00 95.06 239 PHE A O 1
ATOM 1868 N N . SER A 1 240 ? 10.471 -5.849 -34.033 1.00 93.81 240 SER A N 1
ATOM 1869 C CA . SER A 1 240 ? 9.048 -5.494 -33.963 1.00 93.81 240 SER A CA 1
ATOM 1870 C C . SER A 1 240 ? 8.089 -6.698 -33.834 1.00 93.81 240 SER A C 1
ATOM 1872 O O . SER A 1 240 ? 7.334 -6.739 -32.857 1.00 93.81 240 SER A O 1
ATOM 1874 N N . PRO A 1 241 ? 8.104 -7.716 -34.721 1.00 90.62 241 PRO A N 1
ATOM 1875 C CA . PRO A 1 241 ? 7.241 -8.883 -34.583 1.00 90.62 241 PRO A CA 1
ATOM 1876 C C . PRO A 1 241 ? 7.599 -9.728 -33.356 1.00 90.62 241 PRO A C 1
ATOM 1878 O O . PRO A 1 241 ? 6.693 -10.260 -32.720 1.00 90.62 241 PRO A O 1
ATOM 1881 N N . ILE A 1 242 ? 8.879 -9.820 -32.971 1.00 89.88 242 ILE A N 1
ATOM 1882 C CA . ILE A 1 242 ? 9.297 -10.536 -31.753 1.00 89.88 242 ILE A CA 1
ATOM 1883 C C . ILE A 1 242 ? 8.687 -9.870 -30.519 1.00 89.88 242 ILE A C 1
ATOM 1885 O O . ILE A 1 242 ? 8.090 -10.548 -29.684 1.00 89.88 242 ILE A O 1
ATOM 1889 N N . TYR A 1 243 ? 8.785 -8.546 -30.427 1.00 87.38 243 TYR A N 1
ATOM 1890 C CA . TYR A 1 243 ? 8.198 -7.757 -29.351 1.00 87.38 243 TYR A CA 1
ATOM 1891 C C . TYR A 1 243 ? 6.674 -7.907 -29.318 1.00 87.38 243 TYR A C 1
ATOM 1893 O O . TYR A 1 243 ? 6.097 -8.178 -28.263 1.00 87.38 243 TYR A O 1
ATOM 1901 N N . ALA A 1 244 ? 6.022 -7.797 -30.479 1.00 86.12 244 ALA A N 1
ATOM 1902 C CA . ALA A 1 244 ? 4.577 -7.940 -30.589 1.00 86.12 244 ALA A CA 1
ATOM 1903 C C . ALA A 1 244 ? 4.109 -9.332 -30.143 1.00 86.12 244 ALA A C 1
ATOM 1905 O O . ALA A 1 244 ? 3.166 -9.443 -29.364 1.00 86.12 244 ALA A O 1
ATOM 1906 N N . ILE A 1 245 ? 4.795 -10.397 -30.560 1.00 85.06 245 ILE A N 1
ATOM 1907 C CA . ILE A 1 245 ? 4.507 -11.760 -30.098 1.00 85.06 245 ILE A CA 1
ATOM 1908 C C . ILE A 1 245 ? 4.778 -11.876 -28.595 1.00 85.06 245 ILE A C 1
ATOM 1910 O O . ILE A 1 245 ? 3.967 -12.436 -27.867 1.00 85.06 245 ILE A O 1
ATOM 1914 N N . TRP A 1 246 ? 5.884 -11.334 -28.093 1.00 81.31 246 TRP A N 1
ATOM 1915 C CA . TRP A 1 246 ? 6.244 -11.478 -26.685 1.00 81.31 246 TRP A CA 1
ATOM 1916 C C . TRP A 1 246 ? 5.216 -10.852 -25.732 1.00 81.31 246 TRP A C 1
ATOM 1918 O O . TRP A 1 246 ? 4.859 -11.482 -24.734 1.00 81.31 246 TRP A O 1
ATOM 1928 N N . PHE A 1 247 ? 4.739 -9.642 -26.043 1.00 76.81 247 PHE A N 1
ATOM 1929 C CA . PHE A 1 247 ? 3.846 -8.870 -25.171 1.00 76.81 247 PHE A CA 1
ATOM 1930 C C . PHE A 1 247 ? 2.356 -8.988 -25.517 1.00 76.81 247 PHE A C 1
ATOM 1932 O O . PHE A 1 247 ? 1.521 -8.784 -24.636 1.00 76.81 247 PHE A O 1
ATOM 1939 N N . HIS A 1 248 ? 2.007 -9.310 -26.767 1.00 78.25 248 HIS A N 1
ATOM 1940 C CA . HIS A 1 248 ? 0.614 -9.370 -27.229 1.00 78.25 248 HIS A CA 1
ATOM 1941 C C . HIS A 1 248 ? 0.156 -10.756 -27.687 1.00 78.25 248 HIS A C 1
ATOM 1943 O O . HIS A 1 248 ? -1.038 -10.923 -27.949 1.00 78.25 248 HIS A O 1
ATOM 1949 N N . ALA A 1 249 ? 1.033 -11.765 -27.768 1.00 78.81 249 ALA A N 1
ATOM 1950 C CA . ALA A 1 249 ? 0.540 -13.125 -27.957 1.00 78.81 249 ALA A CA 1
ATOM 1951 C C . ALA A 1 249 ? -0.291 -13.548 -26.734 1.00 78.81 249 ALA A C 1
ATOM 1953 O O . ALA A 1 249 ? 0.057 -13.196 -25.603 1.00 78.81 249 ALA A O 1
ATOM 1954 N N . PRO A 1 250 ? -1.360 -14.338 -26.931 1.00 64.94 250 PRO A N 1
ATOM 1955 C CA . PRO A 1 250 ? -2.241 -14.814 -25.865 1.00 64.94 250 PRO A CA 1
ATOM 1956 C C . PRO A 1 250 ? -1.584 -15.939 -25.044 1.00 64.94 250 PRO A C 1
ATOM 1958 O O . PRO A 1 250 ? -2.152 -17.011 -24.847 1.00 64.94 250 PRO A O 1
ATOM 1961 N N . LEU A 1 251 ? -0.353 -15.717 -24.585 1.00 66.88 251 LEU A N 1
ATOM 1962 C CA . LEU A 1 251 ? 0.366 -16.608 -23.690 1.00 66.88 251 LEU A CA 1
ATOM 1963 C C . LEU A 1 251 ? -0.026 -16.257 -22.251 1.00 66.88 251 LEU A C 1
ATOM 1965 O O . LEU A 1 251 ? 0.207 -15.140 -21.785 1.00 66.88 251 LEU A O 1
ATOM 1969 N N . GLN A 1 252 ? -0.633 -17.218 -21.556 1.00 64.94 252 GLN A N 1
ATOM 1970 C CA . GLN A 1 252 ? -1.054 -17.070 -20.161 1.00 64.94 252 GLN A CA 1
ATOM 1971 C C . GLN A 1 252 ? 0.120 -16.628 -19.272 1.00 64.94 252 GLN A C 1
ATOM 1973 O O . GLN A 1 252 ? 1.228 -17.157 -19.392 1.00 64.94 252 GLN A O 1
ATOM 1978 N N . GLY A 1 253 ? -0.111 -15.654 -18.384 1.00 64.88 253 GLY A N 1
ATOM 1979 C CA . GLY A 1 253 ? 0.889 -15.188 -17.417 1.00 64.88 253 GLY A CA 1
ATOM 1980 C C . GLY A 1 253 ? 1.823 -14.084 -17.920 1.00 64.88 253 GLY A C 1
ATOM 1981 O O . GLY A 1 253 ? 2.666 -13.611 -17.160 1.00 64.88 253 GLY A O 1
ATOM 1982 N N . ARG A 1 254 ? 1.705 -13.663 -19.186 1.00 67.50 254 ARG A N 1
ATOM 1983 C CA . ARG A 1 254 ? 2.559 -12.610 -19.772 1.00 67.50 254 ARG A CA 1
ATOM 1984 C C . ARG A 1 254 ? 1.870 -11.265 -19.914 1.00 67.50 254 ARG A C 1
ATOM 1986 O O . ARG A 1 254 ? 2.557 -10.263 -20.112 1.00 67.50 254 ARG A O 1
ATOM 1993 N N . THR A 1 255 ? 0.547 -11.220 -19.790 1.00 76.38 255 THR A N 1
ATOM 1994 C CA . THR A 1 255 ? -0.175 -9.951 -19.842 1.00 76.38 255 THR A CA 1
ATOM 1995 C C . THR A 1 255 ? 0.204 -9.084 -18.640 1.00 76.38 255 THR A C 1
ATOM 1997 O O . THR A 1 255 ? 0.534 -9.590 -17.566 1.00 76.38 255 THR A O 1
ATOM 2000 N N . LEU A 1 256 ? 0.144 -7.760 -18.800 1.00 75.69 256 LEU A N 1
ATOM 2001 C CA . LEU A 1 256 ? 0.397 -6.828 -17.696 1.00 75.69 256 LEU A CA 1
ATOM 2002 C C . LEU A 1 256 ? -0.537 -7.098 -16.503 1.00 75.69 256 LEU A C 1
ATOM 2004 O O . LEU A 1 256 ? -0.125 -6.981 -15.352 1.00 75.69 256 LEU A O 1
ATOM 2008 N N . ALA A 1 257 ? -1.783 -7.488 -16.782 1.00 76.19 257 ALA A N 1
ATOM 2009 C CA . ALA A 1 257 ? -2.761 -7.836 -15.761 1.00 76.19 257 ALA A CA 1
ATOM 2010 C C . ALA A 1 257 ? -2.343 -9.087 -14.972 1.00 76.19 257 ALA A C 1
ATOM 2012 O O . ALA A 1 257 ? -2.389 -9.059 -13.743 1.00 76.19 257 ALA A O 1
ATOM 2013 N N . ASP A 1 258 ? -1.879 -10.141 -15.649 1.00 77.56 258 ASP A N 1
ATOM 2014 C CA . ASP A 1 258 ? -1.422 -11.368 -14.986 1.00 77.56 258 ASP A CA 1
ATOM 2015 C C . ASP A 1 258 ? -0.176 -11.111 -14.130 1.00 77.56 258 ASP A C 1
ATOM 2017 O O . ASP A 1 258 ? -0.097 -11.570 -12.991 1.00 77.56 258 ASP A O 1
ATOM 2021 N N . GLN A 1 259 ? 0.781 -10.329 -14.644 1.00 77.44 259 GLN A N 1
ATOM 2022 C CA . GLN A 1 259 ? 1.984 -9.947 -13.896 1.00 77.44 259 GLN A CA 1
ATOM 2023 C C . GLN A 1 259 ? 1.630 -9.127 -12.648 1.00 77.44 259 GLN A C 1
ATOM 2025 O O . GLN A 1 259 ? 2.171 -9.365 -11.566 1.00 77.44 259 GLN A O 1
ATOM 2030 N N . TYR A 1 260 ? 0.679 -8.196 -12.773 1.00 76.50 260 TYR A N 1
ATOM 2031 C CA . TYR A 1 260 ? 0.178 -7.430 -11.637 1.00 76.50 260 TYR A CA 1
ATOM 2032 C C . TYR A 1 260 ? -0.483 -8.341 -10.597 1.00 76.50 260 TYR A C 1
ATOM 2034 O O . TYR A 1 260 ? -0.142 -8.262 -9.418 1.00 76.50 260 TYR A O 1
ATOM 2042 N N . GLN A 1 261 ? -1.359 -9.254 -11.021 1.00 74.56 261 GLN A N 1
ATOM 2043 C CA . GLN A 1 261 ? -2.014 -10.205 -10.120 1.00 74.56 261 GLN A CA 1
ATOM 2044 C C . GLN A 1 261 ? -1.017 -11.126 -9.411 1.00 74.56 261 GLN A C 1
ATOM 2046 O O . GLN A 1 261 ? -1.137 -11.320 -8.202 1.00 74.56 261 GLN A O 1
ATOM 2051 N N . ALA A 1 262 ? -0.007 -11.636 -10.120 1.00 76.50 262 ALA A N 1
ATOM 2052 C CA . ALA A 1 262 ? 1.060 -12.437 -9.524 1.00 76.50 262 ALA A CA 1
ATOM 2053 C C . ALA A 1 262 ? 1.836 -11.634 -8.467 1.00 76.50 262 ALA A C 1
ATOM 2055 O O . ALA A 1 262 ? 2.004 -12.096 -7.341 1.00 76.50 262 ALA A O 1
ATOM 2056 N N . SER A 1 263 ? 2.215 -10.391 -8.781 1.00 74.75 263 SER A N 1
ATOM 2057 C CA . SER A 1 263 ? 2.929 -9.527 -7.832 1.00 74.75 263 SER A CA 1
ATOM 2058 C C . SER A 1 263 ? 2.085 -9.148 -6.609 1.00 74.75 263 SER A C 1
ATOM 2060 O O . SER A 1 263 ? 2.605 -9.067 -5.496 1.00 74.75 263 SER A O 1
ATOM 2062 N N . LEU A 1 264 ? 0.774 -8.944 -6.779 1.00 75.38 264 LEU A N 1
ATOM 2063 C CA . LEU A 1 264 ? -0.149 -8.744 -5.665 1.00 75.38 264 LEU A CA 1
ATOM 2064 C C . LEU A 1 264 ? -0.230 -9.993 -4.791 1.00 75.38 264 LEU A C 1
ATOM 2066 O O . LEU A 1 264 ? -0.116 -9.875 -3.575 1.00 75.38 264 LEU A O 1
ATOM 2070 N N . ALA A 1 265 ? -0.383 -11.173 -5.394 1.00 73.69 265 ALA A N 1
ATOM 2071 C CA . ALA A 1 265 ? -0.436 -12.435 -4.666 1.00 73.69 265 ALA A CA 1
ATOM 2072 C C . ALA A 1 265 ? 0.862 -12.696 -3.884 1.00 73.69 265 ALA A C 1
ATOM 2074 O O . ALA A 1 265 ? 0.804 -13.103 -2.724 1.00 73.69 265 ALA A O 1
ATOM 2075 N N . ASP A 1 266 ? 2.024 -12.387 -4.465 1.00 76.19 266 ASP A N 1
ATOM 2076 C CA . ASP A 1 266 ? 3.319 -12.489 -3.787 1.00 76.19 266 ASP A CA 1
ATOM 2077 C C . ASP A 1 266 ? 3.431 -11.503 -2.617 1.00 76.19 266 ASP A C 1
ATOM 2079 O O . ASP A 1 266 ? 3.819 -11.890 -1.513 1.00 76.19 266 ASP A O 1
ATOM 2083 N N . ASN A 1 267 ? 3.023 -10.244 -2.811 1.00 74.88 267 ASN A N 1
ATOM 2084 C CA . ASN A 1 267 ? 2.989 -9.248 -1.736 1.00 74.88 267 ASN A CA 1
ATOM 2085 C C . ASN A 1 267 ? 2.039 -9.664 -0.605 1.00 74.88 267 ASN A C 1
ATOM 2087 O O . ASN A 1 267 ? 2.400 -9.570 0.568 1.00 74.88 267 ASN A O 1
ATOM 2091 N N . MET A 1 268 ? 0.856 -10.181 -0.938 1.00 69.56 268 MET A N 1
ATOM 2092 C CA . MET A 1 268 ? -0.115 -10.688 0.036 1.00 69.56 268 MET A CA 1
ATOM 2093 C C . MET A 1 268 ? 0.419 -11.918 0.775 1.00 69.56 268 MET A C 1
ATOM 2095 O O . MET A 1 268 ? 0.265 -12.015 1.992 1.00 69.56 268 MET A O 1
ATOM 2099 N N . ARG A 1 269 ? 1.116 -12.828 0.085 1.00 72.06 269 ARG A N 1
ATOM 2100 C CA . ARG A 1 269 ? 1.779 -13.985 0.704 1.00 72.06 269 ARG A CA 1
ATOM 2101 C C . ARG A 1 269 ? 2.861 -13.553 1.689 1.00 72.06 269 ARG A C 1
ATOM 2103 O O . ARG A 1 269 ? 3.003 -14.170 2.742 1.00 72.06 269 ARG A O 1
ATOM 2110 N N . LEU A 1 270 ? 3.611 -12.502 1.374 1.00 75.69 270 LEU A N 1
ATOM 2111 C CA . LEU A 1 270 ? 4.605 -11.939 2.288 1.00 75.69 270 LEU A CA 1
ATOM 2112 C C . LEU A 1 270 ? 3.951 -11.247 3.491 1.00 75.69 270 LEU A C 1
ATOM 2114 O O . LEU A 1 270 ? 4.450 -11.378 4.606 1.00 75.69 270 LEU A O 1
ATOM 2118 N N . GLN A 1 271 ? 2.834 -10.544 3.285 1.00 72.12 271 GLN A N 1
ATOM 2119 C CA . GLN A 1 271 ? 2.121 -9.830 4.348 1.00 72.12 271 GLN A CA 1
ATOM 2120 C C . GLN A 1 271 ? 1.343 -10.758 5.287 1.00 72.12 271 GLN A C 1
ATOM 2122 O O . GLN A 1 271 ? 1.328 -10.517 6.490 1.00 72.12 271 GLN A O 1
ATOM 2127 N N . PHE A 1 272 ? 0.715 -11.817 4.768 1.00 83.00 272 PHE A N 1
ATOM 2128 C CA . PHE A 1 272 ? -0.213 -12.664 5.528 1.00 83.00 272 PHE A CA 1
ATOM 2129 C C . PHE A 1 272 ? 0.196 -14.135 5.641 1.00 83.00 272 PHE A C 1
ATOM 2131 O O . PHE A 1 272 ? -0.491 -14.903 6.313 1.00 83.00 272 PHE A O 1
ATOM 2138 N N . GLY A 1 273 ? 1.325 -14.547 5.058 1.00 80.94 273 GLY A N 1
ATOM 2139 C CA . GLY A 1 273 ? 1.772 -15.944 5.082 1.00 80.94 273 GLY A CA 1
ATOM 2140 C C . GLY A 1 273 ? 1.991 -16.522 6.484 1.00 80.94 273 GLY A C 1
ATOM 2141 O O . GLY A 1 273 ? 1.921 -17.734 6.657 1.00 80.94 273 GLY A O 1
ATOM 2142 N N . GLU A 1 274 ? 2.220 -15.676 7.491 1.00 82.44 274 GLU A N 1
ATOM 2143 C CA . GLU A 1 274 ? 2.356 -16.104 8.888 1.00 82.44 274 GLU A CA 1
ATOM 2144 C C . GLU A 1 274 ? 1.010 -16.366 9.580 1.00 82.44 274 GLU A C 1
ATOM 2146 O O . GLU A 1 274 ? 0.920 -17.256 10.423 1.00 82.44 274 GLU A O 1
ATOM 2151 N N . ILE A 1 275 ? -0.032 -15.600 9.243 1.00 85.88 275 ILE A N 1
ATOM 2152 C CA . ILE A 1 275 ? -1.341 -15.682 9.913 1.00 85.88 275 ILE A CA 1
ATOM 2153 C C . ILE A 1 275 ? -2.347 -16.562 9.177 1.00 85.88 275 ILE A C 1
ATOM 2155 O O . ILE A 1 275 ? -3.334 -16.971 9.785 1.00 85.88 275 ILE A O 1
ATOM 2159 N N . GLY A 1 276 ? -2.082 -16.881 7.907 1.00 87.81 276 GLY A N 1
ATOM 2160 C CA . GLY A 1 276 ? -3.003 -17.635 7.062 1.00 87.81 276 GLY A CA 1
ATOM 2161 C C . GLY A 1 276 ? -4.294 -16.865 6.778 1.00 87.81 276 GLY A C 1
ATOM 2162 O O . GLY A 1 276 ? -4.360 -15.648 6.951 1.00 87.81 276 GLY A O 1
ATOM 2163 N N . ASP A 1 277 ? -5.320 -17.579 6.327 1.00 89.50 277 ASP A N 1
ATOM 2164 C CA . ASP A 1 277 ? -6.630 -16.992 6.048 1.00 89.50 277 ASP A CA 1
ATOM 2165 C C . ASP A 1 277 ? -7.423 -16.814 7.346 1.00 89.50 277 ASP A C 1
ATOM 2167 O O . ASP A 1 277 ? -7.667 -17.768 8.089 1.00 89.50 277 ASP A O 1
ATOM 2171 N N . LEU A 1 278 ? -7.828 -15.575 7.618 1.00 92.25 278 LEU A N 1
ATOM 2172 C CA . LEU A 1 278 ? -8.586 -15.214 8.805 1.00 92.25 278 LEU A CA 1
ATOM 2173 C C . LEU A 1 278 ? -10.087 -15.349 8.560 1.00 92.25 278 LEU A C 1
ATOM 2175 O O . LEU A 1 278 ? -10.621 -14.900 7.544 1.00 92.25 278 LEU A O 1
ATOM 2179 N N . THR A 1 279 ? -10.791 -15.887 9.549 1.00 94.75 279 THR A N 1
ATOM 2180 C CA . THR A 1 279 ? -12.252 -15.913 9.576 1.00 94.75 279 THR A CA 1
ATOM 2181 C C . THR A 1 279 ? -12.798 -14.717 10.368 1.00 94.75 279 THR A C 1
ATOM 2183 O O . THR A 1 279 ? -12.239 -14.353 11.402 1.00 94.75 279 THR A O 1
ATOM 2186 N N . PRO A 1 280 ? -13.886 -14.062 9.916 1.00 94.25 280 PRO A N 1
ATOM 2187 C CA . PRO A 1 280 ? -14.477 -12.909 10.599 1.00 94.25 280 PRO A CA 1
ATOM 2188 C C . PRO A 1 280 ? -15.382 -13.343 11.764 1.00 94.25 280 PRO A C 1
ATOM 2190 O O . PRO A 1 280 ? -16.551 -12.972 11.823 1.00 94.25 280 PRO A O 1
ATOM 2193 N N . ASP A 1 281 ? -14.867 -14.179 12.660 1.00 95.06 281 ASP A N 1
ATOM 2194 C CA . ASP A 1 281 ? -15.581 -14.662 13.841 1.00 95.06 281 ASP A CA 1
ATOM 2195 C C . ASP A 1 281 ? -15.100 -13.969 15.125 1.00 95.06 281 ASP A C 1
ATOM 2197 O O . ASP A 1 281 ? -14.039 -13.342 15.168 1.00 95.06 281 ASP A O 1
ATOM 2201 N N . GLU A 1 282 ? -15.895 -14.110 16.185 1.00 94.62 282 GLU A N 1
ATOM 2202 C CA . GLU A 1 282 ? -15.632 -13.526 17.501 1.00 94.62 282 GLU A CA 1
ATOM 2203 C C . GLU A 1 282 ? -14.229 -13.867 18.023 1.00 94.62 282 GLU A C 1
ATOM 2205 O O . GLU A 1 282 ? -13.492 -12.974 18.440 1.00 94.62 282 GLU A O 1
ATOM 2210 N N . THR A 1 283 ? -13.824 -15.139 17.957 1.00 94.50 283 THR A N 1
ATOM 2211 C CA . THR A 1 283 ? -12.551 -15.594 18.538 1.00 94.50 283 THR A CA 1
ATOM 2212 C C . THR A 1 283 ? -11.359 -14.991 17.808 1.00 94.50 283 THR A C 1
ATOM 2214 O O . THR A 1 283 ? -10.399 -14.539 18.438 1.00 94.50 283 THR A O 1
ATOM 2217 N N . THR A 1 284 ? -11.451 -14.905 16.482 1.00 95.62 284 THR A N 1
ATOM 2218 C CA . THR A 1 284 ? -10.415 -14.308 15.644 1.00 95.62 284 THR A CA 1
ATOM 2219 C C . THR A 1 284 ? -10.300 -12.808 15.904 1.00 95.62 284 THR A C 1
ATOM 2221 O O . THR A 1 284 ? -9.201 -12.315 16.166 1.00 95.62 284 THR A O 1
ATOM 2224 N N . ILE A 1 285 ? -11.410 -12.066 15.906 1.00 96.25 285 ILE A N 1
ATOM 2225 C CA . ILE A 1 285 ? -11.372 -10.608 16.108 1.00 96.25 285 ILE A CA 1
ATOM 2226 C C . ILE A 1 285 ? -10.861 -10.259 17.513 1.00 96.25 285 ILE A C 1
ATOM 2228 O O . ILE A 1 285 ? -10.011 -9.379 17.649 1.00 96.25 285 ILE A O 1
ATOM 2232 N N . VAL A 1 286 ? -11.300 -10.982 18.550 1.00 95.00 286 VAL A N 1
ATOM 2233 C CA . VAL A 1 286 ? -10.835 -10.782 19.936 1.00 95.00 286 VAL A CA 1
ATOM 2234 C C . VAL A 1 286 ? -9.343 -11.089 20.089 1.00 95.00 286 VAL A C 1
ATOM 2236 O O . VAL A 1 286 ? -8.630 -10.376 20.800 1.00 95.00 286 VAL A O 1
ATOM 2239 N N . LYS A 1 287 ? -8.841 -12.122 19.405 1.00 94.56 287 LYS A N 1
ATOM 2240 C CA . LYS A 1 287 ? -7.407 -12.430 19.376 1.00 94.56 287 LYS A CA 1
ATOM 2241 C C . LYS A 1 287 ? -6.618 -11.268 18.774 1.00 94.56 287 LYS A C 1
ATOM 2243 O O . LYS A 1 287 ? -5.696 -10.760 19.405 1.00 94.56 287 LYS A O 1
ATOM 2248 N N . PHE A 1 288 ? -6.989 -10.830 17.571 1.00 94.88 288 PHE A N 1
ATOM 2249 C CA . PHE A 1 288 ? -6.216 -9.833 16.827 1.00 94.88 288 PHE A CA 1
ATOM 2250 C C . PHE A 1 288 ? -6.383 -8.403 17.351 1.00 94.88 288 PHE A C 1
ATOM 2252 O O . PHE A 1 288 ? -5.470 -7.597 17.181 1.00 94.88 288 PHE A O 1
ATOM 2259 N N . MET A 1 289 ? -7.481 -8.079 18.046 1.00 94.38 289 MET A N 1
ATOM 2260 C CA . MET A 1 289 ? -7.642 -6.750 18.654 1.00 94.38 289 MET A CA 1
ATOM 2261 C C . MET A 1 289 ? -6.692 -6.523 19.840 1.00 94.38 289 MET A C 1
ATOM 2263 O O . MET A 1 289 ? -6.427 -5.381 20.206 1.00 94.38 289 MET A O 1
ATOM 2267 N N . ASN A 1 290 ? -6.188 -7.611 20.430 1.00 92.81 290 ASN A N 1
ATOM 2268 C CA . ASN A 1 290 ? -5.241 -7.607 21.543 1.00 92.81 290 ASN A CA 1
ATOM 2269 C C . ASN A 1 290 ? -3.824 -8.025 21.112 1.00 92.81 290 ASN A C 1
ATOM 2271 O O . ASN A 1 290 ? -2.934 -8.130 21.956 1.00 92.81 290 ASN A O 1
ATOM 2275 N N . ASP A 1 291 ? -3.599 -8.271 19.818 1.00 93.31 291 ASP A N 1
ATOM 2276 C CA . ASP A 1 291 ? -2.308 -8.713 19.300 1.00 93.31 291 ASP A CA 1
ATOM 2277 C C . ASP A 1 291 ? -1.432 -7.497 18.938 1.00 93.31 291 ASP A C 1
ATOM 2279 O O . ASP A 1 291 ? -1.699 -6.820 17.939 1.00 93.31 291 ASP A O 1
ATOM 2283 N N . PRO A 1 292 ? -0.354 -7.207 19.691 1.00 92.19 292 PRO A N 1
ATOM 2284 C CA . PRO A 1 292 ? 0.480 -6.030 19.447 1.00 92.19 292 PRO A CA 1
ATOM 2285 C C . PRO A 1 292 ? 1.228 -6.082 18.109 1.00 92.19 292 PRO A C 1
ATOM 2287 O O . PRO A 1 292 ? 1.689 -5.044 17.631 1.00 92.19 292 PRO A O 1
ATOM 2290 N N . LYS A 1 293 ? 1.367 -7.263 17.496 1.00 90.31 293 LYS A N 1
ATOM 2291 C CA . LYS A 1 293 ? 2.033 -7.426 16.203 1.00 90.31 293 LYS A CA 1
ATOM 2292 C C . LYS A 1 293 ? 1.119 -7.043 15.044 1.00 90.31 293 LYS A C 1
ATOM 2294 O O . LYS A 1 293 ? 1.572 -6.406 14.096 1.00 90.31 293 LYS A O 1
ATOM 2299 N N . TRP A 1 294 ? -0.151 -7.428 15.116 1.00 92.38 294 TRP A N 1
ATOM 2300 C CA . TRP A 1 294 ? -1.087 -7.324 13.992 1.00 92.38 294 TRP A CA 1
ATOM 2301 C C . TRP A 1 294 ? -2.081 -6.171 14.118 1.00 92.38 294 TRP A C 1
ATOM 2303 O O . TRP A 1 294 ? -2.557 -5.666 13.101 1.00 92.38 294 TRP A O 1
ATOM 2313 N N . LEU A 1 295 ? -2.334 -5.681 15.333 1.00 93.31 295 LEU A N 1
ATOM 2314 C CA . LEU A 1 295 ? -3.171 -4.505 15.555 1.00 93.31 295 LEU A CA 1
ATOM 2315 C C . LEU A 1 295 ? -2.696 -3.259 14.772 1.00 93.31 295 LEU A C 1
ATOM 2317 O O . LEU A 1 295 ? -3.548 -2.596 14.177 1.00 93.31 295 LEU A O 1
ATOM 2321 N N . PRO A 1 296 ? -1.379 -2.959 14.659 1.00 94.00 296 PRO A N 1
ATOM 2322 C CA . PRO A 1 296 ? -0.899 -1.843 13.838 1.00 94.00 296 PRO A CA 1
ATOM 2323 C C . PRO A 1 296 ? -1.183 -2.000 12.337 1.00 94.00 296 PRO A C 1
ATOM 2325 O O . PRO A 1 296 ? -1.272 -1.007 11.617 1.00 94.00 296 PRO A O 1
ATOM 2328 N N . VAL A 1 297 ? -1.333 -3.234 11.843 1.00 92.12 297 VAL A N 1
ATOM 2329 C CA . VAL A 1 297 ? -1.717 -3.487 10.445 1.00 92.12 297 VAL A CA 1
ATOM 2330 C C . VAL A 1 297 ? -3.172 -3.072 10.236 1.00 92.12 297 VAL A C 1
ATOM 2332 O O . VAL A 1 297 ? -3.459 -2.298 9.326 1.00 92.12 297 VAL A O 1
ATOM 2335 N N . GLY A 1 298 ? -4.069 -3.490 11.136 1.00 95.38 298 GLY A N 1
ATOM 2336 C CA . GLY A 1 298 ? -5.465 -3.041 11.141 1.00 95.38 298 GLY A CA 1
ATOM 2337 C C . GLY A 1 298 ? -5.606 -1.524 11.300 1.00 95.38 298 GLY A C 1
ATOM 2338 O O . GLY A 1 298 ? -6.423 -0.903 10.618 1.00 95.38 298 GLY A O 1
ATOM 2339 N N . GLU A 1 299 ? -4.762 -0.910 12.135 1.00 95.75 299 GLU A N 1
ATOM 2340 C CA . GLU A 1 299 ? -4.664 0.546 12.272 1.00 95.75 299 GLU A CA 1
ATOM 2341 C C . GLU A 1 299 ? -4.267 1.221 10.959 1.00 95.75 299 GLU A C 1
ATOM 2343 O O . GLU A 1 299 ? -4.871 2.221 10.574 1.00 95.75 299 GLU A O 1
ATOM 2348 N N . SER A 1 300 ? -3.268 0.683 10.256 1.00 94.56 300 SER A N 1
ATOM 2349 C CA . SER A 1 300 ? -2.846 1.204 8.956 1.00 94.56 300 SER A CA 1
ATOM 2350 C C . SER A 1 300 ? -3.986 1.126 7.943 1.00 94.56 300 SER A C 1
ATOM 2352 O O . SER A 1 300 ? -4.284 2.120 7.281 1.00 94.56 300 SER A O 1
ATOM 2354 N N . THR A 1 301 ? -4.681 -0.013 7.864 1.00 94.81 301 THR A N 1
ATOM 2355 C CA . THR A 1 301 ? -5.855 -0.172 6.994 1.00 94.81 301 THR A CA 1
ATOM 2356 C C . THR A 1 301 ? -6.942 0.847 7.340 1.00 94.81 301 THR A C 1
ATOM 2358 O O . THR A 1 301 ? -7.508 1.471 6.439 1.00 94.81 301 THR A O 1
ATOM 2361 N N . PHE A 1 302 ? -7.205 1.080 8.628 1.00 97.06 302 PHE A N 1
ATOM 2362 C CA . PHE A 1 302 ? -8.156 2.095 9.081 1.00 97.06 302 PHE A CA 1
ATOM 2363 C C . PHE A 1 302 ? -7.714 3.515 8.697 1.00 97.06 302 PHE A C 1
ATOM 2365 O O . PHE A 1 302 ? -8.513 4.282 8.156 1.00 97.06 302 PHE A O 1
ATOM 2372 N N . LYS A 1 303 ? -6.440 3.858 8.916 1.00 95.44 303 LYS A N 1
ATOM 2373 C CA . LYS A 1 303 ? -5.861 5.172 8.591 1.00 95.44 303 LYS A CA 1
ATOM 2374 C C . LYS A 1 303 ? -5.904 5.494 7.105 1.00 95.44 303 LYS A C 1
ATOM 2376 O O . LYS A 1 303 ? -6.160 6.638 6.745 1.00 95.44 303 LYS A O 1
ATOM 2381 N N . THR A 1 304 ? -5.713 4.498 6.251 1.00 94.56 304 THR A N 1
ATOM 2382 C CA . THR A 1 304 ? -5.770 4.685 4.799 1.00 94.56 304 THR A CA 1
ATOM 2383 C C . THR A 1 304 ? -7.203 4.835 4.286 1.00 94.56 304 THR A C 1
ATOM 2385 O O . THR A 1 304 ? -7.437 5.610 3.363 1.00 94.56 304 THR A O 1
ATOM 2388 N N . ASN A 1 305 ? -8.170 4.121 4.875 1.00 95.62 305 ASN A N 1
ATOM 2389 C CA . ASN A 1 305 ? -9.482 3.927 4.241 1.00 95.62 305 ASN A CA 1
ATOM 2390 C C . ASN A 1 305 ? -10.671 4.548 4.993 1.00 95.62 305 ASN A C 1
ATOM 2392 O O . ASN A 1 305 ? -11.676 4.891 4.371 1.00 95.62 305 ASN A O 1
ATOM 2396 N N . CYS A 1 306 ? -10.587 4.697 6.316 1.00 96.38 306 CYS A N 1
ATOM 2397 C CA . CYS A 1 306 ? -11.754 4.950 7.172 1.00 96.38 306 CYS A CA 1
ATOM 2398 C C . CYS A 1 306 ? -11.763 6.347 7.815 1.00 96.38 306 CYS A C 1
ATOM 2400 O O . CYS A 1 306 ? -12.827 6.863 8.173 1.00 96.38 306 CYS A O 1
ATOM 2402 N N . VAL A 1 307 ? -10.597 6.987 7.957 1.00 96.00 307 VAL A N 1
ATOM 2403 C CA . VAL A 1 307 ? -10.438 8.245 8.719 1.00 96.00 307 VAL A CA 1
ATOM 2404 C C . VAL A 1 307 ? -11.134 9.447 8.097 1.00 96.00 307 VAL A C 1
ATOM 2406 O O . VAL A 1 307 ? -11.494 10.376 8.813 1.00 96.00 307 VAL A O 1
ATOM 2409 N N . SER A 1 308 ? -11.371 9.434 6.787 1.00 93.94 308 SER A N 1
ATOM 2410 C CA . SER A 1 308 ? -12.091 10.509 6.094 1.00 93.94 308 SER A CA 1
ATOM 2411 C C . SER A 1 308 ? -13.515 10.692 6.632 1.00 93.94 308 SER A C 1
ATOM 2413 O O . SER A 1 308 ? -14.029 11.810 6.663 1.00 93.94 308 SER A O 1
ATOM 2415 N N . CYS A 1 309 ? -14.136 9.607 7.106 1.00 95.06 309 CYS A N 1
ATOM 2416 C CA . CYS A 1 309 ? -15.478 9.618 7.679 1.00 95.06 309 CYS A CA 1
ATOM 2417 C C . CYS A 1 309 ? -15.481 9.457 9.198 1.00 95.06 309 CYS A C 1
ATOM 2419 O O . CYS A 1 309 ? -16.265 10.125 9.874 1.00 95.06 309 CYS A O 1
ATOM 2421 N N . HIS A 1 310 ? -14.624 8.589 9.736 1.00 94.75 310 HIS A N 1
ATOM 2422 C CA . HIS A 1 310 ? -14.603 8.249 11.161 1.00 94.75 310 HIS A CA 1
ATOM 2423 C C . HIS A 1 310 ? -13.544 9.018 11.961 1.00 94.75 310 HIS A C 1
ATOM 2425 O O . HIS A 1 310 ? -13.510 8.914 13.181 1.00 94.75 310 HIS A O 1
ATOM 2431 N N . GLY A 1 311 ? -12.710 9.831 11.315 1.00 93.38 311 GLY A N 1
ATOM 2432 C CA . GLY A 1 311 ? -11.622 10.562 11.962 1.00 93.38 311 GLY A CA 1
ATOM 2433 C C . GLY A 1 311 ? -10.419 9.680 12.321 1.00 93.38 311 GLY A C 1
ATOM 2434 O O . GLY A 1 311 ? -10.541 8.456 12.369 1.00 93.38 311 GLY A O 1
ATOM 2435 N N . PRO A 1 312 ? -9.249 10.292 12.582 1.00 91.25 312 PRO A N 1
ATOM 2436 C CA . PRO A 1 312 ? -7.997 9.575 12.852 1.00 91.25 312 PRO A CA 1
ATOM 2437 C C . PRO A 1 312 ? -8.079 8.668 14.082 1.00 91.25 312 PRO A C 1
ATOM 2439 O O . PRO A 1 312 ? -7.520 7.579 14.074 1.00 91.25 312 PRO A O 1
ATOM 2442 N N . GLU A 1 313 ? -8.839 9.091 15.091 1.00 90.75 313 GLU A N 1
ATOM 2443 C CA . GLU A 1 313 ? -9.037 8.361 16.346 1.00 90.75 313 GLU A CA 1
ATOM 2444 C C . GLU A 1 313 ? -10.385 7.617 16.404 1.00 90.75 313 GLU A C 1
ATOM 2446 O O . GLU A 1 313 ? -10.839 7.219 17.473 1.00 90.75 313 GLU A O 1
ATOM 2451 N N . GLY A 1 314 ? -11.094 7.496 15.275 1.00 93.62 314 GLY A N 1
ATOM 2452 C CA . GLY A 1 314 ? -12.420 6.869 15.233 1.00 93.62 314 GLY A CA 1
ATOM 2453 C C . GLY A 1 314 ? -13.538 7.671 15.904 1.00 93.62 314 GLY A C 1
ATOM 2454 O O . GLY A 1 314 ? -14.624 7.139 16.103 1.00 93.62 314 GLY A O 1
ATOM 2455 N N . ILE A 1 315 ? -13.311 8.942 16.243 1.00 92.69 315 ILE A N 1
ATOM 2456 C CA . ILE A 1 315 ? -14.287 9.779 16.958 1.00 92.69 315 ILE A CA 1
ATOM 2457 C C . ILE A 1 315 ? -15.504 10.202 16.119 1.00 92.69 315 ILE A C 1
ATOM 2459 O O . ILE A 1 315 ? -16.476 10.694 16.677 1.00 92.69 315 ILE A O 1
ATOM 2463 N N . GLY A 1 316 ? -15.492 10.006 14.802 1.00 91.12 316 GLY A N 1
ATOM 2464 C CA . GLY A 1 316 ? -16.578 10.373 13.890 1.00 91.12 316 GLY A CA 1
ATOM 2465 C C . GLY A 1 316 ? -16.481 11.806 13.348 1.00 91.12 316 GLY A C 1
ATOM 2466 O O . GLY A 1 316 ? -16.262 12.760 14.093 1.00 91.12 316 GLY A O 1
ATOM 2467 N N . ILE A 1 317 ? -16.671 11.958 12.032 1.00 90.06 317 ILE A N 1
ATOM 2468 C CA . ILE A 1 317 ? -16.770 13.242 11.308 1.00 90.06 317 ILE A CA 1
ATOM 2469 C C . ILE A 1 317 ? -18.087 13.261 10.526 1.00 90.06 317 ILE A C 1
ATOM 2471 O O . ILE A 1 317 ? -19.082 13.852 10.951 1.00 90.06 317 ILE A O 1
ATOM 2475 N N . SER A 1 318 ? -18.107 12.581 9.377 1.00 91.19 318 SER A N 1
ATOM 2476 C CA . SER A 1 318 ? -19.301 12.331 8.566 1.00 91.19 318 SER A CA 1
ATOM 2477 C C . SER A 1 318 ? -19.918 10.962 8.887 1.00 91.19 318 SER A C 1
ATOM 2479 O O . SER A 1 318 ? -21.139 10.820 8.802 1.00 91.19 318 SER A O 1
ATOM 2481 N N . GLY A 1 319 ? -19.100 10.004 9.335 1.00 91.56 319 GLY A N 1
ATOM 2482 C CA . GLY A 1 319 ? -19.513 8.724 9.913 1.00 91.56 319 GLY A CA 1
ATOM 2483 C C . GLY A 1 319 ? -19.663 8.769 11.443 1.00 91.56 319 GLY A C 1
ATOM 2484 O O . GLY A 1 319 ? -19.255 9.753 12.070 1.00 91.56 319 GLY A O 1
ATOM 2485 N N . PRO A 1 320 ? -20.250 7.718 12.048 1.00 92.38 320 PRO A N 1
ATOM 2486 C CA . PRO A 1 320 ? -20.472 7.634 13.491 1.00 92.38 320 PRO A CA 1
ATOM 2487 C C . PRO A 1 320 ? -19.164 7.534 14.288 1.00 92.38 320 PRO A C 1
ATOM 2489 O O . PRO A 1 320 ? -18.124 7.125 13.760 1.00 92.38 320 PRO A O 1
ATOM 2492 N N . ASN A 1 321 ? -19.252 7.877 15.575 1.00 93.50 321 ASN A N 1
ATOM 2493 C CA . ASN A 1 321 ? -18.214 7.598 16.562 1.00 93.50 321 ASN A CA 1
ATOM 2494 C C . ASN A 1 321 ? -18.071 6.078 16.754 1.00 93.50 321 ASN A C 1
ATOM 2496 O O . ASN A 1 321 ? -19.066 5.378 16.902 1.00 93.50 321 ASN A O 1
ATOM 2500 N N . LEU A 1 322 ? -16.840 5.574 16.732 1.00 94.50 322 LEU A N 1
ATOM 2501 C CA . LEU A 1 322 ? -16.499 4.157 16.900 1.00 94.50 322 LEU A CA 1
ATOM 2502 C C . LEU A 1 322 ? -15.884 3.856 18.277 1.00 94.50 322 LEU A C 1
ATOM 2504 O O . LEU A 1 322 ? -15.550 2.708 18.561 1.00 94.50 322 LEU A O 1
ATOM 2508 N N . THR A 1 323 ? -15.696 4.887 19.108 1.00 93.50 323 THR A N 1
ATOM 2509 C CA . THR A 1 323 ? -15.015 4.788 20.411 1.00 93.50 323 THR A CA 1
ATOM 2510 C C . THR A 1 323 ? -15.966 4.625 21.598 1.00 93.50 323 THR A C 1
ATOM 2512 O O . THR A 1 323 ? -15.505 4.306 22.696 1.00 93.50 323 THR A O 1
ATOM 2515 N N . ASP A 1 324 ? -17.267 4.857 21.406 1.00 91.31 324 ASP A N 1
ATOM 2516 C CA . ASP A 1 324 ? -18.283 4.761 22.458 1.00 91.31 324 ASP A CA 1
ATOM 2517 C C . ASP A 1 324 ? -18.993 3.394 22.476 1.00 91.31 324 ASP A C 1
ATOM 2519 O O . ASP A 1 324 ? -18.645 2.480 21.730 1.00 91.31 324 ASP A O 1
ATOM 2523 N N . ASP A 1 325 ? -19.951 3.233 23.389 1.00 91.69 325 ASP A N 1
ATOM 2524 C CA . ASP A 1 325 ? -20.690 1.983 23.585 1.00 91.69 325 ASP A CA 1
ATOM 2525 C C . ASP A 1 325 ? -21.938 1.839 22.700 1.00 91.69 325 ASP A C 1
ATOM 2527 O O . ASP A 1 325 ? -22.647 0.834 22.808 1.00 91.69 325 ASP A O 1
ATOM 2531 N N . ASN A 1 326 ? -22.226 2.818 21.835 1.00 92.12 326 ASN A N 1
ATOM 2532 C CA . ASN A 1 326 ? -23.461 2.890 21.063 1.00 92.12 326 ASN A CA 1
ATOM 2533 C C . ASN A 1 326 ? -23.212 2.579 19.590 1.00 92.12 326 ASN A C 1
ATOM 2535 O O . ASN A 1 326 ? -22.367 3.171 18.926 1.00 92.12 326 ASN A O 1
ATOM 2539 N N . TYR A 1 327 ? -23.997 1.648 19.053 1.00 92.69 327 TYR A N 1
ATOM 2540 C CA . TYR A 1 327 ? -23.811 1.170 17.690 1.00 92.69 327 TYR A CA 1
ATOM 2541 C C . TYR A 1 327 ? -25.122 1.159 16.904 1.00 92.69 327 TYR A C 1
ATOM 2543 O O . TYR A 1 327 ? -26.198 0.850 17.417 1.00 92.69 327 TYR A O 1
ATOM 2551 N N . LEU A 1 328 ? -25.026 1.495 15.614 1.00 91.75 328 LEU A N 1
ATOM 2552 C CA . LEU A 1 328 ? -26.163 1.505 14.684 1.00 91.75 328 LEU A CA 1
ATOM 2553 C C . LEU A 1 328 ? -26.403 0.137 14.032 1.00 91.75 328 LEU A C 1
ATOM 2555 O O . LEU A 1 328 ? -27.543 -0.310 13.936 1.00 91.75 328 LEU A O 1
ATOM 2559 N N . ASN A 1 329 ? -25.330 -0.494 13.544 1.00 91.50 329 ASN A N 1
ATOM 2560 C CA . ASN A 1 329 ? -25.392 -1.707 12.714 1.00 91.50 329 ASN A CA 1
ATOM 2561 C C . ASN A 1 329 ? -24.673 -2.909 13.348 1.00 91.50 329 ASN A C 1
ATOM 2563 O O . ASN A 1 329 ? -24.619 -3.970 12.738 1.00 91.50 329 ASN A O 1
ATOM 2567 N N . VAL A 1 330 ? -24.112 -2.736 14.545 1.00 94.06 330 VAL A N 1
ATOM 2568 C CA . VAL A 1 330 ? -23.299 -3.735 15.247 1.00 94.06 330 VAL A CA 1
ATOM 2569 C C . VAL A 1 330 ? -24.034 -4.119 16.523 1.00 94.06 330 VAL A C 1
ATOM 2571 O O . VAL A 1 330 ? -24.456 -3.246 17.279 1.00 94.06 330 VAL A O 1
ATOM 2574 N N . LYS A 1 331 ? -24.222 -5.419 16.746 1.00 93.38 331 LYS A N 1
ATOM 2575 C CA . LYS A 1 331 ? -24.775 -5.991 17.984 1.00 93.38 331 LYS A CA 1
ATOM 2576 C C . LYS A 1 331 ? -23.761 -6.888 18.683 1.00 93.38 331 LYS A C 1
ATOM 2578 O O . LYS A 1 331 ? -23.821 -7.031 19.902 1.00 93.38 331 LYS A O 1
ATOM 2583 N N . LYS A 1 332 ? -22.859 -7.488 17.910 1.00 94.81 332 LYS A N 1
ATOM 2584 C CA . LYS A 1 332 ? -21.757 -8.341 18.356 1.00 94.81 332 LYS A CA 1
ATOM 2585 C C . LYS A 1 332 ? -20.468 -7.966 17.633 1.00 94.81 332 LYS A C 1
ATOM 2587 O O . LYS A 1 332 ? -20.508 -7.275 16.619 1.00 94.81 332 LYS A O 1
ATOM 2592 N N . ILE A 1 333 ? -19.326 -8.421 18.137 1.00 95.31 333 ILE A N 1
ATOM 2593 C CA . ILE A 1 333 ? -18.018 -8.003 17.620 1.00 95.31 333 ILE A CA 1
ATOM 2594 C C . ILE A 1 333 ? -17.789 -8.450 16.161 1.00 95.31 333 ILE A C 1
ATOM 2596 O O . ILE A 1 333 ? -17.233 -7.696 15.365 1.00 95.31 333 ILE A O 1
ATOM 2600 N N . GLU A 1 334 ? -18.302 -9.619 15.769 1.00 94.94 334 GLU A N 1
ATOM 2601 C CA . GLU A 1 334 ? -18.246 -10.145 14.399 1.00 94.94 334 GLU A CA 1
ATOM 2602 C C . GLU A 1 334 ? -19.064 -9.325 13.385 1.00 94.94 334 GLU A C 1
ATOM 2604 O O . GLU A 1 334 ? -18.761 -9.316 12.185 1.00 94.94 334 GLU A O 1
ATOM 2609 N N . ASP A 1 335 ? -20.049 -8.552 13.854 1.00 96.38 335 ASP A N 1
ATOM 2610 C CA . ASP A 1 335 ? -20.828 -7.674 12.979 1.00 96.38 335 ASP A CA 1
ATOM 2611 C C . ASP A 1 335 ? -19.958 -6.544 12.410 1.00 96.38 335 ASP A C 1
ATOM 2613 O O . ASP A 1 335 ? -20.251 -6.045 11.326 1.00 96.38 335 ASP A O 1
ATOM 2617 N N . ILE A 1 336 ? -18.864 -6.159 13.083 1.00 96.94 336 ILE A N 1
ATOM 2618 C CA . ILE A 1 336 ? -17.948 -5.115 12.597 1.00 96.94 336 ILE A CA 1
ATOM 2619 C C . ILE A 1 336 ? -17.353 -5.526 11.246 1.00 96.94 336 ILE A C 1
ATOM 2621 O O . ILE A 1 336 ? -17.396 -4.753 10.289 1.00 96.94 336 ILE A O 1
ATOM 2625 N N . ALA A 1 337 ? -16.849 -6.758 11.138 1.00 97.31 337 ALA A N 1
ATOM 2626 C CA . ALA A 1 337 ? -16.289 -7.275 9.891 1.00 97.31 337 ALA A CA 1
ATOM 2627 C C . ALA A 1 337 ? -17.357 -7.377 8.791 1.00 97.31 337 ALA A C 1
ATOM 2629 O O . ALA A 1 337 ? -17.083 -7.060 7.634 1.00 97.31 337 ALA A O 1
ATOM 2630 N N . THR A 1 338 ? -18.588 -7.747 9.154 1.00 96.38 338 THR A N 1
ATOM 2631 C CA . THR A 1 338 ? -19.729 -7.786 8.226 1.00 96.38 338 THR A CA 1
ATOM 2632 C C . THR A 1 338 ? -20.066 -6.392 7.696 1.00 96.38 338 THR A C 1
ATOM 2634 O O . THR A 1 338 ? -20.184 -6.204 6.488 1.00 96.38 338 THR A O 1
ATOM 2637 N N . VAL A 1 339 ? -20.140 -5.391 8.575 1.00 96.75 339 VAL A N 1
ATOM 2638 C CA . VAL A 1 339 ? -20.408 -3.991 8.213 1.00 96.75 339 VAL A CA 1
ATOM 2639 C C . VAL A 1 339 ? -19.289 -3.408 7.345 1.00 96.75 339 VAL A C 1
ATOM 2641 O O . VAL A 1 339 ? -19.576 -2.681 6.397 1.00 96.75 339 VAL A O 1
ATOM 2644 N N . ILE A 1 340 ? -18.023 -3.740 7.615 1.00 97.31 340 ILE A N 1
ATOM 2645 C CA . ILE A 1 340 ? -16.894 -3.329 6.764 1.00 97.31 340 ILE A CA 1
ATOM 2646 C C . ILE A 1 340 ? -16.988 -3.999 5.388 1.00 97.31 340 ILE A C 1
ATOM 2648 O O . ILE A 1 340 ? -16.887 -3.320 4.364 1.00 97.31 340 ILE A O 1
ATOM 2652 N N . ARG A 1 341 ? -17.214 -5.316 5.342 1.00 96.81 341 ARG A N 1
ATOM 2653 C CA . ARG A 1 341 ? -17.279 -6.087 4.094 1.00 96.81 341 ARG A CA 1
ATOM 2654 C C . ARG A 1 341 ? -18.428 -5.626 3.200 1.00 96.81 341 ARG A C 1
ATOM 2656 O O . ARG A 1 341 ? -18.198 -5.327 2.029 1.00 96.81 341 ARG A O 1
ATOM 2663 N N . ASP A 1 342 ? -19.628 -5.544 3.763 1.00 96.06 342 ASP A N 1
ATOM 2664 C CA . ASP A 1 342 ? -20.877 -5.382 3.011 1.00 96.06 342 ASP A CA 1
ATOM 2665 C C . ASP A 1 342 ? -21.318 -3.910 2.914 1.00 96.06 342 ASP A C 1
ATOM 2667 O O . ASP A 1 342 ? -22.172 -3.559 2.097 1.00 96.06 342 ASP A O 1
ATOM 2671 N N . GLY A 1 343 ? -20.706 -3.025 3.707 1.00 95.25 343 GLY A N 1
ATOM 2672 C CA . GLY A 1 343 ? -21.103 -1.626 3.829 1.00 95.25 343 GLY A CA 1
ATOM 2673 C C . GLY A 1 343 ? -22.372 -1.450 4.667 1.00 95.25 343 GLY A C 1
ATOM 2674 O O . GLY A 1 343 ? -22.941 -2.396 5.214 1.00 95.25 343 GLY A O 1
ATOM 2675 N N . ALA A 1 344 ? -22.841 -0.207 4.790 1.00 93.25 344 ALA A N 1
ATOM 2676 C CA . ALA A 1 344 ? -24.040 0.106 5.568 1.00 93.25 344 ALA A CA 1
ATOM 2677 C C . ALA A 1 344 ? -24.792 1.342 5.057 1.00 93.25 344 ALA A C 1
ATOM 2679 O O . ALA A 1 344 ? -24.271 2.153 4.287 1.00 93.25 344 ALA A O 1
ATOM 2680 N N . LYS A 1 345 ? -26.040 1.496 5.532 1.00 84.56 345 LYS A N 1
ATOM 2681 C CA . LYS A 1 345 ? -26.907 2.667 5.290 1.00 84.56 345 LYS A CA 1
ATOM 2682 C C . LYS A 1 345 ? -27.018 3.031 3.800 1.00 84.56 345 LYS A C 1
ATOM 2684 O O . LYS A 1 345 ? -26.796 4.175 3.418 1.00 84.56 345 LYS A O 1
ATOM 2689 N N . ASN A 1 346 ? -27.374 2.051 2.965 1.00 83.75 346 ASN A N 1
ATOM 2690 C CA . ASN A 1 346 ? -27.582 2.228 1.521 1.00 83.75 346 ASN A CA 1
ATOM 2691 C C . ASN A 1 346 ? -26.384 2.882 0.799 1.00 83.75 346 ASN A C 1
ATOM 2693 O O . ASN A 1 346 ? -26.571 3.709 -0.088 1.00 83.75 346 ASN A O 1
ATOM 2697 N N . GLY A 1 347 ? -25.157 2.531 1.198 1.00 81.94 347 GLY A N 1
ATOM 2698 C CA . GLY A 1 347 ? -23.926 3.005 0.560 1.00 81.94 347 GLY A CA 1
ATOM 2699 C C . GLY A 1 347 ? -23.304 4.251 1.192 1.00 81.94 347 GLY A C 1
ATOM 2700 O O . GLY A 1 347 ? -22.240 4.668 0.743 1.00 81.94 347 GLY A O 1
ATOM 2701 N N . ALA A 1 348 ? -23.901 4.818 2.250 1.00 87.88 348 ALA A N 1
ATOM 2702 C CA . ALA A 1 348 ? -23.256 5.885 3.023 1.00 87.88 348 ALA A CA 1
ATOM 2703 C C . ALA A 1 348 ? -21.938 5.409 3.661 1.00 87.88 348 ALA A C 1
ATOM 2705 O O . ALA A 1 348 ? -20.975 6.167 3.730 1.00 87.88 348 ALA A O 1
ATOM 2706 N N . MET A 1 349 ? -21.887 4.139 4.075 1.00 94.94 349 MET A N 1
ATOM 2707 C CA . MET A 1 349 ? -20.636 3.426 4.313 1.00 94.94 349 MET A CA 1
ATOM 2708 C C . MET A 1 349 ? -20.401 2.471 3.133 1.00 94.94 349 MET A C 1
ATOM 2710 O O . MET A 1 349 ? -21.234 1.581 2.922 1.00 94.94 349 MET A O 1
ATOM 2714 N N . PRO A 1 350 ? -19.321 2.646 2.349 1.00 94.69 350 PRO A N 1
ATOM 2715 C CA . PRO A 1 350 ? -19.060 1.806 1.187 1.00 94.69 350 PRO A CA 1
ATOM 2716 C C . PRO A 1 350 ? -18.721 0.371 1.604 1.00 94.69 350 PRO A C 1
ATOM 2718 O O . PRO A 1 350 ? -18.138 0.145 2.662 1.00 94.69 350 PRO A O 1
ATOM 2721 N N . ALA A 1 351 ? -19.064 -0.589 0.746 1.00 96.31 351 ALA A N 1
ATOM 2722 C CA . ALA A 1 351 ? -18.656 -1.980 0.900 1.00 96.31 351 ALA A CA 1
ATOM 2723 C C . ALA A 1 351 ? -17.162 -2.130 0.584 1.00 96.31 351 ALA A C 1
ATOM 2725 O O . ALA A 1 351 ? -16.709 -1.739 -0.500 1.00 96.31 351 ALA A O 1
ATOM 2726 N N . TRP A 1 352 ? -16.401 -2.709 1.513 1.00 96.31 352 TRP A N 1
ATOM 2727 C CA . TRP A 1 352 ? -14.959 -2.908 1.359 1.00 96.31 352 TRP A CA 1
ATOM 2728 C C . TRP A 1 352 ? -14.568 -4.332 0.971 1.00 96.31 352 TRP A C 1
ATOM 2730 O O . TRP A 1 352 ? -13.414 -4.546 0.620 1.00 96.31 352 TRP A O 1
ATOM 2740 N N . GLY A 1 353 ? -15.499 -5.292 0.945 1.00 91.88 353 GLY A N 1
ATOM 2741 C CA . GLY A 1 353 ? -15.199 -6.697 0.630 1.00 91.88 353 GLY A CA 1
ATOM 2742 C C . GLY A 1 353 ? -14.595 -6.938 -0.760 1.00 91.88 353 GLY A C 1
ATOM 2743 O O . GLY A 1 353 ? -13.924 -7.938 -0.965 1.00 91.88 353 GLY A O 1
ATOM 2744 N N . ASN A 1 354 ? -14.790 -6.003 -1.695 1.00 89.19 354 ASN A N 1
ATOM 2745 C CA . ASN A 1 354 ? -14.205 -6.050 -3.042 1.00 89.19 354 ASN A CA 1
ATOM 2746 C C . ASN A 1 354 ? -12.944 -5.177 -3.192 1.00 89.19 354 ASN A C 1
ATOM 2748 O O . ASN A 1 354 ? -12.413 -5.054 -4.293 1.00 89.19 354 ASN A O 1
ATOM 2752 N N . ARG A 1 355 ? -12.521 -4.491 -2.125 1.00 90.81 355 ARG A N 1
ATOM 2753 C CA . ARG A 1 355 ? -11.417 -3.513 -2.135 1.00 90.81 355 ARG A CA 1
ATOM 2754 C C . ARG A 1 355 ? -10.310 -3.858 -1.147 1.00 90.81 355 ARG A C 1
ATOM 2756 O O . ARG A 1 355 ? -9.171 -3.483 -1.380 1.00 90.81 355 ARG A O 1
ATOM 2763 N N . LEU A 1 356 ? -10.663 -4.531 -0.058 1.00 91.94 356 LEU A N 1
ATOM 2764 C CA . LEU A 1 356 ? -9.751 -5.029 0.958 1.00 91.94 356 LEU A CA 1
ATOM 2765 C C . LEU A 1 356 ? -9.683 -6.548 0.872 1.00 91.94 356 LEU A C 1
ATOM 2767 O O . LEU A 1 356 ? -10.695 -7.214 0.634 1.00 91.94 356 LEU A O 1
ATOM 2771 N N . HIS A 1 357 ? -8.496 -7.090 1.114 1.00 90.88 357 HIS A N 1
ATOM 2772 C CA . HIS A 1 357 ? -8.315 -8.522 1.291 1.00 90.88 357 HIS A CA 1
ATOM 2773 C C . HIS A 1 357 ? -9.126 -9.008 2.514 1.00 90.88 357 HIS A C 1
ATOM 2775 O O . HIS A 1 357 ? -9.235 -8.270 3.498 1.00 90.88 357 HIS A O 1
ATOM 2781 N N . PRO A 1 358 ? -9.667 -10.243 2.531 1.00 92.88 358 PRO A N 1
ATOM 2782 C CA . PRO A 1 358 ? -10.426 -10.759 3.677 1.00 92.88 358 PRO A CA 1
ATOM 2783 C C . PRO A 1 358 ? -9.701 -10.604 5.023 1.00 92.88 358 PRO A C 1
ATOM 2785 O O . PRO A 1 358 ? -10.298 -10.159 6.001 1.00 92.88 358 PRO A O 1
ATOM 2788 N N . ASN A 1 359 ? -8.391 -10.863 5.054 1.00 94.44 359 ASN A N 1
ATOM 2789 C CA . ASN A 1 359 ? -7.578 -10.649 6.256 1.00 94.44 359 ASN A CA 1
ATOM 2790 C C . ASN A 1 359 ? -7.508 -9.178 6.673 1.00 94.44 359 ASN A C 1
ATOM 2792 O O . ASN A 1 359 ? -7.570 -8.886 7.862 1.00 94.44 359 ASN A O 1
ATOM 2796 N N . GLU A 1 360 ? -7.419 -8.242 5.727 1.00 94.81 360 GLU A N 1
ATOM 2797 C CA . GLU A 1 360 ? -7.440 -6.809 6.037 1.00 94.81 360 GLU A CA 1
ATOM 2798 C C . GLU A 1 360 ? -8.786 -6.386 6.619 1.00 94.81 360 GLU A C 1
ATOM 2800 O O . GLU A 1 360 ? -8.815 -5.577 7.540 1.00 94.81 360 GLU A O 1
ATOM 2805 N N . VAL A 1 361 ? -9.899 -6.958 6.143 1.00 97.00 361 VAL A N 1
ATOM 2806 C CA . VAL A 1 361 ? -11.227 -6.716 6.729 1.00 97.00 361 VAL A CA 1
ATOM 2807 C C . VAL A 1 361 ? -11.262 -7.173 8.187 1.00 97.00 361 VAL A C 1
ATOM 2809 O O . VAL A 1 361 ? -11.732 -6.427 9.045 1.00 97.00 361 VAL A O 1
ATOM 2812 N N . VAL A 1 362 ? -10.737 -8.365 8.486 1.00 97.31 362 VAL A N 1
ATOM 2813 C CA . VAL A 1 362 ? -10.689 -8.894 9.859 1.00 97.31 362 VAL A CA 1
ATOM 2814 C C . VAL A 1 362 ? -9.765 -8.058 10.748 1.00 97.31 362 VAL A C 1
ATOM 2816 O O . VAL A 1 362 ? -10.150 -7.700 11.860 1.00 97.31 362 VAL A O 1
ATOM 2819 N N . LEU A 1 363 ? -8.576 -7.691 10.266 1.00 96.94 363 LEU A N 1
ATOM 2820 C CA . LEU A 1 363 ? -7.622 -6.873 11.021 1.00 96.94 363 LEU A CA 1
ATOM 2821 C C . LEU A 1 363 ? -8.132 -5.442 11.237 1.00 96.94 363 LEU A C 1
ATOM 2823 O O . LEU A 1 363 ? -7.991 -4.899 12.332 1.00 96.94 363 LEU A O 1
ATOM 2827 N N . ALA A 1 364 ? -8.779 -4.837 10.239 1.00 97.69 364 ALA A N 1
ATOM 2828 C CA . ALA A 1 364 ? -9.437 -3.543 10.388 1.00 97.69 364 ALA A CA 1
ATOM 2829 C C . ALA A 1 364 ? -10.602 -3.624 11.384 1.00 97.69 364 ALA A C 1
ATOM 2831 O O . ALA A 1 364 ? -10.750 -2.734 12.220 1.00 97.69 364 ALA A O 1
ATOM 2832 N N . ALA A 1 365 ? -11.397 -4.700 11.349 1.00 98.00 365 ALA A N 1
ATOM 2833 C CA . ALA A 1 365 ? -12.456 -4.935 12.328 1.00 98.00 365 ALA A CA 1
ATOM 2834 C C . ALA A 1 365 ? -11.896 -5.076 13.750 1.00 98.00 365 ALA A C 1
ATOM 2836 O O . ALA A 1 365 ? -12.431 -4.472 14.677 1.00 98.00 365 ALA A O 1
ATOM 2837 N N . ALA A 1 366 ? -10.791 -5.804 13.914 1.00 97.69 366 ALA A N 1
ATOM 2838 C CA . ALA A 1 366 ? -10.077 -5.935 15.180 1.00 97.69 366 ALA A CA 1
ATOM 2839 C C . ALA A 1 366 ? -9.559 -4.585 15.697 1.00 97.69 366 ALA A C 1
ATOM 2841 O O . ALA A 1 366 ? -9.756 -4.253 16.868 1.00 97.69 366 ALA A O 1
ATOM 2842 N N . TYR A 1 367 ? -8.978 -3.758 14.824 1.00 97.94 367 TYR A N 1
ATOM 2843 C CA . TYR A 1 367 ? -8.576 -2.405 15.198 1.00 97.94 367 TYR A CA 1
ATOM 2844 C C . TYR A 1 367 ? -9.770 -1.550 15.625 1.00 97.94 367 TYR A C 1
ATOM 2846 O O . TYR A 1 367 ? -9.727 -0.953 16.699 1.00 97.94 367 TYR A O 1
ATOM 2854 N N . VAL A 1 368 ? -10.861 -1.542 14.854 1.00 97.19 368 VAL A N 1
ATOM 2855 C CA . VAL A 1 368 ? -12.088 -0.811 15.208 1.00 97.19 368 VAL A CA 1
ATOM 2856 C C . VAL A 1 368 ? -12.660 -1.293 16.544 1.00 97.19 368 VAL A C 1
ATOM 2858 O O . VAL A 1 368 ? -13.021 -0.468 17.379 1.00 97.19 368 VAL A O 1
ATOM 2861 N N . ALA A 1 369 ? -12.681 -2.603 16.798 1.00 96.31 369 ALA A N 1
ATOM 2862 C CA . ALA A 1 369 ? -13.118 -3.152 18.079 1.00 96.31 369 ALA A CA 1
ATOM 2863 C C . ALA A 1 369 ? -12.254 -2.649 19.249 1.00 96.31 369 ALA A C 1
ATOM 2865 O O . ALA A 1 369 ? -12.793 -2.348 20.316 1.00 96.31 369 ALA A O 1
ATOM 2866 N N . SER A 1 370 ? -10.940 -2.496 19.036 1.00 95.50 370 SER A N 1
ATOM 2867 C CA . SER A 1 370 ? -9.992 -1.962 20.029 1.00 95.50 370 SER A CA 1
ATOM 2868 C C . SER A 1 370 ? -10.190 -0.477 20.357 1.00 95.50 370 SER A C 1
ATOM 2870 O O . SER A 1 370 ? -9.665 0.003 21.362 1.00 95.50 370 SER A O 1
ATOM 2872 N N . LEU A 1 371 ? -10.917 0.276 19.521 1.00 94.69 371 LEU A N 1
ATOM 2873 C CA . LEU A 1 371 ? -11.190 1.698 19.758 1.00 94.69 371 LEU A CA 1
ATOM 2874 C C . LEU A 1 371 ? -12.270 1.922 20.820 1.00 94.69 371 LEU A C 1
ATOM 2876 O O . LEU A 1 371 ? -12.289 2.981 21.456 1.00 94.69 371 LEU A O 1
ATOM 2880 N N . ARG A 1 372 ? -13.150 0.937 21.026 1.00 92.69 372 ARG A N 1
ATOM 2881 C CA . ARG A 1 372 ? -14.228 1.016 22.012 1.00 92.69 372 ARG A CA 1
ATOM 2882 C C . ARG A 1 372 ? -13.660 1.242 23.414 1.00 92.69 372 ARG A C 1
ATOM 2884 O O . ARG A 1 372 ? -12.738 0.553 23.841 1.00 92.69 372 ARG A O 1
ATOM 2891 N N . GLY A 1 373 ? -14.215 2.208 24.139 1.00 84.75 373 GLY A N 1
ATOM 2892 C CA . GLY A 1 373 ? -13.811 2.526 25.509 1.00 84.75 373 GLY A CA 1
ATOM 2893 C C . GLY A 1 373 ? -12.592 3.447 25.624 1.00 84.75 373 GLY A C 1
ATOM 2894 O O . GLY A 1 373 ? -12.258 3.857 26.735 1.00 84.75 373 GLY A O 1
ATOM 2895 N N . LYS A 1 374 ? -11.963 3.870 24.513 1.00 83.06 374 LYS A N 1
ATOM 2896 C CA . LYS A 1 374 ? -10.893 4.892 24.547 1.00 83.06 374 LYS A CA 1
ATOM 2897 C C . LYS A 1 374 ? -11.398 6.297 24.935 1.00 83.06 374 LYS A C 1
ATOM 2899 O O . LYS A 1 374 ? -10.582 7.188 25.140 1.00 83.06 374 LYS A O 1
ATOM 2904 N N . SER A 1 375 ? -12.720 6.479 25.077 1.00 61.41 375 SER A N 1
ATOM 2905 C CA . SER A 1 375 ? -13.421 7.646 25.650 1.00 61.41 375 SER A CA 1
ATOM 2906 C C . SER A 1 375 ? -12.798 9.000 25.284 1.00 61.41 375 SER A C 1
ATOM 2908 O O . SER A 1 375 ? -12.497 9.835 26.144 1.00 61.41 375 SER A O 1
ATOM 2910 N N . LEU A 1 376 ? -12.622 9.230 23.986 1.00 70.25 376 LEU A N 1
ATOM 2911 C CA . LEU A 1 376 ? -12.186 10.518 23.464 1.00 70.25 376 LEU A CA 1
ATOM 2912 C C . LEU A 1 376 ? -13.399 11.435 23.282 1.00 70.25 376 LEU A C 1
ATOM 2914 O O . LEU A 1 376 ? -14.495 10.987 22.943 1.00 70.25 376 LEU A O 1
ATOM 2918 N N . LYS A 1 377 ? -13.219 12.741 23.507 1.00 73.75 377 LYS A N 1
ATOM 2919 C CA . LYS A 1 377 ? -14.291 13.723 23.308 1.00 73.75 377 LYS A CA 1
ATOM 2920 C C . LYS A 1 377 ? -14.621 13.813 21.815 1.00 73.75 377 LYS A C 1
ATOM 2922 O O . LYS A 1 377 ? -13.916 14.481 21.063 1.00 73.75 377 LYS A O 1
ATOM 2927 N N . SER A 1 378 ? -15.692 13.145 21.402 1.00 75.00 378 SER A N 1
ATOM 2928 C CA . SER A 1 378 ? -16.208 13.229 20.040 1.00 75.00 378 SER A CA 1
ATOM 2929 C C . SER A 1 378 ? -16.983 14.533 19.815 1.00 75.00 378 SER A C 1
ATOM 2931 O O . SER A 1 378 ? -17.674 15.029 20.707 1.00 75.00 378 SER A O 1
ATOM 2933 N N . ALA A 1 379 ? -16.865 15.096 18.608 1.00 73.12 379 ALA A N 1
ATOM 2934 C CA . ALA A 1 379 ? -17.722 16.185 18.137 1.00 73.12 379 ALA A CA 1
ATOM 2935 C C . ALA A 1 379 ? -19.084 15.679 17.617 1.00 73.12 379 ALA A C 1
ATOM 2937 O O . ALA A 1 379 ? -20.000 16.479 17.413 1.00 73.12 379 ALA A O 1
ATOM 2938 N N . ARG A 1 380 ? -19.222 14.364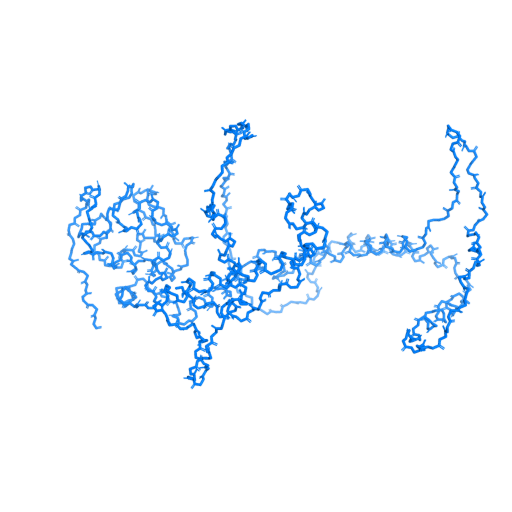 17.399 1.00 81.19 380 ARG A N 1
ATOM 2939 C CA . ARG A 1 380 ? -20.478 13.702 17.047 1.00 81.19 380 ARG A CA 1
ATOM 2940 C C . ARG A 1 380 ? -21.306 13.416 18.293 1.00 81.19 380 ARG A C 1
ATOM 2942 O O . ARG A 1 380 ? -20.780 13.118 19.361 1.00 81.19 380 ARG A O 1
ATOM 2949 N N . LEU A 1 381 ? -22.623 13.505 18.133 1.00 81.19 381 LEU A N 1
ATOM 2950 C CA . LEU A 1 381 ? -23.557 13.007 19.134 1.00 81.19 381 LEU A CA 1
ATOM 2951 C C . LEU A 1 381 ? -23.521 11.477 19.138 1.00 81.19 381 LEU A C 1
ATOM 2953 O O . LEU A 1 381 ? -23.225 10.858 18.120 1.00 81.19 381 LEU A O 1
ATOM 2957 N N . THR A 1 382 ? -23.848 10.883 20.279 1.00 83.50 382 THR A N 1
ATOM 2958 C CA . THR A 1 382 ? -24.016 9.438 20.408 1.00 83.50 382 THR A CA 1
ATOM 2959 C C . THR A 1 382 ? -25.121 8.951 19.468 1.00 83.50 382 THR A C 1
ATOM 2961 O O . THR A 1 382 ? -26.240 9.471 19.497 1.00 83.50 382 THR A O 1
ATOM 2964 N N . GLU A 1 383 ? -24.812 7.962 18.630 1.00 86.25 383 GLU A N 1
ATOM 2965 C CA . GLU A 1 383 ? -25.724 7.411 17.625 1.00 86.25 383 GLU A CA 1
ATOM 2966 C C . GLU A 1 383 ? -25.894 5.900 17.827 1.00 86.25 383 GLU A C 1
ATOM 2968 O O . GLU A 1 383 ? -24.922 5.169 17.968 1.00 86.25 383 GLU A O 1
ATOM 2973 N N . GLY A 1 384 ? -27.134 5.409 17.765 1.00 89.50 384 GLY A N 1
ATOM 2974 C CA . GLY A 1 384 ? -27.431 3.980 17.884 1.00 89.50 384 GLY A CA 1
ATOM 2975 C C . GLY A 1 384 ? -27.886 3.562 19.276 1.00 89.50 384 GLY A C 1
ATOM 2976 O O . GLY A 1 384 ? -28.493 4.353 19.997 1.00 89.50 384 GLY A O 1
ATOM 2977 N N . VAL A 1 385 ? -27.673 2.288 19.597 1.00 92.06 385 VAL A N 1
ATOM 2978 C CA . VAL A 1 385 ? -28.068 1.686 20.876 1.00 92.06 385 VAL A CA 1
ATOM 2979 C C . VAL A 1 385 ? -26.851 1.145 21.600 1.00 92.06 385 VAL A C 1
ATOM 2981 O O . VAL A 1 385 ? -25.946 0.600 20.969 1.00 92.06 385 VAL A O 1
ATOM 2984 N N . GLU A 1 386 ? -26.856 1.274 22.921 1.00 93.00 386 GLU A N 1
ATOM 2985 C CA . GLU A 1 386 ? -25.849 0.667 23.778 1.00 93.00 386 GLU A CA 1
ATOM 2986 C C . GLU A 1 386 ? -25.909 -0.861 23.656 1.00 93.00 386 GLU A C 1
ATOM 2988 O O . GLU A 1 386 ? -26.985 -1.466 23.748 1.00 93.00 386 GLU A O 1
ATOM 2993 N N . ILE A 1 387 ? -24.756 -1.486 23.428 1.00 93.12 387 ILE A N 1
ATOM 2994 C CA . ILE A 1 387 ? -24.634 -2.945 23.316 1.00 93.12 387 ILE A CA 1
ATOM 2995 C C . ILE A 1 387 ? -23.740 -3.502 24.420 1.00 93.12 387 ILE A C 1
ATOM 2997 O O . ILE A 1 387 ? -22.905 -2.796 24.986 1.00 93.12 387 ILE A O 1
ATOM 3001 N N . ALA A 1 388 ? -23.880 -4.800 24.697 1.00 91.31 388 ALA A N 1
ATOM 3002 C CA . ALA A 1 388 ? -23.038 -5.491 25.668 1.00 91.31 388 ALA A CA 1
ATOM 3003 C C . ALA A 1 388 ? -21.536 -5.299 25.353 1.00 91.31 388 ALA A C 1
ATOM 3005 O O . ALA A 1 388 ? -21.167 -5.164 24.178 1.00 91.31 388 ALA A O 1
ATOM 3006 N N . PRO A 1 389 ? -20.663 -5.261 26.377 1.00 90.88 389 PRO A N 1
ATOM 3007 C CA . PRO A 1 389 ? -19.223 -5.164 26.173 1.00 90.88 389 PRO A CA 1
ATOM 3008 C C . PRO A 1 389 ? -18.703 -6.355 25.365 1.00 90.88 389 PRO A C 1
ATOM 3010 O O . PRO A 1 389 ? -19.323 -7.422 25.333 1.00 90.88 389 PRO A O 1
ATOM 3013 N N . TRP A 1 390 ? -17.549 -6.172 24.722 1.00 92.62 390 TRP A N 1
ATOM 3014 C CA . TRP A 1 390 ? -16.876 -7.269 24.036 1.00 92.62 390 TRP A CA 1
ATOM 3015 C C . TRP A 1 390 ? -16.566 -8.408 25.013 1.00 92.62 390 TRP A C 1
ATOM 3017 O O . TRP A 1 390 ? -16.261 -8.144 26.181 1.00 92.62 390 TRP A O 1
ATOM 3027 N N . PRO A 1 391 ? -16.631 -9.668 24.558 1.00 87.69 391 PRO A N 1
ATOM 3028 C CA . PRO A 1 391 ? -16.185 -10.792 25.365 1.00 87.69 391 PRO A CA 1
ATOM 3029 C C . PRO A 1 391 ? -14.721 -10.574 25.763 1.00 87.69 391 PRO A C 1
ATOM 3031 O O . PRO A 1 391 ? -13.883 -10.194 24.944 1.00 87.69 391 PRO A O 1
ATOM 3034 N N . SER A 1 392 ? -14.413 -10.775 27.044 1.00 71.06 392 SER A N 1
ATOM 3035 C CA . SER A 1 392 ? -13.040 -10.711 27.541 1.00 71.06 392 SER A CA 1
ATOM 3036 C C . SER A 1 392 ? -12.232 -11.821 26.873 1.00 71.06 392 SER A C 1
ATOM 3038 O O . SER A 1 392 ? -12.582 -12.991 27.037 1.00 71.06 392 SER A O 1
ATOM 3040 N N . GLY A 1 393 ? -11.192 -11.456 26.116 1.00 60.12 393 GLY A N 1
ATOM 3041 C CA . GLY A 1 393 ? -10.276 -12.421 25.504 1.00 60.12 393 GLY A CA 1
ATOM 3042 C C . GLY A 1 393 ? -9.775 -13.419 26.545 1.00 60.12 393 GLY A C 1
ATOM 3043 O O . GLY A 1 393 ? -9.332 -13.008 27.617 1.00 60.12 393 GLY A O 1
ATOM 3044 N N . GLY A 1 394 ? -9.962 -14.708 26.252 1.00 38.25 394 GLY A N 1
ATOM 3045 C CA . GLY A 1 394 ? -9.562 -15.821 27.114 1.00 38.25 394 GLY A CA 1
ATOM 3046 C C . GLY A 1 394 ? -8.060 -16.028 27.181 1.00 38.25 394 GLY A C 1
ATOM 3047 O O . GLY A 1 394 ? -7.366 -15.646 26.211 1.00 38.25 394 GLY A O 1
#

Sequence (394 aa):
MPPYPWLMRKKLDFDSIPLRVMAMQTLGVPYPQYEGDNLEQAKADAQAQAALIAKEFVEQNQGQPYTELPDRAGNLGQSIDLADKEVIALVAFIQRVGTDLFKTPDASAEEVSPADSGVLGTTAEKSVTPEIMVKESIADLGLTPYAVYGLLTFFGVYAAITADRVEDDSELEEFQELFESELEDPFDDEERGMAEESTTPLEPAGDEVLTGHSYDGIQEYDNPTPRWWELMFVATIVFSPIYAIWFHAPLQGRTLADQYQASLADNMRLQFGEIGDLTPDETTIVKFMNDPKWLPVGESTFKTNCVSCHGPEGIGISGPNLTDDNYLNVKKIEDIATVIRDGAKNGAMPAWGNRLHPNEVVLAAAYVASLRGKSLKSARLTEGVEIAPWPSGG

Foldseek 3Di:
DPPPLVQLPDFDDLVCQLVVVVVVVVVVNDPVCCPDPNSVVRSVVLLVQLLVQQVVVCVVVVVDFDFHDQDPVRDTGDGGRRSGTVNSVVVVVVVVVVDDDDDDDDDDDDDDDDDDDDDDDDDDDDDDDDDDDDDDDPPPPPDDPVVVVVVCVVVVVVCVVVVVPDPDPVVVVVVVVVVVVVPPDPDDDPDDDDDDDPPPPDDPPDDQDWDPDDDPNDIDGPHDDDPVVVVVVVVVVVVVVVVCCQAPPPDPCRDPVSVVVVVVVVVVCVVCVVPPQDDLDQLRLLVLLPDPVLLVLLLVLCCVPPCVAQNSLSLGDVDHRLAEQFDAQDQALSSQLVCQQPPDDVCSGPHCVVPDDSVSSSSVSSNSLNSYNVPDDHPDDGDHGGHDRRPNND

Radius of gyration: 34.65 Å; chains: 1; bounding box: 83×69×89 Å

Secondary structure (DSSP, 8-state):
----HHHHHSBP--TTHHHHHHHHHHTT---GGG-GGGHHHHHHHHHHHHHHHHHHHHHHTTTPPEEPPPPTT-PPPPEEP-TTBHHHHHHHHHHHHHS-SS----S------------------------------GGG----HHHHHHHHHHHHHHHHHHHTT---THHHHHHHHHHHHTTS-S--------------PPP-SS---EEEEEETTEEEE-PPPPHHHHHHHHHHHHHHHHHHHHHHS--TT-SHHHHHHHHHHHHHHHHHTTT-SPP-SHHHHHHHHT-TTTHHHHHHHHHHHTHHHH-TTS--SSSPPSSSSEESS-SSTHHHHHHHHH-BGGGTBPP-TTTS-HHHHHHHHHHHHHHTT-----SSPP-SEE-PPPPPP-